Protein AF-S9V888-F1 (afdb_monomer)

Structure (mmCIF, N/CA/C/O backbone):
data_AF-S9V888-F1
#
_entry.id   AF-S9V888-F1
#
loop_
_atom_site.group_PDB
_atom_site.id
_atom_site.type_symbol
_atom_site.label_atom_id
_atom_site.label_alt_id
_atom_site.label_comp_id
_atom_site.label_asym_id
_atom_site.label_entity_id
_atom_site.label_seq_id
_atom_site.pdbx_PDB_ins_code
_atom_site.Cartn_x
_atom_site.Cartn_y
_atom_site.Cartn_z
_atom_site.occupancy
_atom_site.B_iso_or_equiv
_atom_site.auth_seq_id
_atom_site.auth_comp_id
_atom_site.auth_asym_id
_atom_site.auth_atom_id
_atom_site.pdbx_PDB_model_num
ATOM 1 N N . MET A 1 1 ? 18.834 1.952 9.957 1.00 86.00 1 MET A N 1
ATOM 2 C CA . MET A 1 1 ? 18.864 0.763 10.847 1.00 86.00 1 MET A CA 1
ATOM 3 C C . MET A 1 1 ? 17.482 0.175 11.076 1.00 86.00 1 MET A C 1
ATOM 5 O O . MET A 1 1 ? 17.312 -1.009 10.819 1.00 86.00 1 MET A O 1
ATOM 9 N N . GLU A 1 2 ? 16.507 0.963 11.542 1.00 88.94 2 GLU A N 1
ATOM 10 C CA . GLU A 1 2 ? 15.148 0.468 11.829 1.00 88.94 2 GLU A CA 1
ATOM 11 C C . GLU A 1 2 ? 14.500 -0.224 10.627 1.00 88.94 2 GLU A C 1
ATOM 13 O O . GLU A 1 2 ? 14.046 -1.354 10.762 1.00 88.94 2 GLU A O 1
ATOM 18 N N . GLU A 1 3 ? 14.578 0.382 9.441 1.00 88.44 3 GLU A N 1
ATOM 19 C CA . GLU A 1 3 ? 14.084 -0.213 8.191 1.00 88.44 3 GLU A CA 1
ATOM 20 C C . GLU A 1 3 ? 14.729 -1.576 7.874 1.00 88.44 3 GLU A C 1
ATOM 22 O O . GLU A 1 3 ? 14.043 -2.536 7.525 1.00 88.44 3 GLU A O 1
ATOM 27 N N . LEU A 1 4 ? 16.045 -1.719 8.085 1.00 88.31 4 LEU A N 1
ATOM 28 C CA . LEU A 1 4 ? 16.745 -2.995 7.881 1.00 88.31 4 LEU A CA 1
ATOM 29 C C . LEU A 1 4 ? 16.261 -4.070 8.864 1.00 88.31 4 LEU A C 1
ATOM 31 O O . LEU A 1 4 ? 16.044 -5.214 8.461 1.00 88.31 4 LEU A O 1
ATOM 35 N N . ARG A 1 5 ? 16.057 -3.706 10.138 1.00 91.75 5 ARG A N 1
ATOM 36 C CA . ARG A 1 5 ? 15.504 -4.617 11.155 1.00 91.75 5 ARG A CA 1
ATOM 37 C C . ARG A 1 5 ? 14.071 -5.007 10.820 1.00 91.75 5 ARG A C 1
ATOM 39 O O . ARG A 1 5 ? 13.734 -6.186 10.889 1.00 91.75 5 ARG A O 1
ATOM 46 N N . ALA A 1 6 ? 13.248 -4.041 10.426 1.00 91.81 6 ALA A N 1
ATOM 47 C CA . ALA A 1 6 ? 11.858 -4.264 10.060 1.00 91.81 6 ALA A CA 1
ATOM 48 C C . ALA A 1 6 ? 11.741 -5.209 8.855 1.00 91.81 6 ALA A C 1
ATOM 50 O O . ALA A 1 6 ? 10.982 -6.175 8.903 1.00 91.81 6 ALA A O 1
ATOM 51 N N . ALA A 1 7 ? 12.567 -5.011 7.825 1.00 89.94 7 ALA A N 1
ATOM 52 C CA . ALA A 1 7 ? 12.654 -5.916 6.683 1.00 89.94 7 ALA A CA 1
ATOM 53 C C . ALA A 1 7 ? 13.061 -7.345 7.091 1.00 89.94 7 ALA A C 1
ATOM 55 O O . ALA A 1 7 ? 12.475 -8.317 6.615 1.00 89.94 7 ALA A O 1
ATOM 56 N N . THR A 1 8 ? 14.030 -7.493 8.001 1.00 90.81 8 THR A N 1
ATOM 57 C CA . THR A 1 8 ? 14.415 -8.807 8.548 1.00 90.81 8 THR A CA 1
ATOM 58 C C . THR A 1 8 ? 13.258 -9.467 9.301 1.00 90.81 8 THR A C 1
ATOM 60 O O . THR A 1 8 ? 13.007 -10.657 9.117 1.00 90.81 8 THR A O 1
ATOM 63 N N . VAL A 1 9 ? 12.520 -8.707 10.115 1.00 93.56 9 VAL A N 1
ATOM 64 C CA . VAL A 1 9 ? 11.335 -9.212 10.823 1.00 93.56 9 VAL A CA 1
ATOM 65 C C . VAL A 1 9 ? 10.294 -9.716 9.829 1.00 93.56 9 VAL A C 1
ATOM 67 O O . VAL A 1 9 ? 9.856 -10.855 9.964 1.00 93.56 9 VAL A O 1
ATOM 70 N N . TRP A 1 10 ? 9.943 -8.922 8.812 1.00 93.56 10 TRP A N 1
ATOM 71 C CA . TRP A 1 10 ? 8.977 -9.312 7.779 1.00 93.56 10 TRP A CA 1
ATOM 72 C C . TRP A 1 10 ? 9.353 -10.620 7.088 1.00 93.56 10 TRP A C 1
ATOM 74 O O . TRP A 1 10 ? 8.530 -11.533 7.032 1.00 93.56 10 TRP A O 1
ATOM 84 N N . ARG A 1 11 ? 10.614 -10.752 6.667 1.00 91.19 11 ARG A N 1
ATOM 85 C CA . ARG A 1 11 ? 11.134 -11.981 6.055 1.00 91.19 11 ARG A CA 1
ATOM 86 C C . ARG A 1 11 ? 10.981 -13.204 6.967 1.00 91.19 11 ARG A C 1
ATOM 88 O O . ARG A 1 11 ? 10.693 -14.295 6.486 1.00 91.19 11 ARG A O 1
ATOM 95 N N . ASN A 1 12 ? 11.165 -13.034 8.275 1.00 91.75 12 ASN A N 1
ATOM 96 C CA . ASN A 1 12 ? 11.086 -14.136 9.235 1.00 91.75 12 ASN A CA 1
ATOM 97 C C . ASN A 1 12 ? 9.640 -14.540 9.554 1.00 91.75 12 ASN A C 1
ATOM 99 O O . ASN A 1 12 ? 9.343 -15.731 9.681 1.00 91.75 12 ASN A O 1
ATOM 103 N N . VAL A 1 13 ? 8.740 -13.564 9.716 1.00 94.19 13 VAL A N 1
ATOM 104 C CA . VAL A 1 13 ? 7.372 -13.822 10.194 1.00 94.19 13 VAL A CA 1
ATOM 105 C C . VAL A 1 13 ? 6.357 -14.039 9.076 1.00 94.19 13 VAL A C 1
ATOM 107 O O . VAL A 1 13 ? 5.345 -14.695 9.314 1.00 94.19 13 VAL A O 1
ATOM 110 N N . ALA A 1 14 ? 6.608 -13.507 7.880 1.00 94.31 14 ALA A N 1
ATOM 111 C CA . ALA A 1 14 ? 5.701 -13.570 6.737 1.00 94.31 14 ALA A CA 1
ATOM 112 C C . ALA A 1 14 ? 6.477 -13.631 5.406 1.00 94.31 14 ALA A C 1
ATOM 114 O O . ALA A 1 14 ? 6.357 -12.721 4.583 1.00 94.31 14 ALA A O 1
ATOM 115 N N . PRO A 1 15 ? 7.272 -14.693 5.175 1.00 91.50 15 PRO A N 1
ATOM 116 C CA . PRO A 1 15 ? 8.081 -14.818 3.962 1.00 91.50 15 PRO A CA 1
ATOM 117 C C . PRO A 1 15 ? 7.247 -14.783 2.672 1.00 91.50 15 PRO A C 1
ATOM 119 O O . PRO A 1 15 ? 7.735 -14.310 1.658 1.00 91.50 15 PRO A O 1
ATOM 122 N N . HIS A 1 16 ? 5.977 -15.206 2.710 1.00 91.12 16 HIS A N 1
ATOM 123 C CA . HIS A 1 16 ? 5.045 -15.168 1.569 1.00 91.12 16 HIS A CA 1
ATOM 124 C C . HIS A 1 16 ? 4.600 -13.752 1.155 1.00 91.12 16 HIS A C 1
ATOM 126 O O . HIS A 1 16 ? 3.976 -13.581 0.103 1.00 91.12 16 HIS A O 1
ATOM 132 N N . CYS A 1 17 ? 4.878 -12.748 1.991 1.00 92.00 17 CYS A N 1
ATOM 133 C CA . CYS A 1 17 ? 4.642 -11.335 1.697 1.00 92.00 17 CYS A CA 1
ATOM 134 C C . CYS A 1 17 ? 5.888 -10.632 1.139 1.00 92.00 17 CYS A C 1
ATOM 136 O O . CYS A 1 17 ? 5.791 -9.480 0.732 1.00 92.00 17 CYS A O 1
ATOM 138 N N . THR A 1 18 ? 7.051 -11.276 1.159 1.00 88.75 18 THR A N 1
ATOM 139 C CA . THR A 1 18 ? 8.314 -10.741 0.628 1.00 88.75 18 THR A CA 1
ATOM 140 C C . THR A 1 18 ? 8.708 -11.519 -0.627 1.00 88.75 18 THR A C 1
ATOM 142 O O . THR A 1 18 ? 8.189 -12.614 -0.830 1.00 88.75 18 THR A O 1
ATOM 145 N N . ASP A 1 19 ? 9.624 -11.000 -1.450 1.00 72.62 19 ASP A N 1
ATOM 146 C CA . ASP A 1 19 ? 10.175 -11.776 -2.577 1.00 72.62 19 ASP A CA 1
ATOM 147 C C . ASP A 1 19 ? 10.746 -13.133 -2.123 1.00 72.62 19 ASP A C 1
ATOM 149 O O . ASP A 1 19 ? 11.119 -13.289 -0.954 1.00 72.62 19 ASP A O 1
ATOM 153 N N . ASP A 1 20 ? 10.856 -14.077 -3.070 1.00 59.41 20 ASP A N 1
ATOM 154 C CA . ASP A 1 20 ? 11.223 -15.505 -2.942 1.00 59.41 20 ASP A CA 1
ATOM 155 C C . ASP A 1 20 ? 12.639 -15.784 -2.375 1.00 59.41 20 ASP A C 1
ATOM 157 O O . ASP A 1 20 ? 13.440 -16.557 -2.902 1.00 59.41 20 ASP A O 1
ATOM 161 N N . GLY A 1 21 ? 13.005 -15.141 -1.269 1.00 55.25 21 GLY A N 1
ATOM 162 C CA . GLY A 1 21 ? 14.225 -15.385 -0.508 1.00 55.25 21 GLY A CA 1
ATOM 163 C C . GLY A 1 21 ? 15.483 -14.678 -1.020 1.00 55.25 21 GLY A C 1
ATOM 164 O O . GLY A 1 21 ? 16.503 -14.729 -0.322 1.00 55.25 21 GLY A O 1
ATOM 165 N N . ARG A 1 22 ? 15.438 -13.981 -2.166 1.00 62.09 22 ARG A N 1
ATOM 166 C CA . ARG A 1 22 ? 16.551 -13.156 -2.674 1.00 62.09 22 ARG A CA 1
ATOM 167 C C . ARG A 1 22 ? 16.266 -11.667 -2.446 1.00 62.09 22 ARG A C 1
ATOM 169 O O . ARG A 1 22 ? 15.187 -11.212 -2.806 1.00 62.09 22 ARG A O 1
ATOM 176 N N . PRO A 1 23 ? 17.202 -10.901 -1.855 1.00 68.75 23 PRO A N 1
ATOM 177 C CA . PRO A 1 23 ? 17.029 -9.460 -1.731 1.00 68.75 23 PRO A CA 1
ATOM 178 C C . PRO A 1 23 ? 16.951 -8.839 -3.126 1.00 68.75 23 PRO A C 1
ATOM 180 O O . PRO A 1 23 ? 17.766 -9.169 -3.995 1.00 68.75 23 PRO A O 1
ATOM 183 N N . ALA A 1 24 ? 15.985 -7.943 -3.324 1.00 80.88 24 ALA A N 1
ATOM 184 C CA . ALA A 1 24 ? 15.936 -7.114 -4.515 1.00 80.88 24 ALA A CA 1
ATOM 185 C C . ALA A 1 24 ? 17.247 -6.326 -4.622 1.00 80.88 24 ALA A C 1
ATOM 187 O O . ALA A 1 24 ? 17.859 -5.961 -3.618 1.00 80.88 24 ALA A O 1
ATOM 188 N N . ARG A 1 25 ? 17.728 -6.112 -5.843 1.00 90.00 25 ARG A N 1
ATOM 189 C CA . ARG A 1 25 ? 18.981 -5.394 -6.080 1.00 90.00 25 ARG A CA 1
ATOM 190 C C . ARG A 1 25 ? 18.717 -4.236 -7.020 1.00 90.00 25 ARG A C 1
ATOM 192 O O . ARG A 1 25 ? 18.231 -4.464 -8.131 1.00 90.00 25 ARG A O 1
ATOM 199 N N . THR A 1 26 ? 19.069 -3.037 -6.580 1.00 93.12 26 THR A N 1
ATOM 200 C CA . THR A 1 26 ? 18.817 -1.795 -7.314 1.00 93.12 26 THR A CA 1
ATOM 201 C C . THR A 1 26 ? 20.130 -1.171 -7.742 1.00 93.12 26 THR A C 1
ATOM 203 O O . THR A 1 26 ? 21.025 -0.967 -6.921 1.00 93.12 26 THR A O 1
ATOM 206 N N . LEU A 1 27 ? 20.263 -0.882 -9.034 1.00 94.25 27 LEU A N 1
ATOM 207 C CA . LEU A 1 27 ? 21.371 -0.101 -9.565 1.00 94.25 27 LEU A CA 1
ATOM 208 C C . LEU A 1 27 ? 21.091 1.392 -9.367 1.00 94.25 27 LEU A C 1
ATOM 210 O O . LEU A 1 27 ? 20.065 1.898 -9.816 1.00 94.25 27 LEU A O 1
ATOM 214 N N . LEU A 1 28 ? 22.048 2.071 -8.743 1.00 94.62 28 LEU A N 1
ATOM 215 C CA . LEU A 1 28 ? 22.105 3.511 -8.527 1.00 94.62 28 LEU A CA 1
ATOM 216 C C . LEU A 1 28 ? 23.304 4.054 -9.333 1.00 94.62 28 LEU A C 1
ATOM 218 O O . LEU A 1 28 ? 24.440 3.984 -8.851 1.00 94.62 28 LEU A O 1
ATOM 222 N N . PRO A 1 29 ? 23.115 4.488 -10.590 1.00 92.69 29 PRO A N 1
ATOM 223 C CA . PRO A 1 29 ? 24.152 5.140 -11.373 1.00 92.69 29 PRO A CA 1
ATOM 224 C C . PRO A 1 29 ? 24.436 6.536 -10.804 1.00 92.69 29 PRO A C 1
ATOM 226 O O . PRO A 1 29 ? 23.517 7.236 -10.398 1.00 92.69 29 PRO A O 1
ATOM 229 N N . ALA A 1 30 ? 25.705 6.938 -10.807 1.00 91.88 30 ALA A N 1
ATOM 230 C CA . ALA A 1 30 ? 26.125 8.290 -10.451 1.00 91.88 30 ALA A CA 1
ATOM 231 C C . ALA A 1 30 ? 26.486 9.070 -11.716 1.00 91.88 30 ALA A C 1
ATOM 233 O O . ALA A 1 30 ? 27.296 8.593 -12.517 1.00 91.88 30 ALA A O 1
ATOM 234 N N . LEU A 1 31 ? 25.933 10.267 -11.878 1.00 87.69 31 LEU A N 1
ATOM 235 C CA . LEU A 1 31 ? 26.210 11.179 -12.987 1.00 87.69 31 LEU A CA 1
ATOM 236 C C . LEU A 1 31 ? 27.475 12.011 -12.743 1.00 87.69 31 LEU A C 1
ATOM 238 O O . LEU A 1 31 ? 28.174 12.361 -13.689 1.00 87.69 31 LEU A O 1
ATOM 242 N N . HIS A 1 32 ? 27.826 12.290 -11.484 1.00 88.31 32 HIS A N 1
ATOM 243 C CA . HIS A 1 32 ? 29.039 13.038 -11.138 1.00 88.31 32 HIS A CA 1
ATOM 244 C C . HIS A 1 32 ? 29.811 12.428 -9.964 1.00 88.31 32 HIS A C 1
ATOM 246 O O . HIS A 1 32 ? 29.328 11.570 -9.230 1.00 88.31 32 HIS A O 1
ATOM 252 N N . THR A 1 33 ? 31.071 12.835 -9.806 1.00 90.88 33 THR A N 1
ATOM 253 C CA . THR A 1 33 ? 32.009 12.238 -8.838 1.00 90.88 33 THR A CA 1
ATOM 254 C C . THR A 1 33 ? 31.577 12.423 -7.386 1.00 90.88 33 THR A C 1
ATOM 256 O O . THR A 1 33 ? 31.752 11.503 -6.592 1.00 90.88 33 THR A O 1
ATOM 259 N N . THR A 1 34 ? 30.987 13.571 -7.039 1.00 91.75 34 THR A N 1
ATOM 260 C CA . THR A 1 34 ? 30.444 13.814 -5.690 1.00 91.75 34 THR A CA 1
ATOM 261 C C . THR A 1 34 ? 29.282 12.874 -5.367 1.00 91.75 34 THR A C 1
ATOM 263 O O . THR A 1 34 ? 29.307 12.235 -4.323 1.00 91.75 34 THR A O 1
ATOM 266 N N . GLU A 1 35 ? 28.326 12.700 -6.288 1.00 91.00 35 GLU A N 1
ATOM 267 C CA . GLU A 1 35 ? 27.217 11.749 -6.132 1.00 91.00 35 GLU A CA 1
ATOM 268 C C . GLU A 1 35 ? 27.748 10.319 -6.006 1.00 91.00 35 GLU A C 1
ATOM 270 O O . GLU A 1 35 ? 27.312 9.565 -5.141 1.00 91.00 35 GLU A O 1
ATOM 275 N N . LEU A 1 36 ? 28.761 9.948 -6.797 1.00 94.12 36 LEU A N 1
ATOM 276 C CA . LEU A 1 36 ? 29.407 8.645 -6.655 1.00 94.12 36 LEU A CA 1
ATOM 277 C C . LEU A 1 36 ? 30.029 8.470 -5.265 1.00 94.12 36 LEU A C 1
ATOM 279 O O . LEU A 1 36 ? 29.870 7.411 -4.664 1.00 94.12 36 LEU A O 1
ATOM 283 N N . ALA A 1 37 ? 30.722 9.482 -4.741 1.00 95.31 37 ALA A N 1
ATOM 284 C CA . ALA A 1 37 ? 31.307 9.427 -3.403 1.00 95.31 37 ALA A CA 1
ATOM 285 C C . ALA A 1 37 ? 30.230 9.275 -2.314 1.00 95.31 37 ALA A C 1
ATOM 287 O O . ALA A 1 37 ? 30.388 8.446 -1.417 1.00 95.31 37 ALA A O 1
ATOM 288 N N . GLU A 1 38 ? 29.118 10.005 -2.426 1.00 94.81 38 GLU A N 1
ATOM 289 C CA . GLU A 1 38 ? 27.968 9.899 -1.521 1.00 94.81 38 GLU A CA 1
ATOM 290 C C . GLU A 1 38 ? 27.325 8.509 -1.575 1.00 94.81 38 GLU A C 1
ATOM 292 O O . GLU A 1 38 ? 27.131 7.876 -0.534 1.00 94.81 38 GLU A O 1
ATOM 297 N N . LEU A 1 39 ? 27.068 7.983 -2.777 1.00 94.56 39 LEU A N 1
ATOM 298 C CA . LEU A 1 39 ? 26.516 6.641 -2.961 1.00 94.56 39 LEU A CA 1
ATOM 299 C C . LEU A 1 39 ? 27.453 5.564 -2.410 1.00 94.56 39 LEU A C 1
ATOM 301 O O . LEU A 1 39 ? 26.989 4.622 -1.768 1.00 94.56 39 LEU A O 1
ATOM 305 N N . LEU A 1 40 ? 28.766 5.686 -2.618 1.00 96.25 40 LEU A N 1
ATOM 306 C CA . LEU A 1 40 ? 29.751 4.744 -2.079 1.00 96.25 40 LEU A CA 1
ATOM 307 C C . LEU A 1 40 ? 29.816 4.795 -0.552 1.00 96.25 40 LEU A C 1
ATOM 309 O O . LEU A 1 40 ? 29.864 3.741 0.085 1.00 96.25 40 LEU A O 1
ATOM 313 N N . ALA A 1 41 ? 29.774 5.989 0.041 1.00 96.38 41 ALA A N 1
ATOM 314 C CA . ALA A 1 41 ? 29.714 6.152 1.489 1.00 96.38 41 ALA A CA 1
ATOM 315 C C . ALA A 1 41 ? 28.429 5.531 2.059 1.00 96.38 41 ALA A C 1
ATOM 317 O O . ALA A 1 41 ? 28.491 4.737 3.001 1.00 96.38 41 ALA A O 1
ATOM 318 N N . ALA A 1 42 ? 27.276 5.804 1.443 1.00 93.88 42 ALA A N 1
ATOM 319 C CA . ALA A 1 42 ? 25.999 5.206 1.820 1.00 93.88 42 ALA A CA 1
ATOM 320 C C . ALA A 1 42 ? 26.016 3.672 1.680 1.00 93.88 42 ALA A C 1
ATOM 322 O O . ALA A 1 42 ? 25.540 2.964 2.570 1.00 93.88 42 ALA A O 1
ATOM 323 N N . ALA A 1 43 ? 26.615 3.139 0.612 1.00 94.56 43 ALA A N 1
ATOM 324 C CA . ALA A 1 43 ? 26.765 1.702 0.385 1.00 94.56 43 ALA A CA 1
ATOM 325 C C . ALA A 1 43 ? 27.655 1.035 1.439 1.00 94.56 43 ALA A C 1
ATOM 327 O O . ALA A 1 43 ? 27.305 -0.028 1.959 1.00 94.56 43 ALA A O 1
ATOM 328 N N . ALA A 1 44 ? 28.783 1.665 1.779 1.00 95.19 44 ALA A N 1
ATOM 329 C CA . ALA A 1 44 ? 29.703 1.184 2.801 1.00 95.19 44 ALA A CA 1
ATOM 330 C C . ALA A 1 44 ? 29.033 1.168 4.180 1.00 95.19 44 ALA A C 1
ATOM 332 O O . ALA A 1 44 ? 29.062 0.142 4.860 1.00 95.19 44 ALA A O 1
ATOM 333 N N . LEU A 1 45 ? 28.356 2.259 4.556 1.00 93.94 45 LEU A N 1
ATOM 334 C CA . LEU A 1 45 ? 27.607 2.353 5.811 1.00 93.94 45 LEU A CA 1
ATOM 335 C C . LEU A 1 45 ? 26.478 1.320 5.872 1.00 93.94 45 LEU A C 1
ATOM 337 O O . LEU A 1 45 ? 26.354 0.603 6.863 1.00 93.94 45 LEU A O 1
ATOM 341 N N . SER A 1 46 ? 25.684 1.196 4.807 1.00 91.94 46 SER A N 1
ATOM 342 C CA . SER A 1 46 ? 24.593 0.219 4.729 1.00 91.94 46 SER A CA 1
ATOM 343 C C . SER A 1 46 ? 25.114 -1.215 4.864 1.00 91.94 46 SER A C 1
ATOM 345 O O . SER A 1 46 ? 24.594 -1.989 5.671 1.00 91.94 46 SER A O 1
ATOM 347 N N . THR A 1 47 ? 26.208 -1.544 4.169 1.00 93.50 47 THR A N 1
ATOM 348 C CA . THR A 1 47 ? 26.861 -2.858 4.259 1.00 93.50 47 THR A CA 1
ATOM 349 C C . THR A 1 47 ? 27.383 -3.133 5.663 1.00 93.50 47 THR A C 1
ATOM 351 O O . THR A 1 47 ? 27.088 -4.192 6.211 1.00 93.50 47 THR A O 1
ATOM 354 N N . ALA A 1 48 ? 28.098 -2.183 6.273 1.00 93.94 48 ALA A N 1
ATOM 355 C CA . ALA A 1 48 ? 28.684 -2.332 7.605 1.00 93.94 48 ALA A CA 1
ATOM 356 C C . ALA A 1 48 ? 27.625 -2.484 8.707 1.00 93.94 48 ALA A C 1
ATOM 358 O O . ALA A 1 48 ? 27.812 -3.240 9.657 1.00 93.94 48 ALA A O 1
ATOM 359 N N . VAL A 1 49 ? 26.493 -1.790 8.572 1.00 93.06 49 VAL A N 1
ATOM 360 C CA . VAL A 1 49 ? 25.406 -1.797 9.560 1.00 93.06 49 VAL A CA 1
ATOM 361 C C . VAL A 1 49 ? 24.454 -2.983 9.375 1.00 93.06 49 VAL A C 1
ATOM 363 O O . VAL A 1 49 ? 23.805 -3.411 10.334 1.00 93.06 49 VAL A O 1
ATOM 366 N N . SER A 1 50 ? 24.364 -3.545 8.167 1.00 91.75 50 SER A N 1
ATOM 367 C CA . SER A 1 50 ? 23.438 -4.639 7.852 1.00 91.75 50 SER A CA 1
ATOM 368 C C . SER A 1 50 ? 23.516 -5.863 8.785 1.00 91.75 50 SER A C 1
ATOM 370 O O . SER A 1 50 ? 22.443 -6.318 9.194 1.00 91.75 50 SER A O 1
ATOM 372 N N . PRO A 1 51 ? 24.696 -6.356 9.233 1.00 92.75 51 PRO A N 1
ATOM 373 C CA . PRO A 1 51 ? 24.783 -7.533 10.103 1.00 92.75 51 PRO A CA 1
ATOM 374 C C . PRO A 1 51 ? 24.212 -7.279 11.506 1.00 92.75 51 PRO A C 1
ATOM 376 O O . PRO A 1 51 ? 23.759 -8.201 12.174 1.00 92.75 51 PRO A O 1
ATOM 379 N N . LEU A 1 52 ? 24.168 -6.014 11.945 1.00 92.62 52 LEU A N 1
ATOM 380 C CA . LEU A 1 52 ? 23.559 -5.608 13.220 1.00 92.62 52 LEU A CA 1
ATOM 381 C C . LEU A 1 52 ? 22.023 -5.586 13.161 1.00 92.62 52 LEU A C 1
ATOM 383 O O . LEU A 1 52 ? 21.350 -5.363 14.172 1.00 92.62 52 LEU A O 1
ATOM 387 N N . CYS A 1 53 ? 21.458 -5.743 11.964 1.00 89.69 53 CYS A N 1
ATOM 388 C CA . CYS A 1 53 ? 20.029 -5.632 11.694 1.00 89.69 53 CYS A CA 1
ATOM 389 C C . CYS A 1 53 ? 19.430 -6.910 11.081 1.00 89.69 53 CYS A C 1
ATOM 391 O O . CYS A 1 53 ? 18.243 -6.923 10.748 1.00 89.69 53 CYS A O 1
ATOM 393 N N . GLY A 1 54 ? 20.224 -7.974 10.921 1.00 87.19 54 GLY A N 1
ATOM 394 C CA . GLY A 1 54 ? 19.812 -9.232 10.303 1.00 87.19 54 GLY A CA 1
ATOM 395 C C . GLY A 1 54 ? 20.909 -9.840 9.425 1.00 87.19 54 GLY A C 1
ATOM 396 O O . GLY A 1 54 ? 22.090 -9.648 9.705 1.00 87.19 54 GLY A O 1
ATOM 397 N N . PRO A 1 55 ? 20.543 -10.582 8.362 1.00 85.88 55 PRO A N 1
ATOM 398 C CA . PRO A 1 55 ? 21.512 -11.120 7.412 1.00 85.88 55 PRO A CA 1
ATOM 399 C C . PRO A 1 55 ? 22.353 -10.009 6.779 1.00 85.88 55 PRO A C 1
ATOM 401 O O . PRO A 1 55 ? 21.810 -8.967 6.404 1.00 85.88 55 PRO A O 1
ATOM 404 N N . ALA A 1 56 ? 23.655 -10.257 6.617 1.00 87.88 56 ALA A N 1
ATOM 405 C CA . ALA A 1 56 ? 24.555 -9.328 5.945 1.00 87.88 56 ALA A CA 1
ATOM 406 C C . ALA A 1 56 ? 24.062 -9.040 4.517 1.00 87.88 56 ALA A C 1
ATOM 408 O O . ALA A 1 56 ? 23.773 -9.956 3.742 1.00 87.88 56 ALA A O 1
ATOM 409 N N . ARG A 1 57 ? 23.957 -7.755 4.180 1.00 88.12 57 ARG A N 1
ATOM 410 C CA . ARG A 1 57 ? 23.532 -7.260 2.870 1.00 88.12 57 ARG A CA 1
ATOM 411 C C . ARG A 1 57 ? 24.690 -6.506 2.252 1.00 88.12 57 ARG A C 1
ATOM 413 O O . ARG A 1 57 ? 25.163 -5.524 2.813 1.00 88.12 57 ARG A O 1
ATOM 420 N N . TRP A 1 58 ? 25.147 -6.980 1.102 1.00 88.88 58 TRP A N 1
ATOM 421 C CA . TRP A 1 58 ? 26.234 -6.328 0.393 1.00 88.88 58 TRP A CA 1
ATOM 422 C C . TRP A 1 58 ? 25.684 -5.269 -0.558 1.00 88.88 58 TRP A C 1
ATOM 424 O O . TRP A 1 58 ? 24.982 -5.595 -1.518 1.00 88.88 58 TRP A O 1
ATOM 434 N N . CYS A 1 59 ? 26.045 -4.019 -0.295 1.00 91.75 59 CYS A N 1
ATOM 435 C CA . CYS A 1 59 ? 25.886 -2.900 -1.209 1.00 91.75 59 CYS A CA 1
ATOM 436 C C . CYS A 1 59 ? 27.279 -2.509 -1.700 1.00 91.75 59 CYS A C 1
ATOM 438 O O . CYS A 1 59 ? 28.184 -2.311 -0.888 1.00 91.75 59 CYS A O 1
ATOM 440 N N . GLY A 1 60 ? 27.483 -2.397 -3.009 1.00 92.12 60 GLY A N 1
ATOM 441 C CA . GLY A 1 60 ? 28.845 -2.238 -3.505 1.00 92.12 60 GLY A CA 1
ATOM 442 C C . GLY A 1 60 ? 28.990 -1.546 -4.847 1.00 92.12 60 GLY A C 1
ATOM 443 O O . GLY A 1 60 ? 28.014 -1.388 -5.584 1.00 92.12 60 GLY A O 1
ATOM 444 N N . PRO A 1 61 ? 30.225 -1.118 -5.156 1.00 95.38 61 PRO A N 1
ATOM 445 C CA . PRO A 1 61 ? 30.525 -0.310 -6.323 1.00 95.38 61 PRO A CA 1
ATOM 446 C C . PRO A 1 61 ? 30.300 -1.072 -7.627 1.00 95.38 61 PRO A C 1
ATOM 448 O O . PRO A 1 61 ? 30.596 -2.264 -7.751 1.00 95.38 61 PRO A O 1
ATOM 451 N N . VAL A 1 62 ? 29.894 -0.329 -8.649 1.00 94.19 62 VAL A N 1
ATOM 452 C CA . VAL A 1 62 ? 29.886 -0.746 -10.047 1.00 94.19 62 VAL A CA 1
ATOM 453 C C . VAL A 1 62 ? 30.762 0.209 -10.848 1.00 94.19 62 VAL A C 1
ATOM 455 O O . VAL A 1 62 ? 30.636 1.429 -10.770 1.00 94.19 62 VAL A O 1
ATOM 458 N N . ARG A 1 63 ? 31.674 -0.361 -11.640 1.00 93.31 63 ARG A N 1
ATOM 459 C CA . ARG A 1 63 ? 32.590 0.410 -12.489 1.00 93.31 63 ARG A CA 1
ATOM 460 C C . ARG A 1 63 ? 31.828 1.168 -13.575 1.00 93.31 63 ARG A C 1
ATOM 462 O O . ARG A 1 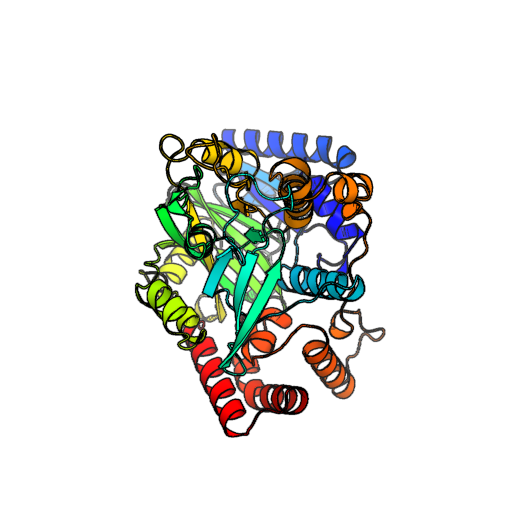63 ? 30.915 0.608 -14.178 1.00 93.31 63 ARG A O 1
ATOM 469 N N . ALA A 1 64 ? 32.301 2.368 -13.914 1.00 91.75 64 ALA A N 1
ATOM 470 C CA . ALA A 1 64 ? 31.749 3.194 -14.991 1.00 91.75 64 ALA A CA 1
ATOM 471 C C . ALA A 1 64 ? 31.578 2.427 -16.311 1.00 91.75 64 ALA A C 1
ATOM 473 O O . ALA A 1 64 ? 30.549 2.548 -16.960 1.00 91.75 64 ALA A O 1
ATOM 474 N N . SER A 1 65 ? 32.531 1.562 -16.677 1.00 89.56 65 SER A N 1
ATOM 475 C CA . SER A 1 65 ? 32.459 0.757 -17.908 1.00 89.56 65 SER A CA 1
ATOM 476 C C . SER A 1 65 ? 31.263 -0.198 -17.974 1.00 89.56 65 SER A C 1
ATOM 478 O O . SER A 1 65 ? 30.882 -0.614 -19.063 1.00 89.56 65 SER A O 1
ATOM 480 N N . ARG A 1 66 ? 30.668 -0.550 -16.828 1.00 88.12 66 ARG A N 1
ATOM 481 C CA . ARG A 1 66 ? 29.452 -1.369 -16.747 1.00 88.12 66 ARG A CA 1
ATOM 482 C C . ARG A 1 66 ? 28.174 -0.533 -16.679 1.00 88.12 66 ARG A C 1
ATOM 484 O O . ARG A 1 66 ? 27.117 -1.054 -17.001 1.00 88.12 66 ARG A O 1
ATOM 491 N N . VAL A 1 67 ? 28.267 0.728 -16.256 1.00 87.69 67 VAL A N 1
ATOM 492 C CA . VAL A 1 67 ? 27.112 1.628 -16.099 1.00 87.69 67 VAL A CA 1
ATOM 493 C C . VAL A 1 67 ? 26.895 2.493 -17.339 1.00 87.69 67 VAL A C 1
ATOM 495 O O . VAL A 1 67 ? 25.758 2.680 -17.742 1.00 87.69 67 VAL A O 1
ATOM 498 N N . ARG A 1 68 ? 27.960 2.964 -17.998 1.00 87.19 68 ARG A N 1
ATOM 499 C CA . ARG A 1 68 ? 27.887 3.822 -19.194 1.00 87.19 68 ARG A CA 1
ATOM 500 C C . ARG A 1 68 ? 27.084 3.258 -20.370 1.00 87.19 68 ARG A C 1
ATOM 502 O O . ARG A 1 68 ? 26.454 4.054 -21.050 1.00 87.19 68 ARG A O 1
ATOM 509 N N . PRO A 1 69 ? 27.048 1.936 -20.624 1.00 82.19 69 PRO A N 1
ATOM 510 C CA . PRO A 1 69 ? 26.131 1.397 -21.628 1.00 82.19 69 PRO A CA 1
ATOM 511 C C . PRO A 1 69 ? 24.657 1.704 -21.316 1.00 82.19 69 PRO A C 1
ATOM 513 O O . PRO A 1 69 ? 23.874 1.920 -22.225 1.00 82.19 69 PRO A O 1
ATOM 516 N N . ILE A 1 70 ? 24.302 1.782 -20.030 1.00 80.81 70 ILE A N 1
ATOM 517 C CA . ILE A 1 70 ? 22.945 2.038 -19.530 1.00 80.81 70 ILE A CA 1
ATOM 518 C C . ILE A 1 70 ? 22.672 3.541 -19.476 1.00 80.81 70 ILE A C 1
ATOM 520 O O . ILE A 1 70 ? 21.693 4.022 -20.033 1.00 80.81 70 ILE A O 1
ATOM 524 N N . VAL A 1 71 ? 23.554 4.265 -18.786 1.00 83.69 71 VAL A N 1
ATOM 525 C CA . VAL A 1 71 ? 23.476 5.709 -18.561 1.00 83.69 71 VAL A CA 1
ATOM 526 C C . VAL A 1 71 ? 24.781 6.318 -19.078 1.00 83.69 71 VAL A C 1
ATOM 528 O O . VAL A 1 71 ? 25.773 6.305 -18.345 1.00 83.69 71 VAL A O 1
ATOM 531 N N . PRO A 1 72 ? 24.823 6.822 -20.327 1.00 82.12 72 PRO A N 1
ATOM 532 C CA . PRO A 1 72 ? 26.062 7.250 -20.989 1.00 82.12 72 PRO A CA 1
ATOM 533 C C . PRO A 1 72 ? 26.911 8.244 -20.194 1.00 82.12 72 PRO A C 1
ATOM 535 O O . PRO A 1 72 ? 28.139 8.149 -20.192 1.00 82.12 72 PRO A O 1
ATOM 538 N N . GLU A 1 73 ? 26.259 9.154 -19.473 1.00 84.00 73 GLU A N 1
ATOM 539 C CA . GLU A 1 73 ? 26.911 10.207 -18.690 1.00 84.00 73 GLU A CA 1
ATOM 540 C C . GLU A 1 73 ? 27.443 9.724 -17.330 1.00 84.00 73 GLU A C 1
ATOM 542 O O . GLU A 1 73 ? 28.139 10.464 -16.639 1.00 84.00 73 GLU A O 1
ATOM 547 N N . ALA A 1 74 ? 27.175 8.476 -16.934 1.00 88.56 74 ALA A N 1
ATOM 548 C CA . ALA A 1 74 ? 27.538 7.998 -15.609 1.00 88.56 74 ALA A CA 1
ATOM 549 C C . ALA A 1 74 ? 29.061 7.866 -15.403 1.00 88.56 74 ALA A C 1
ATOM 551 O O . ALA A 1 74 ? 29.813 7.315 -16.223 1.00 88.56 74 ALA A O 1
ATOM 552 N N . CYS A 1 75 ? 29.527 8.304 -14.234 1.00 92.88 75 CYS A N 1
ATOM 553 C CA . CYS A 1 75 ? 30.908 8.153 -13.774 1.00 92.88 75 CYS A CA 1
ATOM 554 C C . CYS A 1 75 ? 31.132 6.863 -12.962 1.00 92.88 75 CYS A C 1
ATOM 556 O O . CYS A 1 75 ? 32.268 6.524 -12.632 1.00 92.88 75 CYS A O 1
ATOM 558 N N . GLY A 1 76 ? 30.068 6.115 -12.669 1.00 93.94 76 GLY A N 1
ATOM 559 C CA . GLY A 1 76 ? 30.084 4.901 -11.859 1.00 93.94 76 GLY A CA 1
ATOM 560 C C . GLY A 1 76 ? 28.692 4.594 -11.320 1.00 93.94 76 GLY A C 1
ATOM 561 O O . GLY A 1 76 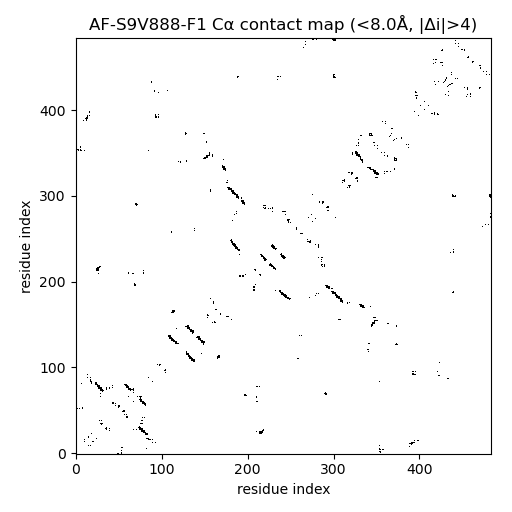? 27.695 5.104 -11.827 1.00 93.94 76 GLY A O 1
ATOM 562 N N . GLY A 1 77 ? 28.617 3.758 -10.293 1.00 94.94 77 GLY A N 1
ATOM 563 C CA . GLY A 1 77 ? 27.377 3.540 -9.560 1.00 94.94 77 GLY A CA 1
ATOM 564 C C . GLY A 1 77 ? 27.545 2.575 -8.398 1.00 94.94 77 GLY A C 1
ATOM 565 O O . GLY A 1 77 ? 28.645 2.091 -8.120 1.00 94.94 77 GLY A O 1
ATOM 566 N N . VAL A 1 78 ? 26.434 2.267 -7.745 1.00 96.19 78 VAL A N 1
ATOM 567 C CA . VAL A 1 78 ? 26.327 1.303 -6.650 1.00 96.19 78 VAL A CA 1
ATOM 568 C C . VAL A 1 78 ? 25.185 0.342 -6.943 1.00 96.19 78 VAL A C 1
ATOM 570 O O . VAL A 1 78 ? 24.151 0.744 -7.464 1.00 96.19 78 VAL A O 1
ATOM 573 N N . VAL A 1 79 ? 25.346 -0.928 -6.581 1.00 95.00 79 VAL A N 1
ATOM 574 C CA . VAL A 1 79 ? 24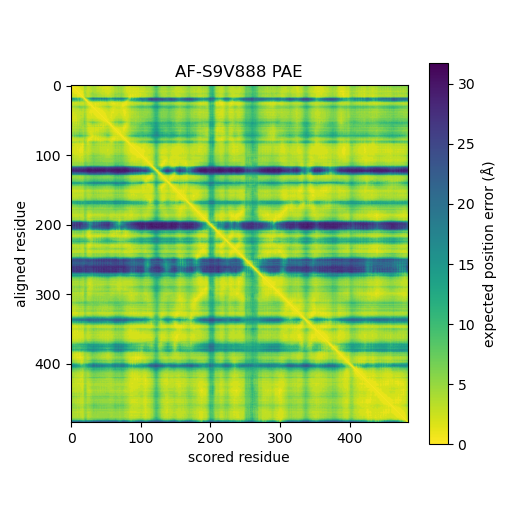.210 -1.847 -6.450 1.00 95.00 79 VAL A CA 1
ATOM 575 C C . VAL A 1 79 ? 23.850 -1.946 -4.980 1.00 95.00 79 VAL A C 1
ATOM 577 O O . VAL A 1 79 ? 24.646 -2.456 -4.188 1.00 95.00 79 VAL A O 1
ATOM 580 N N . ALA A 1 80 ? 22.666 -1.455 -4.635 1.00 92.56 80 ALA A N 1
ATOM 581 C CA . ALA A 1 80 ? 22.086 -1.550 -3.306 1.00 92.56 80 ALA A CA 1
ATOM 582 C C . ALA A 1 80 ? 21.292 -2.854 -3.157 1.00 92.56 80 ALA A C 1
ATOM 584 O O . ALA A 1 80 ? 20.704 -3.355 -4.119 1.00 92.56 80 ALA A O 1
ATOM 585 N N . ALA A 1 81 ? 21.313 -3.422 -1.953 1.00 88.25 81 ALA A N 1
ATOM 586 C CA . ALA A 1 81 ? 20.515 -4.581 -1.581 1.00 88.25 81 ALA A CA 1
ATOM 587 C C . ALA A 1 81 ? 19.264 -4.127 -0.819 1.00 88.25 81 ALA A C 1
ATOM 589 O O . ALA A 1 81 ? 19.337 -3.718 0.343 1.00 88.25 81 ALA A O 1
ATOM 590 N N . ASP A 1 82 ? 18.121 -4.273 -1.471 1.00 83.19 82 ASP A N 1
ATOM 591 C CA . ASP A 1 82 ? 16.813 -3.840 -1.010 1.00 83.19 82 ASP A CA 1
ATOM 592 C C . ASP A 1 82 ? 15.933 -5.025 -0.601 1.00 83.19 82 ASP A C 1
ATOM 594 O O . ASP A 1 82 ? 16.294 -6.204 -0.685 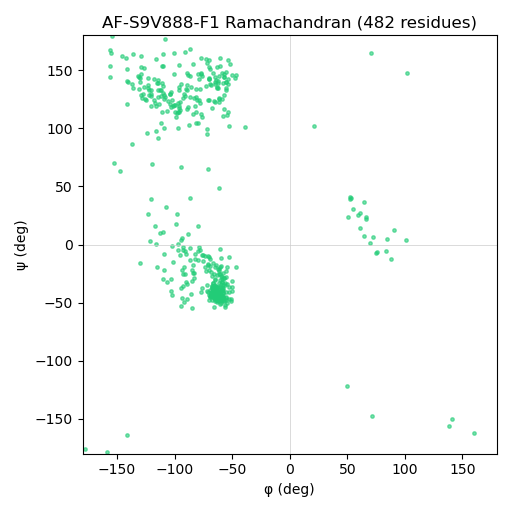1.00 83.19 82 ASP A O 1
ATOM 598 N N . SER A 1 83 ? 14.748 -4.694 -0.107 1.00 81.75 83 SER A N 1
ATOM 599 C CA . SER A 1 83 ? 13.700 -5.651 0.220 1.00 81.75 83 SER A CA 1
ATOM 600 C C . SER A 1 83 ? 12.374 -5.126 -0.286 1.00 81.75 83 SER A C 1
ATOM 602 O O . SER A 1 83 ? 12.041 -3.966 -0.050 1.00 81.75 83 SER A O 1
ATOM 604 N N . THR A 1 84 ? 11.605 -5.993 -0.919 1.00 85.81 84 THR A N 1
ATOM 605 C CA . THR A 1 84 ? 10.228 -5.717 -1.305 1.00 85.81 84 THR A CA 1
ATOM 606 C C . THR A 1 84 ? 9.278 -6.265 -0.247 1.00 85.81 84 THR A C 1
ATOM 608 O O . THR A 1 84 ? 9.592 -7.193 0.508 1.00 85.81 84 THR A O 1
ATOM 611 N N . LEU A 1 85 ? 8.100 -5.660 -0.182 1.00 90.19 85 LEU A N 1
ATOM 612 C CA . LEU A 1 85 ? 7.005 -6.121 0.649 1.00 90.19 85 LEU A CA 1
ATOM 613 C C . LEU A 1 85 ? 5.713 -5.932 -0.134 1.00 90.19 85 LEU A C 1
ATOM 615 O O . LEU A 1 85 ? 5.358 -4.820 -0.524 1.00 90.19 85 LEU A O 1
ATOM 619 N N . ASP A 1 86 ? 5.000 -7.026 -0.344 1.00 91.56 86 ASP A N 1
ATOM 620 C CA . ASP A 1 86 ? 3.673 -7.020 -0.923 1.00 91.56 86 ASP A CA 1
ATOM 621 C C . ASP A 1 86 ? 2.680 -6.449 0.094 1.00 91.56 86 ASP A C 1
ATOM 623 O O . ASP A 1 86 ? 2.227 -7.145 1.005 1.00 91.56 86 ASP A O 1
ATOM 627 N N . GLY A 1 87 ? 2.336 -5.169 -0.061 1.00 91.19 87 GLY A N 1
ATOM 628 C CA . GLY A 1 87 ? 1.426 -4.481 0.853 1.00 91.19 87 GLY A CA 1
ATOM 629 C C . GLY A 1 87 ? 0.046 -5.138 0.956 1.00 91.19 87 GLY A C 1
ATOM 630 O O . GLY A 1 87 ? -0.488 -5.254 2.056 1.00 91.19 87 GLY A O 1
ATOM 631 N N . ALA A 1 88 ? -0.516 -5.634 -0.151 1.00 90.69 88 ALA A N 1
ATOM 632 C CA . ALA A 1 88 ? -1.840 -6.258 -0.145 1.00 90.69 88 ALA A CA 1
ATOM 633 C C . ALA A 1 88 ? -1.825 -7.606 0.591 1.00 90.69 88 ALA A C 1
ATOM 635 O O . ALA A 1 88 ? -2.704 -7.878 1.420 1.00 90.69 88 ALA A O 1
ATOM 636 N N . ARG A 1 89 ? -0.794 -8.427 0.349 1.00 93.38 89 ARG A N 1
ATOM 637 C CA . ARG A 1 89 ? -0.602 -9.689 1.076 1.00 93.38 89 ARG A CA 1
ATOM 638 C C . ARG A 1 89 ? -0.296 -9.457 2.546 1.00 93.38 89 ARG A C 1
ATOM 640 O O . ARG A 1 89 ? -0.862 -10.147 3.397 1.00 93.38 89 ARG A O 1
ATOM 647 N N . ALA A 1 90 ? 0.545 -8.471 2.854 1.00 94.75 90 ALA A N 1
ATOM 648 C CA . ALA A 1 90 ? 0.872 -8.087 4.219 1.00 94.75 90 ALA A CA 1
ATOM 649 C C . ALA A 1 90 ? -0.387 -7.674 4.992 1.00 94.75 90 ALA A C 1
ATOM 651 O O . ALA A 1 90 ? -0.628 -8.213 6.071 1.00 94.75 90 ALA A O 1
ATOM 652 N N . SER A 1 91 ? -1.230 -6.804 4.425 1.00 94.50 91 SER A N 1
ATOM 653 C CA . SER A 1 91 ? -2.484 -6.367 5.052 1.00 94.50 91 SER A CA 1
ATOM 654 C C . SER A 1 91 ? -3.442 -7.525 5.335 1.00 94.50 91 SER A C 1
ATOM 656 O O . SER A 1 91 ? -3.915 -7.646 6.463 1.00 94.50 91 SER A O 1
ATOM 658 N N . CYS A 1 92 ? -3.693 -8.418 4.369 1.00 95.44 92 CYS A N 1
ATOM 659 C CA . CYS A 1 92 ? -4.592 -9.554 4.610 1.00 95.44 92 CYS A CA 1
ATOM 660 C C . CYS A 1 92 ? -4.002 -10.543 5.619 1.00 95.44 92 CYS A C 1
ATOM 662 O O . CYS A 1 92 ? -4.717 -11.034 6.484 1.00 95.44 92 CYS A O 1
ATOM 664 N N . SER A 1 93 ? -2.695 -10.817 5.546 1.00 96.06 93 SER A N 1
ATOM 665 C CA . SER A 1 93 ? -2.030 -11.725 6.488 1.00 96.06 93 SER A CA 1
ATOM 666 C C . SER A 1 93 ? -2.089 -11.178 7.914 1.00 96.06 93 SER A C 1
ATOM 668 O O . SER A 1 93 ? -2.346 -11.929 8.853 1.00 96.06 93 SER A O 1
ATOM 670 N N . LEU A 1 94 ? -1.904 -9.865 8.093 1.00 96.12 94 LEU A N 1
ATOM 671 C CA . LEU A 1 94 ? -2.080 -9.193 9.382 1.00 96.12 94 LEU A CA 1
ATOM 672 C C . LEU A 1 94 ? -3.522 -9.311 9.887 1.00 96.12 94 LEU A C 1
ATOM 674 O O . LEU A 1 94 ? -3.713 -9.698 11.036 1.00 96.12 94 LEU A O 1
ATOM 678 N N . ALA A 1 95 ? -4.514 -9.029 9.038 1.00 96.12 95 ALA A N 1
ATOM 679 C CA . ALA A 1 95 ? -5.930 -9.121 9.390 1.00 96.12 95 ALA A CA 1
ATOM 680 C C . ALA A 1 95 ? -6.338 -10.548 9.796 1.00 96.12 95 ALA A C 1
ATOM 682 O O . ALA A 1 95 ? -6.881 -10.740 10.880 1.00 96.12 95 ALA A O 1
ATOM 683 N N . ARG A 1 96 ? -5.959 -11.565 9.010 1.00 96.38 96 ARG A N 1
ATOM 684 C CA . ARG A 1 96 ? -6.227 -12.980 9.329 1.00 96.38 96 ARG A CA 1
ATOM 685 C C . ARG A 1 96 ? -5.540 -13.421 10.614 1.00 96.38 96 ARG A C 1
ATOM 687 O O . ARG A 1 96 ? -6.098 -14.194 11.386 1.00 96.38 96 ARG A O 1
ATOM 694 N N . THR A 1 97 ? -4.332 -12.917 10.866 1.00 97.00 97 THR A N 1
ATOM 695 C CA . THR A 1 97 ? -3.632 -13.178 12.132 1.00 97.00 97 THR A CA 1
ATOM 696 C C . THR A 1 97 ? -4.359 -12.529 13.306 1.00 97.00 97 THR A C 1
ATOM 698 O O . THR A 1 97 ? -4.462 -13.143 14.360 1.00 97.00 97 THR A O 1
ATOM 701 N N . ALA A 1 98 ? -4.881 -11.313 13.138 1.00 96.38 98 ALA A N 1
ATOM 702 C CA . ALA A 1 98 ? -5.663 -10.642 14.169 1.00 96.38 98 ALA A CA 1
ATOM 703 C C . ALA A 1 98 ? -6.965 -11.406 14.470 1.00 96.38 98 ALA A C 1
ATOM 705 O O . ALA A 1 98 ? -7.250 -11.658 15.639 1.00 96.38 98 ALA A O 1
ATOM 706 N N . GLU A 1 99 ? -7.697 -11.858 13.447 1.00 96.75 99 GLU A N 1
ATOM 707 C CA . GLU A 1 99 ? -8.883 -12.712 13.622 1.00 96.75 99 GLU A CA 1
ATOM 708 C C . GLU A 1 99 ? -8.564 -14.014 14.355 1.00 96.75 99 GLU A C 1
ATOM 710 O O . GLU A 1 99 ? -9.266 -14.381 15.295 1.00 96.75 99 GLU A O 1
ATOM 715 N N . ALA A 1 100 ? -7.468 -14.685 13.990 1.00 96.12 100 ALA A N 1
ATOM 716 C CA . ALA A 1 100 ? -7.021 -15.899 14.673 1.00 96.12 100 ALA A CA 1
ATOM 717 C C . ALA A 1 100 ? -6.667 -15.663 16.155 1.00 96.12 100 ALA A C 1
ATOM 719 O O . ALA A 1 100 ? -6.676 -16.602 16.948 1.00 96.12 100 ALA A O 1
ATOM 720 N N . LEU A 1 101 ? -6.373 -14.416 16.536 1.00 95.75 101 LEU A N 1
ATOM 721 C CA . LEU A 1 101 ? -6.137 -13.984 17.916 1.00 95.75 101 LEU A CA 1
ATOM 722 C C . LEU A 1 101 ? -7.402 -13.437 18.606 1.00 95.75 101 LEU A C 1
ATOM 724 O O . LEU A 1 101 ? -7.311 -12.944 19.729 1.00 95.75 101 LEU A O 1
ATOM 728 N N . GLY A 1 102 ? -8.570 -13.520 17.961 1.00 96.81 102 GLY A N 1
ATOM 729 C CA . GLY A 1 102 ? -9.860 -13.101 18.515 1.00 96.81 102 GLY A CA 1
ATOM 730 C C . GLY A 1 102 ? -10.247 -11.645 18.240 1.00 96.81 102 GLY A C 1
ATOM 731 O O . GLY A 1 102 ? -11.180 -11.141 18.860 1.00 96.81 102 GLY A O 1
ATOM 732 N N . VAL A 1 103 ? -9.552 -10.947 17.336 1.00 96.19 103 VAL A N 1
ATOM 733 C CA . VAL A 1 103 ? -9.920 -9.583 16.921 1.00 96.19 103 VAL A CA 1
ATOM 734 C C . VAL A 1 103 ? -11.022 -9.635 15.867 1.00 96.19 103 VAL A C 1
ATOM 736 O O . VAL A 1 103 ? -10.913 -10.358 14.884 1.00 96.19 103 VAL A O 1
ATOM 739 N N . THR A 1 104 ? -12.060 -8.817 16.023 1.00 95.56 104 THR A N 1
ATOM 740 C CA . THR A 1 104 ? -13.061 -8.614 14.969 1.00 95.56 104 THR A CA 1
ATOM 741 C C . THR A 1 104 ? -12.522 -7.652 13.916 1.00 95.56 104 THR A C 1
ATOM 743 O O . THR A 1 104 ? -12.134 -6.527 14.239 1.00 95.56 104 THR A O 1
ATOM 746 N N . VAL A 1 105 ? -12.510 -8.084 12.657 1.00 95.00 105 VAL A N 1
ATOM 747 C CA . VAL A 1 105 ? -12.073 -7.278 11.513 1.00 95.00 105 VAL A CA 1
ATOM 748 C C . VAL A 1 105 ? -13.264 -7.031 10.597 1.00 95.00 105 VAL A C 1
ATOM 750 O O . VAL A 1 105 ? -13.993 -7.958 10.266 1.00 95.00 105 VAL A O 1
ATOM 753 N N . LEU A 1 106 ? -13.446 -5.779 10.180 1.00 92.38 106 LEU A N 1
ATOM 754 C CA . LEU A 1 106 ? -14.474 -5.373 9.225 1.00 92.38 106 LEU A CA 1
ATOM 755 C C . LEU A 1 106 ? -13.811 -4.564 8.105 1.00 92.38 106 LEU A C 1
ATOM 757 O O . LEU A 1 106 ? -13.109 -3.587 8.376 1.00 92.38 106 LEU A O 1
ATOM 761 N N . ASN A 1 107 ? -14.018 -4.966 6.852 1.00 92.44 107 ASN A N 1
ATOM 762 C CA . ASN A 1 107 ? -13.776 -4.132 5.675 1.00 92.44 107 ASN A CA 1
ATOM 763 C C . ASN A 1 107 ? -15.106 -3.562 5.163 1.00 92.44 107 ASN A C 1
ATOM 765 O O . ASN A 1 107 ? -16.169 -3.990 5.595 1.00 92.44 107 ASN A O 1
ATOM 769 N N . TYR A 1 108 ? -15.042 -2.548 4.293 1.00 89.88 108 TYR A N 1
ATOM 770 C CA . TYR A 1 108 ? -16.234 -1.840 3.793 1.00 89.88 108 TYR A CA 1
ATOM 771 C C . TYR A 1 108 ? -17.136 -1.266 4.904 1.00 89.88 108 TYR A C 1
ATOM 773 O O . TYR A 1 108 ? -18.339 -1.111 4.724 1.00 89.88 108 TYR A O 1
ATOM 781 N N . ALA A 1 109 ? -16.527 -0.899 6.038 1.00 90.25 109 ALA A N 1
ATOM 782 C CA . ALA A 1 109 ? -17.201 -0.341 7.206 1.00 90.25 109 ALA A CA 1
ATOM 783 C C . ALA A 1 109 ? -16.684 1.077 7.542 1.00 90.25 109 ALA A C 1
ATOM 785 O O . ALA A 1 109 ? -15.934 1.236 8.513 1.00 90.25 109 ALA A O 1
ATOM 786 N N . PRO A 1 110 ? -16.963 2.111 6.719 1.00 88.12 110 PRO A N 1
ATOM 787 C CA . PRO A 1 110 ? -16.530 3.477 7.004 1.00 88.12 110 PRO A CA 1
ATOM 788 C C . PRO A 1 110 ? -17.001 3.973 8.380 1.00 88.12 110 PRO A C 1
ATOM 790 O O . PRO A 1 110 ? -18.131 3.737 8.808 1.00 88.12 110 PRO A O 1
ATOM 793 N N . LEU A 1 111 ? -16.105 4.688 9.064 1.00 88.12 111 LEU A N 1
ATOM 794 C CA . LEU A 1 111 ? -16.387 5.357 10.330 1.00 88.12 111 LEU A CA 1
ATOM 795 C C . LEU A 1 111 ? -17.073 6.697 10.056 1.00 88.12 111 LEU A C 1
ATOM 797 O O . LEU A 1 111 ? -16.473 7.580 9.446 1.00 88.12 111 LEU A O 1
ATOM 801 N N . GLU A 1 112 ? -18.295 6.864 10.548 1.00 85.06 112 GLU A N 1
ATOM 802 C CA . GLU A 1 112 ? -19.059 8.101 10.371 1.00 85.06 112 GLU A CA 1
ATOM 803 C C . GLU A 1 112 ? -18.786 9.100 11.494 1.00 85.06 112 GLU A C 1
ATOM 805 O O . GLU A 1 112 ? -18.586 10.293 11.259 1.00 85.06 112 GLU A O 1
ATOM 810 N N . ARG A 1 113 ? -18.812 8.620 12.743 1.00 89.12 113 ARG A N 1
ATOM 811 C CA . ARG A 1 113 ? -18.762 9.490 13.920 1.00 89.12 113 ARG A CA 1
ATOM 812 C C . ARG A 1 113 ? -18.225 8.768 15.141 1.00 89.12 113 ARG A C 1
ATOM 814 O O . ARG A 1 113 ? -18.577 7.617 15.383 1.00 89.12 113 ARG A O 1
ATOM 821 N N . VAL A 1 114 ? -17.470 9.480 15.971 1.00 91.44 114 VAL A N 1
ATOM 822 C CA . VAL A 1 114 ? -17.097 9.041 17.321 1.00 91.44 114 VAL A CA 1
ATOM 823 C C . VAL A 1 114 ? -17.553 10.085 18.332 1.00 91.44 114 VAL A C 1
ATOM 825 O O . VAL A 1 114 ? -17.351 11.281 18.132 1.00 91.44 114 VAL A O 1
ATOM 828 N N . ALA A 1 115 ? -18.167 9.640 19.421 1.00 90.50 115 ALA A N 1
ATOM 829 C CA . ALA A 1 115 ? -18.567 10.495 20.533 1.00 90.50 115 ALA A CA 1
ATOM 830 C C . ALA A 1 115 ? -18.448 9.737 21.858 1.00 90.50 115 ALA A C 1
ATOM 832 O O . ALA A 1 115 ? -18.412 8.504 21.865 1.00 90.50 115 ALA A O 1
ATOM 833 N N . TYR A 1 116 ? -18.418 10.459 22.975 1.00 87.56 116 TYR A N 1
ATOM 834 C CA . TYR A 1 116 ? -18.609 9.842 24.284 1.00 87.56 116 TYR A CA 1
ATOM 835 C C . TYR A 1 116 ? -20.013 9.232 24.377 1.00 87.56 116 TYR A C 1
ATOM 837 O O . TYR A 1 116 ? -20.986 9.838 23.928 1.00 87.56 116 TYR A O 1
ATOM 845 N N . LEU A 1 117 ? -20.103 8.011 24.908 1.00 83.94 117 LEU A N 1
ATOM 846 C CA . LEU A 1 117 ? -21.383 7.347 25.160 1.00 83.94 117 LEU A CA 1
ATOM 847 C C . LEU A 1 117 ? -22.109 8.037 26.319 1.00 83.94 117 LEU A C 1
ATOM 849 O O . LEU A 1 117 ? -23.265 8.412 26.173 1.00 83.94 117 LEU A O 1
ATOM 853 N N . ASP A 1 118 ? -21.371 8.267 27.403 1.00 73.50 118 ASP A N 1
ATOM 854 C CA . ASP A 1 118 ? -21.764 9.111 28.521 1.00 73.50 118 ASP A CA 1
ATOM 855 C C . ASP A 1 118 ? -20.710 10.221 28.624 1.00 73.50 118 ASP A C 1
ATOM 857 O O . ASP A 1 118 ? -19.522 9.904 28.782 1.00 73.50 118 ASP A O 1
ATOM 861 N N . PRO A 1 119 ? -21.084 11.507 28.488 1.00 63.75 119 PRO A N 1
ATOM 862 C CA . PRO A 1 119 ? -20.146 12.586 28.720 1.00 63.75 119 PRO A CA 1
ATOM 863 C C . PRO A 1 119 ? -19.653 12.454 30.164 1.00 63.75 119 PRO A C 1
ATOM 865 O O . PRO A 1 119 ? -20.478 12.379 31.077 1.00 63.75 119 PRO A O 1
ATOM 868 N N . PRO A 1 120 ? -18.337 12.379 30.395 1.00 59.41 120 PRO A N 1
ATOM 869 C CA . PRO A 1 120 ? -17.799 12.221 31.737 1.00 59.41 120 PRO A CA 1
ATOM 870 C C . PRO A 1 120 ? -18.276 13.386 32.605 1.00 59.41 120 PRO A C 1
ATOM 872 O O . PRO A 1 120 ? -17.878 14.533 32.400 1.00 59.41 120 PRO A O 1
ATOM 875 N N . ALA A 1 121 ? -19.163 13.095 33.560 1.00 55.16 121 ALA A N 1
ATOM 876 C CA . ALA A 1 121 ? -19.547 14.061 34.571 1.00 55.16 121 ALA A CA 1
ATOM 877 C C . ALA A 1 121 ? -18.287 14.410 35.364 1.00 55.16 121 ALA A C 1
ATOM 879 O O . ALA A 1 121 ? -17.599 13.513 35.862 1.00 55.16 121 ALA A O 1
ATOM 880 N N . ALA A 1 122 ? -17.971 15.702 35.448 1.00 45.69 122 ALA A N 1
ATOM 881 C CA . ALA A 1 122 ? -16.858 16.200 36.240 1.00 45.69 122 ALA A CA 1
ATOM 882 C C . ALA A 1 122 ? -16.987 15.668 37.681 1.00 45.69 122 ALA A C 1
ATOM 884 O O . ALA A 1 122 ? -17.819 16.137 38.452 1.00 45.69 122 ALA A O 1
ATOM 8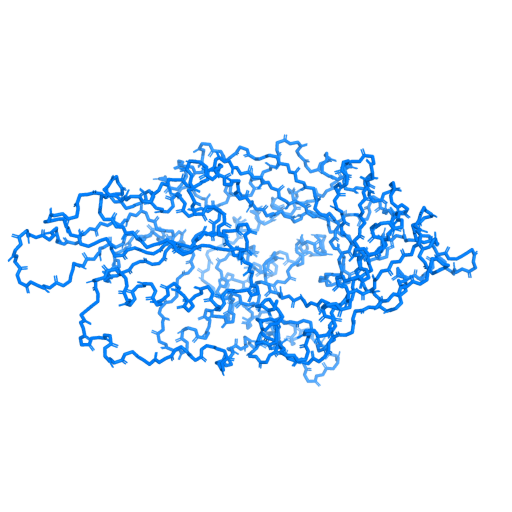85 N N . GLY A 1 123 ? -16.203 14.640 38.021 1.00 47.75 123 GLY A N 1
ATOM 886 C CA . GLY A 1 123 ? -16.108 14.092 39.375 1.00 47.75 123 GLY A CA 1
ATOM 887 C C . GLY A 1 123 ? -16.882 12.806 39.700 1.00 47.75 123 GLY A C 1
ATOM 888 O O . GLY A 1 123 ? -16.800 12.381 40.849 1.00 47.75 123 GLY A O 1
ATOM 889 N N . ALA A 1 124 ? -17.576 12.143 38.766 1.00 48.53 124 ALA A N 1
ATOM 890 C CA . ALA A 1 124 ? -18.294 10.900 39.090 1.00 48.53 124 ALA A CA 1
ATOM 891 C C . ALA A 1 124 ? -17.486 9.625 38.744 1.00 48.53 124 ALA A C 1
ATOM 893 O O . ALA A 1 124 ? -17.160 9.342 37.593 1.00 48.53 124 ALA A O 1
ATOM 894 N N . ASP A 1 125 ? -17.183 8.846 39.784 1.00 52.41 125 ASP A N 1
ATOM 895 C CA . ASP A 1 125 ? -16.871 7.405 39.800 1.00 52.41 125 ASP A CA 1
ATOM 896 C C . ASP A 1 125 ? -15.497 6.922 39.306 1.00 52.41 125 ASP A C 1
ATOM 898 O O . ASP A 1 125 ? -15.187 5.736 39.452 1.00 52.41 125 ASP A O 1
ATOM 902 N N . GLY A 1 126 ? -14.652 7.782 38.729 1.00 57.12 126 GLY A N 1
ATOM 903 C CA . GLY A 1 126 ? -13.304 7.391 38.278 1.00 57.12 126 GLY A CA 1
ATOM 904 C C . GLY A 1 126 ? -13.291 6.292 37.202 1.00 57.12 126 GLY A C 1
ATOM 905 O O . GLY A 1 126 ? -12.252 5.677 36.945 1.00 57.12 126 GLY A O 1
ATOM 906 N N . ARG A 1 127 ? -14.442 6.016 36.572 1.00 62.25 127 ARG A N 1
ATOM 907 C CA . ARG A 1 127 ? -14.560 5.058 35.470 1.00 62.25 127 ARG A CA 1
ATOM 908 C C . ARG A 1 127 ? -14.035 5.709 34.187 1.00 62.25 127 ARG A C 1
ATOM 910 O O . ARG A 1 127 ? -14.384 6.853 33.905 1.00 62.25 127 ARG A O 1
ATOM 917 N N . PRO A 1 128 ? -13.202 5.009 33.398 1.00 64.94 128 PRO A N 1
ATOM 918 C CA . PRO A 1 128 ? -12.710 5.555 32.141 1.00 64.94 128 PRO A CA 1
ATOM 919 C C . PRO A 1 128 ? -13.880 5.809 31.179 1.00 64.94 128 PRO A C 1
ATOM 921 O O . PRO A 1 128 ? -14.789 4.973 31.112 1.00 64.94 128 PRO A O 1
ATOM 924 N N . PRO A 1 129 ? -13.862 6.919 30.421 1.00 74.06 129 PRO A N 1
ATOM 925 C CA . PRO A 1 129 ? -14.947 7.245 29.509 1.00 74.06 129 PRO A CA 1
ATOM 926 C C . PRO A 1 129 ? -15.082 6.174 28.420 1.00 74.06 129 PRO A C 1
ATOM 928 O O . PRO A 1 129 ? -14.089 5.682 27.877 1.00 74.06 129 PRO A O 1
ATOM 931 N N . LEU A 1 130 ? -16.325 5.814 28.095 1.00 86.75 130 LEU A N 1
ATOM 932 C CA . LEU A 1 130 ? -16.643 4.950 26.962 1.00 86.75 130 LEU A CA 1
ATOM 933 C C . LEU A 1 130 ? -16.973 5.801 25.741 1.00 86.75 130 LEU A C 1
ATOM 935 O O . LEU A 1 130 ? -17.694 6.794 25.824 1.00 86.75 130 LEU A O 1
ATOM 939 N N . LEU A 1 131 ? -16.462 5.378 24.594 1.00 89.56 131 LEU A N 1
ATOM 940 C CA . LEU A 1 131 ? -16.771 5.942 23.295 1.00 89.56 131 LEU A CA 1
ATOM 941 C C . LEU A 1 131 ? -17.782 5.070 22.567 1.00 89.56 131 LEU A C 1
ATOM 943 O O . LEU A 1 131 ? -17.722 3.841 22.634 1.00 89.56 131 LEU A O 1
ATOM 947 N N . ARG A 1 132 ? -18.631 5.717 21.777 1.00 93.12 132 ARG A N 1
ATOM 948 C CA . ARG A 1 132 ? -19.443 5.093 20.741 1.00 93.12 132 ARG A CA 1
ATOM 949 C C . ARG A 1 132 ? -18.930 5.534 19.375 1.00 93.12 132 ARG A C 1
ATOM 951 O O . ARG A 1 132 ? -19.039 6.705 19.014 1.00 93.12 132 ARG A O 1
ATOM 958 N N . ALA A 1 133 ? -18.393 4.585 18.621 1.00 93.12 133 ALA A N 1
ATOM 959 C CA . ALA A 1 133 ? -18.077 4.740 17.210 1.00 93.12 133 ALA A CA 1
ATOM 960 C C . ALA A 1 133 ? -19.272 4.266 16.373 1.00 93.12 133 ALA A C 1
ATOM 962 O O . ALA A 1 133 ? -19.759 3.153 16.560 1.00 93.12 133 ALA A O 1
ATOM 963 N N . VAL A 1 134 ? -19.766 5.110 15.476 1.00 92.19 134 VAL A N 1
ATOM 964 C CA . VAL A 1 134 ? -20.807 4.763 14.507 1.00 92.19 134 VAL A CA 1
ATOM 965 C C . VAL A 1 134 ? -20.122 4.382 13.208 1.00 92.19 134 VAL A C 1
ATOM 967 O O . VAL A 1 134 ? -19.398 5.193 12.628 1.00 92.19 134 VAL A O 1
ATOM 970 N N . VAL A 1 135 ? -20.336 3.143 12.784 1.00 91.12 135 VAL A N 1
ATOM 971 C CA . VAL A 1 135 ? -19.821 2.602 11.529 1.00 91.12 135 VAL A CA 1
ATOM 972 C C . VAL A 1 135 ? -20.985 2.287 10.602 1.00 91.12 135 VAL A C 1
ATOM 974 O O . VAL A 1 135 ? -22.031 1.806 11.049 1.00 91.12 135 VAL A O 1
ATOM 977 N N . HIS A 1 136 ? -20.804 2.558 9.318 1.00 86.75 136 HIS A N 1
ATOM 978 C CA . HIS A 1 136 ? -21.769 2.223 8.282 1.00 86.75 136 HIS A CA 1
ATOM 979 C C . HIS A 1 136 ? -21.290 1.002 7.513 1.00 86.75 136 HIS A C 1
ATOM 981 O O . HIS A 1 136 ? -20.140 0.960 7.102 1.00 86.75 136 HIS A O 1
ATOM 987 N N . ASP A 1 137 ? -22.155 0.016 7.324 1.00 86.88 137 ASP A N 1
ATOM 988 C CA . ASP A 1 137 ? -21.923 -1.106 6.425 1.00 86.88 137 ASP A CA 1
ATOM 989 C C . ASP A 1 137 ? -22.211 -0.652 4.991 1.00 86.88 137 ASP A C 1
ATOM 991 O O . ASP A 1 137 ? -23.370 -0.513 4.597 1.00 86.88 137 ASP A O 1
ATOM 995 N N . ALA A 1 138 ? -21.155 -0.429 4.208 1.00 81.50 138 ALA A N 1
ATOM 996 C CA . ALA A 1 138 ? -21.275 0.018 2.823 1.00 81.50 138 ALA A CA 1
ATOM 997 C C . ALA A 1 138 ? -21.809 -1.074 1.874 1.00 81.50 138 ALA A C 1
ATOM 999 O O . ALA A 1 138 ? -22.120 -0.781 0.722 1.00 81.50 138 ALA A O 1
ATOM 1000 N N . VAL A 1 139 ? -21.917 -2.323 2.336 1.00 82.25 139 VAL A N 1
ATOM 1001 C CA . VAL A 1 139 ? -22.379 -3.472 1.548 1.00 82.25 139 VAL A CA 1
ATOM 1002 C C . VAL A 1 139 ? -23.875 -3.691 1.750 1.00 82.25 139 VAL A C 1
ATOM 1004 O O . VAL A 1 139 ? -24.631 -3.780 0.782 1.00 82.25 139 VAL A O 1
ATOM 1007 N N . GLY A 1 140 ? -24.302 -3.796 3.010 1.00 77.12 140 GLY A N 1
ATOM 1008 C CA . GLY A 1 140 ? -25.691 -4.033 3.409 1.00 77.12 140 GLY A CA 1
ATOM 1009 C C . GLY A 1 140 ? -26.497 -2.763 3.686 1.00 77.12 140 GLY A C 1
ATOM 1010 O O . GLY A 1 140 ? -27.696 -2.857 3.944 1.00 77.12 140 GLY A O 1
ATOM 1011 N N . ALA A 1 141 ? -25.861 -1.587 3.632 1.00 76.88 141 ALA A N 1
ATOM 1012 C CA . ALA A 1 141 ? -26.438 -0.277 3.945 1.00 76.88 141 ALA A CA 1
ATOM 1013 C C . ALA A 1 141 ? -26.978 -0.141 5.387 1.00 76.88 141 ALA A C 1
ATOM 1015 O O . ALA A 1 141 ? -27.856 0.682 5.658 1.00 76.88 141 ALA A O 1
ATOM 1016 N N . ALA A 1 142 ? -26.451 -0.923 6.333 1.00 84.94 142 ALA A N 1
ATOM 1017 C CA . ALA A 1 142 ? -26.806 -0.849 7.751 1.00 84.94 142 ALA A CA 1
ATOM 1018 C C . ALA A 1 142 ? -25.883 0.111 8.524 1.00 84.94 142 ALA A C 1
ATOM 1020 O O . ALA A 1 142 ? -24.819 0.499 8.050 1.00 84.94 142 ALA A O 1
ATOM 1021 N N . THR A 1 143 ? -26.260 0.504 9.742 1.00 87.62 143 THR A N 1
ATOM 1022 C CA . THR A 1 143 ? -25.356 1.211 10.666 1.00 87.62 143 THR A CA 1
ATOM 1023 C C . THR A 1 143 ? -25.239 0.444 11.974 1.00 87.62 143 THR A C 1
ATOM 1025 O O . THR A 1 143 ? -26.205 -0.152 12.453 1.00 87.62 143 THR A O 1
ATOM 1028 N N . ALA A 1 144 ? -24.045 0.449 12.561 1.00 90.25 144 ALA A N 1
ATOM 1029 C CA . ALA A 1 144 ? -23.759 -0.215 13.823 1.00 90.25 144 ALA A CA 1
ATOM 1030 C C . ALA A 1 144 ? -23.014 0.723 14.780 1.00 90.25 144 ALA A C 1
ATOM 1032 O O . ALA A 1 144 ? -22.206 1.560 14.378 1.00 90.25 144 ALA A O 1
ATOM 1033 N N . GLY A 1 145 ? -23.304 0.584 16.075 1.00 92.25 145 GLY A N 1
ATOM 1034 C CA . GLY A 1 145 ? -22.580 1.271 17.140 1.00 92.25 145 GLY A CA 1
ATOM 1035 C C . GLY A 1 145 ? -21.567 0.333 17.784 1.00 92.25 145 GLY A C 1
ATOM 1036 O O . GLY A 1 145 ? -21.955 -0.686 18.347 1.00 92.25 145 GLY A O 1
ATOM 1037 N N . VAL A 1 146 ? -20.289 0.695 17.742 1.00 93.44 146 VAL A N 1
ATOM 1038 C CA . VAL A 1 146 ? -19.200 -0.014 18.417 1.00 93.44 146 VAL A CA 1
ATOM 1039 C C . VAL A 1 146 ? -18.811 0.763 19.668 1.00 93.44 146 VAL A C 1
ATOM 1041 O O . VAL A 1 146 ? -18.380 1.914 19.588 1.00 93.44 146 VAL A O 1
ATOM 1044 N N . CYS A 1 147 ? -18.957 0.134 20.832 1.00 93.19 147 CYS A N 1
ATOM 1045 C CA . CYS A 1 147 ? -18.505 0.708 22.094 1.00 93.19 147 CYS A CA 1
ATOM 1046 C C . CYS A 1 147 ? -17.031 0.361 22.328 1.00 93.19 147 CYS A C 1
ATOM 1048 O O . CYS A 1 147 ? -16.649 -0.808 22.285 1.00 93.19 147 CYS A O 1
ATOM 1050 N N . THR A 1 148 ? -16.195 1.363 22.591 1.00 90.81 148 THR A N 1
ATOM 1051 C CA . THR A 1 148 ? -14.755 1.182 22.825 1.00 90.81 148 THR A CA 1
ATOM 1052 C C . THR A 1 148 ? -14.242 2.122 23.912 1.00 90.81 148 THR A C 1
ATOM 1054 O O . THR A 1 148 ? -14.865 3.131 24.221 1.00 90.81 148 THR A O 1
ATOM 1057 N N . ARG A 1 149 ? -13.088 1.802 24.504 1.00 88.56 149 ARG A N 1
ATOM 1058 C CA . ARG A 1 149 ? -12.383 2.679 25.459 1.00 88.56 149 ARG A CA 1
ATOM 1059 C C . ARG A 1 149 ? -11.363 3.595 24.789 1.00 88.56 149 ARG A C 1
ATOM 1061 O O . ARG A 1 149 ? -10.928 4.565 25.393 1.00 88.56 149 ARG A O 1
ATOM 1068 N N . SER A 1 150 ? -10.933 3.255 23.578 1.00 90.44 150 SER A N 1
ATOM 1069 C CA . SER A 1 150 ? -9.865 3.960 22.870 1.00 90.44 150 SER A CA 1
ATOM 1070 C C . SER A 1 150 ? -9.964 3.775 21.369 1.00 90.44 150 SER A C 1
ATOM 1072 O O . SER A 1 150 ? -10.445 2.741 20.897 1.00 90.44 150 SER A O 1
ATOM 1074 N N . VAL A 1 151 ? -9.441 4.745 20.626 1.00 93.19 151 VAL A N 1
ATOM 1075 C CA . VAL A 1 151 ? -9.388 4.725 19.164 1.00 93.19 151 VAL A CA 1
ATOM 1076 C C . VAL A 1 151 ? -7.965 5.028 18.705 1.00 93.19 151 VAL A C 1
ATOM 1078 O O . VAL A 1 151 ? -7.364 6.021 19.107 1.00 93.19 151 VAL A O 1
ATOM 1081 N N . ILE A 1 152 ? -7.432 4.174 17.832 1.00 96.19 152 ILE A N 1
ATOM 1082 C CA . ILE A 1 152 ? -6.187 4.439 17.109 1.00 96.19 152 ILE A CA 1
ATOM 1083 C C . ILE A 1 152 ? -6.562 4.760 15.663 1.00 96.19 152 ILE A C 1
ATOM 1085 O O . ILE A 1 152 ? -7.089 3.915 14.942 1.00 96.19 152 ILE A O 1
ATOM 1089 N N . ASN A 1 153 ? -6.297 5.989 15.239 1.00 95.94 153 ASN A N 1
ATOM 1090 C CA . ASN A 1 153 ? -6.503 6.450 13.878 1.00 95.94 153 ASN A CA 1
ATOM 1091 C C . ASN A 1 153 ? -5.257 6.143 13.030 1.00 95.94 153 ASN A C 1
ATOM 1093 O O . ASN A 1 153 ? -4.252 6.853 13.095 1.00 95.94 153 ASN A O 1
ATOM 1097 N N . CYS A 1 154 ? -5.363 5.089 12.218 1.00 95.88 154 CYS A N 1
ATOM 1098 C CA . CYS A 1 154 ? -4.355 4.648 11.247 1.00 95.88 154 CYS A CA 1
ATOM 1099 C C . CYS A 1 154 ? -4.776 4.939 9.795 1.00 95.88 154 CYS A C 1
ATOM 1101 O O . CYS A 1 154 ? -4.460 4.169 8.889 1.00 95.88 154 CYS A O 1
ATOM 1103 N N . ALA A 1 155 ? -5.518 6.022 9.551 1.00 93.00 155 ALA A N 1
ATOM 1104 C CA . ALA A 1 155 ? -6.125 6.295 8.247 1.00 93.00 155 ALA A CA 1
ATOM 1105 C C . ALA A 1 155 ? -5.164 6.897 7.201 1.00 93.00 155 ALA A C 1
ATOM 1107 O O . ALA A 1 155 ? -5.623 7.447 6.205 1.00 93.00 155 ALA A O 1
ATOM 1108 N N . GLY A 1 156 ? -3.842 6.826 7.401 1.00 92.38 156 GLY A N 1
ATOM 1109 C CA . GLY A 1 156 ? -2.835 7.271 6.428 1.00 92.38 156 GLY A CA 1
ATOM 1110 C C . GLY A 1 156 ? -3.094 8.686 5.897 1.00 92.38 156 GLY A C 1
ATOM 1111 O O . GLY A 1 156 ? -3.217 9.638 6.667 1.00 92.38 156 GLY A O 1
ATOM 1112 N N . SER A 1 157 ? -3.240 8.820 4.576 1.00 89.50 157 SER A N 1
ATOM 1113 C CA . SER A 1 157 ? -3.522 10.088 3.881 1.00 89.50 157 SER A CA 1
ATOM 1114 C C . SER A 1 157 ? -4.835 10.766 4.304 1.00 89.50 157 SER A C 1
ATOM 1116 O O . SER A 1 157 ? -5.055 11.931 3.972 1.00 89.50 157 SER A O 1
ATOM 1118 N N . TRP A 1 158 ? -5.691 10.066 5.051 1.00 89.62 158 TRP A N 1
ATOM 1119 C CA . TRP A 1 158 ? -6.982 10.533 5.560 1.00 89.62 158 TRP A CA 1
ATOM 1120 C C . TRP A 1 158 ? -6.998 10.738 7.084 1.00 89.62 158 TRP A C 1
ATOM 1122 O O . TRP A 1 158 ? -8.069 10.954 7.647 1.00 89.62 158 TRP A O 1
ATOM 1132 N N . ALA A 1 159 ? -5.844 10.697 7.765 1.00 91.88 159 ALA A N 1
ATOM 1133 C CA . ALA A 1 159 ? -5.753 10.845 9.223 1.00 91.88 159 ALA A CA 1
ATOM 1134 C C . ALA A 1 159 ? -6.490 12.091 9.755 1.00 91.88 159 ALA A C 1
ATOM 1136 O O . ALA A 1 159 ? -7.316 11.961 10.659 1.00 91.88 159 ALA A O 1
ATOM 1137 N N . ASP A 1 160 ? -6.277 13.267 9.153 1.00 90.69 160 ASP A N 1
ATOM 1138 C CA . ASP A 1 160 ? -6.976 14.502 9.547 1.00 90.69 160 ASP A CA 1
ATOM 1139 C C . ASP A 1 160 ? -8.488 14.452 9.305 1.00 90.69 160 ASP A C 1
ATOM 1141 O O . ASP A 1 160 ? -9.254 15.014 10.085 1.00 90.69 160 ASP A O 1
ATOM 1145 N N . LEU A 1 161 ? -8.930 13.781 8.236 1.00 85.88 161 LEU A N 1
ATOM 1146 C CA . LEU A 1 161 ? -10.353 13.647 7.923 1.00 85.88 161 LEU A CA 1
ATOM 1147 C C . LEU A 1 161 ? -11.046 12.741 8.945 1.00 85.88 161 LEU A C 1
ATOM 1149 O O . LEU A 1 161 ? -12.093 13.097 9.474 1.00 85.88 161 LEU A O 1
ATOM 1153 N N . VAL A 1 162 ? -10.427 11.608 9.288 1.00 87.75 162 VAL A N 1
ATOM 1154 C CA . VAL A 1 162 ? -10.931 10.717 10.342 1.00 87.75 162 VAL A CA 1
ATOM 1155 C C . VAL A 1 162 ? -10.917 11.412 11.697 1.00 87.75 162 VAL A C 1
ATOM 1157 O O . VAL A 1 162 ? -11.854 11.252 12.473 1.00 87.75 162 VAL A O 1
ATOM 1160 N N . ARG A 1 163 ? -9.911 12.244 11.983 1.00 89.19 163 ARG A N 1
ATOM 1161 C CA . ARG A 1 163 ? -9.867 13.031 13.221 1.00 89.19 163 ARG A CA 1
ATOM 1162 C C . ARG A 1 163 ? -11.089 13.953 13.363 1.00 89.19 163 ARG A C 1
ATOM 1164 O O . ARG A 1 163 ? -11.627 14.081 14.456 1.00 89.19 163 ARG A O 1
ATOM 1171 N N . GLN A 1 164 ? -11.587 14.517 12.263 1.00 87.31 164 GLN A N 1
ATOM 1172 C CA . GLN A 1 164 ? -12.790 15.363 12.257 1.00 87.31 164 GLN A CA 1
ATOM 1173 C C . GLN A 1 164 ? -14.101 14.601 12.527 1.00 87.31 164 GLN A C 1
ATOM 1175 O O . GLN A 1 164 ? -15.124 15.242 12.746 1.00 87.31 164 GLN A O 1
ATOM 1180 N N . THR A 1 165 ? -14.097 13.262 12.534 1.00 86.75 165 THR A N 1
ATOM 1181 C CA . THR A 1 165 ? -15.289 12.461 12.887 1.00 86.75 165 THR A CA 1
ATOM 1182 C C . THR A 1 165 ? -15.574 12.451 14.390 1.00 86.75 165 THR A C 1
ATOM 1184 O O . THR A 1 165 ? -16.666 12.057 14.811 1.00 86.75 165 THR A O 1
ATOM 1187 N N . PHE A 1 166 ? -14.611 12.877 15.212 1.00 88.06 166 PHE A N 1
ATOM 1188 C CA . PHE A 1 166 ? -14.805 13.019 16.646 1.00 88.06 166 PHE A CA 1
ATOM 1189 C C . PHE A 1 166 ? -15.526 14.336 16.961 1.00 88.06 166 PHE A C 1
ATOM 1191 O O . PHE A 1 166 ? -15.070 15.409 16.567 1.00 88.06 166 PHE A O 1
ATOM 1198 N N . VAL A 1 167 ? -16.658 14.253 17.668 1.00 81.56 167 VAL A N 1
ATOM 1199 C CA . VAL A 1 167 ? -17.542 15.409 17.921 1.00 81.56 167 VAL A CA 1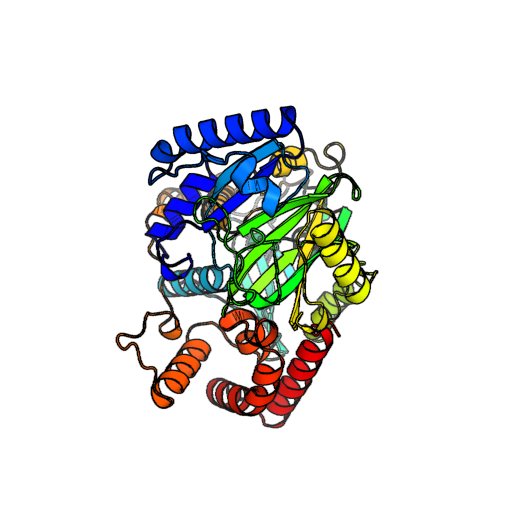
ATOM 1200 C C . VAL A 1 167 ? -16.824 16.531 18.679 1.00 81.56 167 VAL A C 1
ATOM 1202 O O . VAL A 1 167 ? -16.960 17.694 18.307 1.00 81.56 167 VAL A O 1
ATOM 1205 N N . ASP A 1 168 ? -15.980 16.190 19.654 1.00 75.19 168 ASP A N 1
ATOM 1206 C CA . ASP A 1 168 ? -15.268 17.165 20.493 1.00 75.19 168 ASP A CA 1
ATOM 1207 C C . ASP A 1 168 ? -13.828 17.417 20.019 1.00 75.19 168 ASP A C 1
ATOM 1209 O O . ASP A 1 168 ? -12.951 17.798 20.792 1.00 75.19 168 ASP A O 1
ATOM 1213 N N . ASN A 1 169 ? -13.550 17.212 18.729 1.00 78.88 169 ASN A N 1
ATOM 1214 C CA . ASN A 1 169 ? -12.202 17.339 18.173 1.00 78.88 169 ASN A CA 1
ATOM 1215 C C . ASN A 1 169 ? -11.593 18.749 18.308 1.00 78.88 169 ASN A C 1
ATOM 1217 O O . ASN A 1 169 ? -10.373 18.899 18.298 1.00 78.88 169 ASN A O 1
ATOM 1221 N N . ALA A 1 170 ? -12.420 19.788 18.451 1.00 76.12 170 ALA A N 1
ATOM 1222 C CA . ALA A 1 170 ? -11.945 21.150 18.705 1.00 76.12 170 ALA A CA 1
ATOM 1223 C C . ALA A 1 170 ? -11.244 21.299 20.070 1.00 76.12 170 ALA A C 1
ATOM 1225 O O . ALA A 1 170 ? -10.494 22.252 20.262 1.00 76.12 170 ALA A O 1
ATOM 1226 N N . ALA A 1 171 ? -11.472 20.367 21.001 1.00 76.44 171 ALA A N 1
ATOM 1227 C CA . ALA A 1 171 ? -10.821 20.351 2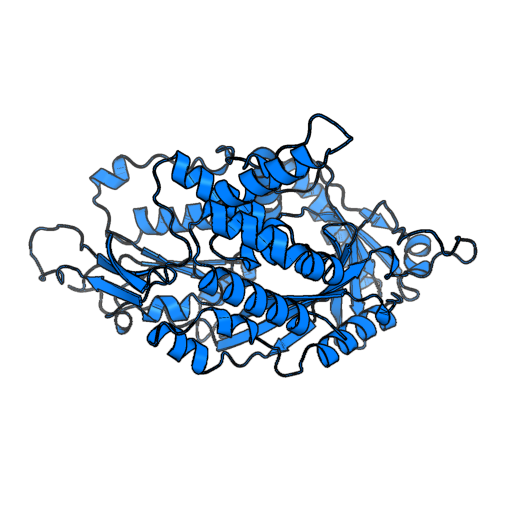2.305 1.00 76.44 171 ALA A CA 1
ATOM 1228 C C . ALA A 1 171 ? -9.414 19.728 22.276 1.00 76.44 171 ALA A C 1
ATOM 1230 O O . ALA A 1 171 ? -8.722 19.792 23.288 1.00 76.44 171 ALA A O 1
ATOM 1231 N N . ASP A 1 172 ? -8.986 19.120 21.165 1.00 85.88 172 ASP A N 1
ATOM 1232 C CA . ASP A 1 172 ? -7.666 18.493 21.036 1.00 85.88 172 ASP A CA 1
ATOM 1233 C C . ASP A 1 172 ? -6.591 19.514 20.627 1.00 85.88 172 ASP A C 1
ATOM 1235 O O . ASP A 1 172 ? -6.785 20.307 19.704 1.00 85.88 172 ASP A O 1
ATOM 1239 N N . VAL A 1 173 ? -5.426 19.459 21.274 1.00 89.25 173 VAL A N 1
ATOM 1240 C CA . VAL A 1 173 ? -4.258 20.296 20.940 1.00 89.25 173 VAL A CA 1
ATOM 1241 C C . VAL A 1 173 ? -3.585 19.902 19.628 1.00 89.25 173 VAL A C 1
ATOM 1243 O O . VAL A 1 173 ? -2.796 20.679 19.089 1.00 89.25 173 VAL A O 1
ATOM 1246 N N . ILE A 1 174 ? -3.849 18.698 19.109 1.00 89.94 174 ILE A N 1
ATOM 1247 C CA . ILE A 1 174 ? -3.217 18.224 17.875 1.00 89.94 174 ILE A CA 1
ATOM 1248 C C . ILE A 1 174 ? -3.718 19.061 16.681 1.00 89.94 174 ILE A C 1
ATOM 1250 O O . ILE A 1 174 ? -4.906 19.011 16.333 1.00 89.94 174 ILE A O 1
ATOM 1254 N N . PRO A 1 175 ? -2.831 19.801 15.986 1.00 90.62 175 PRO A N 1
ATOM 1255 C CA . PRO A 1 175 ? -3.223 20.579 14.818 1.00 90.62 175 PRO A CA 1
ATOM 1256 C C . PRO A 1 175 ? -3.531 19.666 13.625 1.00 90.62 175 PRO A C 1
ATOM 1258 O O . PRO A 1 175 ? -3.017 18.554 13.517 1.00 90.62 175 PRO A O 1
ATOM 1261 N N . ALA A 1 176 ? -4.346 20.154 12.684 1.00 91.12 176 ALA A N 1
ATOM 1262 C CA . ALA A 1 176 ? -4.500 19.491 11.388 1.00 91.12 176 ALA A CA 1
ATOM 1263 C C . ALA A 1 176 ? -3.177 19.559 10.613 1.00 91.12 176 ALA A C 1
ATOM 1265 O O . ALA A 1 176 ? -2.659 20.659 10.384 1.00 91.12 176 ALA A O 1
ATOM 1266 N N . ALA A 1 177 ? -2.659 18.402 10.216 1.00 92.88 177 ALA A N 1
ATOM 1267 C CA . ALA A 1 177 ? -1.306 18.231 9.709 1.00 92.88 177 ALA A CA 1
ATOM 1268 C C . ALA A 1 177 ? -1.167 18.398 8.196 1.00 92.88 177 ALA A C 1
ATOM 1270 O O . ALA A 1 177 ? -0.126 18.840 7.717 1.00 92.88 177 ALA A O 1
ATOM 1271 N N . PHE A 1 178 ? -2.191 18.030 7.436 1.00 92.38 178 PHE A N 1
ATOM 1272 C CA . PHE A 1 178 ? -2.155 17.982 5.983 1.00 92.38 178 PHE A CA 1
ATOM 1273 C C . PHE A 1 178 ? -2.573 19.325 5.380 1.00 92.38 178 PHE A C 1
ATOM 1275 O O . PHE A 1 178 ? -3.570 19.934 5.771 1.00 92.38 178 PHE A O 1
ATOM 1282 N N . GLU A 1 179 ? -1.784 19.797 4.420 1.00 90.25 179 GLU A N 1
ATOM 1283 C CA . GLU A 1 179 ? -2.031 21.021 3.656 1.00 90.25 179 GLU A CA 1
ATOM 1284 C C . GLU A 1 179 ? -2.787 20.719 2.356 1.00 90.25 179 GLU A C 1
ATOM 1286 O O . GLU A 1 179 ? -3.755 21.394 2.013 1.00 90.25 179 GLU A O 1
ATOM 1291 N N . ARG A 1 180 ? -2.343 19.686 1.634 1.00 87.56 180 ARG A N 1
ATOM 1292 C CA . ARG A 1 180 ? -2.880 19.252 0.336 1.00 87.56 180 ARG A CA 1
ATOM 1293 C C . ARG A 1 180 ? -2.506 17.794 0.065 1.00 87.56 180 ARG A C 1
ATOM 1295 O O . ARG A 1 180 ? -1.821 17.173 0.875 1.00 87.56 180 ARG A O 1
ATOM 1302 N N . HIS A 1 181 ? -2.904 17.259 -1.088 1.00 88.06 181 HIS A N 1
ATOM 1303 C CA . HIS A 1 181 ? -2.594 15.887 -1.497 1.00 88.06 181 HIS A CA 1
ATOM 1304 C C . HIS A 1 181 ? -2.005 15.845 -2.908 1.00 88.06 181 HIS A C 1
ATOM 1306 O O . HIS A 1 181 ? -2.368 16.634 -3.783 1.00 88.06 181 HIS A O 1
ATOM 1312 N N . TYR A 1 182 ? -1.108 14.890 -3.124 1.00 87.69 182 TYR A N 1
ATOM 1313 C CA . TYR A 1 182 ? -0.569 14.513 -4.426 1.00 87.69 182 TYR A CA 1
ATOM 1314 C C . TYR A 1 182 ? -0.972 13.081 -4.764 1.00 87.69 182 TYR A C 1
ATOM 1316 O O . TYR A 1 182 ? -1.297 12.280 -3.887 1.00 87.69 182 TYR A O 1
ATOM 1324 N N . VAL A 1 183 ? -0.914 12.757 -6.049 1.00 86.56 183 VAL A N 1
ATOM 1325 C CA . VAL A 1 183 ? -0.917 11.383 -6.536 1.00 86.56 183 VAL A CA 1
ATOM 1326 C C . VAL A 1 183 ? 0.470 11.048 -7.062 1.00 86.56 183 VAL A C 1
ATOM 1328 O O . VAL A 1 183 ? 0.994 11.746 -7.931 1.00 86.56 183 VAL A O 1
ATOM 1331 N N . ASN A 1 184 ? 1.022 9.952 -6.551 1.00 88.62 184 ASN A N 1
ATOM 1332 C CA . ASN A 1 184 ? 2.217 9.311 -7.074 1.00 88.62 184 ASN A CA 1
ATOM 1333 C C . ASN A 1 184 ? 1.783 8.179 -8.002 1.00 88.62 184 ASN A C 1
ATOM 1335 O O . ASN A 1 184 ? 1.186 7.203 -7.546 1.00 88.62 184 ASN A O 1
ATOM 1339 N N . SER A 1 185 ? 2.081 8.322 -9.288 1.00 88.94 185 SER A N 1
ATOM 1340 C CA . SER A 1 185 ? 1.684 7.383 -10.335 1.00 88.94 185 SER A CA 1
ATOM 1341 C C . SER A 1 185 ? 2.876 6.623 -10.892 1.00 88.94 185 SER A C 1
ATOM 1343 O O . SER A 1 185 ? 3.902 7.227 -11.204 1.00 88.94 185 SER A O 1
ATOM 1345 N N . TYR A 1 186 ? 2.704 5.322 -11.086 1.00 93.56 186 TYR A N 1
ATOM 1346 C CA . TYR A 1 186 ? 3.644 4.444 -11.766 1.00 93.56 186 TYR A CA 1
ATOM 1347 C C . TYR A 1 186 ? 2.963 3.813 -12.975 1.00 93.56 186 TYR A C 1
ATOM 1349 O O . TYR A 1 186 ? 1.853 3.293 -12.868 1.00 93.56 186 TYR A O 1
ATOM 1357 N N . LEU A 1 187 ? 3.634 3.821 -14.121 1.00 94.94 187 LEU A N 1
ATOM 1358 C CA . LEU A 1 187 ? 3.185 3.048 -15.273 1.00 94.94 187 LEU A CA 1
ATOM 1359 C C . LEU A 1 187 ? 3.541 1.581 -15.063 1.00 94.94 187 LEU A C 1
ATOM 1361 O O . LEU A 1 187 ? 4.580 1.267 -14.487 1.00 94.94 187 LEU A O 1
ATOM 1365 N N . VAL A 1 188 ? 2.703 0.700 -15.585 1.00 95.25 188 VAL A N 1
ATOM 1366 C CA . VAL A 1 188 ? 2.922 -0.743 -15.598 1.00 95.25 188 VAL A CA 1
ATOM 1367 C C . VAL A 1 188 ? 3.205 -1.149 -17.034 1.00 95.25 188 VAL A C 1
ATOM 1369 O O . VAL A 1 188 ? 2.424 -0.837 -17.936 1.00 95.25 188 VAL A O 1
ATOM 1372 N N . ALA A 1 189 ? 4.326 -1.822 -17.257 1.00 95.00 189 ALA A N 1
ATOM 1373 C CA . ALA A 1 189 ? 4.705 -2.345 -18.565 1.00 95.00 189 ALA A CA 1
ATOM 1374 C C . ALA A 1 189 ? 5.359 -3.726 -18.411 1.00 95.00 189 ALA A C 1
ATOM 1376 O O . ALA A 1 189 ? 5.996 -3.964 -17.379 1.00 95.00 189 ALA A O 1
ATOM 1377 N N . PRO A 1 190 ? 5.258 -4.622 -19.410 1.00 93.88 190 PRO A N 1
ATOM 1378 C CA . PRO A 1 190 ? 6.041 -5.849 -19.442 1.00 93.88 190 PRO A CA 1
ATOM 1379 C C . PRO A 1 190 ? 7.529 -5.514 -19.376 1.00 93.88 190 PRO A C 1
ATOM 1381 O O . PRO A 1 190 ? 7.967 -4.513 -19.954 1.00 93.88 190 PRO A O 1
ATOM 1384 N N . ARG A 1 191 ? 8.331 -6.335 -18.699 1.00 89.31 191 ARG A N 1
ATOM 1385 C CA . ARG A 1 191 ? 9.767 -6.063 -18.543 1.00 89.31 191 ARG A CA 1
ATOM 1386 C C . ARG A 1 191 ? 10.481 -5.927 -19.888 1.00 89.31 191 ARG A C 1
ATOM 1388 O O . ARG A 1 191 ? 11.388 -5.113 -20.025 1.00 89.31 191 ARG A O 1
ATOM 1395 N N . GLU A 1 192 ? 10.059 -6.680 -20.892 1.00 88.00 192 GLU A N 1
ATOM 1396 C CA . GLU A 1 192 ? 10.605 -6.644 -22.247 1.00 88.00 192 GLU A CA 1
ATOM 1397 C C . GLU A 1 192 ? 10.200 -5.393 -23.057 1.00 88.00 192 GLU A C 1
ATOM 1399 O O . GLU A 1 192 ? 10.729 -5.161 -24.145 1.00 88.00 192 GLU A O 1
ATOM 1404 N N . ALA A 1 193 ? 9.264 -4.579 -22.553 1.00 88.94 193 ALA A N 1
ATOM 1405 C CA . ALA A 1 193 ? 8.951 -3.266 -23.116 1.00 88.94 193 ALA A CA 1
ATOM 1406 C C . ALA A 1 193 ? 9.966 -2.193 -22.687 1.00 88.94 193 ALA A C 1
ATOM 1408 O O . ALA A 1 193 ? 9.996 -1.109 -23.272 1.00 88.94 193 ALA A O 1
ATOM 1409 N N . VAL A 1 194 ? 10.801 -2.480 -21.684 1.00 88.25 194 VAL A N 1
ATOM 1410 C CA . VAL A 1 194 ? 11.852 -1.578 -21.212 1.00 88.25 194 VAL A CA 1
ATOM 1411 C C . VAL A 1 194 ? 13.190 -2.038 -21.763 1.00 88.25 194 VAL A C 1
ATOM 1413 O O . VAL A 1 194 ? 13.665 -3.138 -21.480 1.00 88.25 194 VAL A O 1
ATOM 1416 N N . ARG A 1 195 ? 13.820 -1.166 -22.544 1.00 84.69 195 ARG A N 1
ATOM 1417 C CA . ARG A 1 195 ? 15.135 -1.395 -23.126 1.00 84.69 195 ARG A CA 1
ATOM 1418 C C . ARG A 1 195 ? 16.118 -0.416 -22.530 1.00 84.69 195 ARG A C 1
ATOM 1420 O O . ARG A 1 195 ? 15.991 0.797 -22.655 1.00 84.69 195 ARG A O 1
ATOM 1427 N N . VAL A 1 196 ? 17.134 -0.976 -21.914 1.00 75.88 196 VAL A N 1
ATOM 1428 C CA . VAL A 1 196 ? 18.349 -0.254 -21.586 1.00 75.88 196 VAL A CA 1
ATOM 1429 C C . VAL A 1 196 ? 19.332 -0.556 -22.715 1.00 75.88 196 VAL A C 1
ATOM 1431 O O . VAL A 1 196 ? 19.383 -1.719 -23.121 1.00 75.88 196 VAL A O 1
ATOM 1434 N N . PRO A 1 197 ? 20.067 0.430 -23.259 1.00 64.56 197 PRO A N 1
ATOM 1435 C CA . PRO A 1 197 ? 21.027 0.176 -24.313 1.00 64.56 197 PRO A CA 1
ATOM 1436 C C . PRO A 1 197 ? 21.997 -0.901 -23.833 1.00 64.56 197 PRO A C 1
ATOM 1438 O O . PRO A 1 197 ? 22.755 -0.734 -22.875 1.00 64.56 197 PRO A O 1
ATOM 1441 N N . ALA A 1 198 ? 21.896 -2.066 -24.460 1.00 53.22 198 ALA A N 1
ATOM 1442 C CA . ALA A 1 198 ? 22.860 -3.114 -24.263 1.00 53.22 198 ALA A CA 1
ATOM 1443 C C . ALA A 1 198 ? 24.114 -2.762 -25.070 1.00 53.22 198 ALA A C 1
ATOM 1445 O O . ALA A 1 198 ? 24.102 -1.931 -25.982 1.00 53.22 198 ALA A O 1
ATOM 1446 N N . ARG A 1 199 ? 25.224 -3.393 -24.698 1.00 50.81 199 ARG A N 1
ATOM 1447 C CA . ARG A 1 199 ? 26.471 -3.377 -25.468 1.00 50.81 199 ARG A CA 1
ATOM 1448 C C . ARG A 1 199 ? 26.149 -3.653 -26.950 1.00 50.81 199 ARG A C 1
ATOM 1450 O O . ARG A 1 199 ? 25.250 -4.442 -27.212 1.00 50.81 199 ARG A O 1
ATOM 1457 N N . ALA A 1 200 ? 26.885 -3.047 -27.885 1.00 42.97 200 ALA A N 1
ATOM 1458 C CA . ALA A 1 200 ? 26.629 -3.121 -29.335 1.00 42.97 200 ALA A CA 1
ATOM 1459 C C . ALA A 1 200 ? 26.497 -4.548 -29.931 1.00 42.97 200 ALA A C 1
ATOM 1461 O O . ALA A 1 200 ? 26.045 -4.677 -31.063 1.00 42.97 200 ALA A O 1
ATOM 1462 N N . ASP A 1 201 ? 26.832 -5.590 -29.159 1.00 45.19 201 ASP A N 1
ATOM 1463 C CA . ASP A 1 201 ? 26.831 -7.001 -29.558 1.00 45.19 201 ASP A CA 1
ATOM 1464 C C . ASP A 1 201 ? 25.760 -7.863 -28.849 1.00 45.19 201 ASP A C 1
ATOM 1466 O O . ASP A 1 201 ? 25.831 -9.088 -28.907 1.00 45.19 201 ASP A O 1
ATOM 1470 N N . ALA A 1 202 ? 24.810 -7.274 -28.112 1.00 46.97 202 ALA A N 1
ATOM 1471 C CA . ALA A 1 202 ? 23.767 -8.038 -27.419 1.00 46.97 202 ALA A CA 1
ATOM 1472 C C . ALA A 1 202 ? 22.511 -8.194 -28.289 1.00 46.97 202 ALA A C 1
ATOM 1474 O O . ALA A 1 202 ? 21.974 -7.207 -28.798 1.00 46.97 202 ALA A O 1
ATOM 1475 N N . ASP A 1 203 ? 22.024 -9.428 -28.424 1.00 43.47 203 ASP A N 1
ATOM 1476 C CA . ASP A 1 203 ? 20.789 -9.728 -29.141 1.00 43.47 203 ASP A CA 1
ATOM 1477 C C . ASP A 1 203 ? 19.611 -8.923 -28.572 1.00 43.47 203 ASP A C 1
ATOM 1479 O O . ASP A 1 203 ? 19.376 -8.878 -27.363 1.00 43.47 203 ASP A O 1
ATOM 1483 N N . ALA A 1 204 ? 18.799 -8.338 -29.459 1.00 45.47 204 ALA A N 1
ATOM 1484 C CA . ALA A 1 204 ? 17.607 -7.550 -29.113 1.00 45.47 204 ALA A CA 1
ATOM 1485 C C . ALA A 1 204 ? 16.525 -8.334 -28.330 1.00 45.47 204 ALA A C 1
ATOM 1487 O O . ALA A 1 204 ? 15.503 -7.763 -27.945 1.00 45.47 204 ALA A O 1
ATOM 1488 N N . SER A 1 205 ? 16.745 -9.635 -28.118 1.00 44.72 205 SER A N 1
ATOM 1489 C CA . SER A 1 205 ? 15.909 -10.565 -27.361 1.00 44.72 205 SER A CA 1
ATOM 1490 C C . SER A 1 205 ? 16.209 -10.586 -25.855 1.00 44.72 205 SER A C 1
ATOM 1492 O O . SER A 1 205 ? 15.427 -11.172 -25.103 1.00 44.72 205 SER A O 1
ATOM 1494 N N . GLU A 1 206 ? 17.318 -10.011 -25.383 1.00 48.62 206 GLU A N 1
ATOM 1495 C CA . GLU A 1 206 ? 17.688 -10.106 -23.968 1.00 48.62 206 GLU A CA 1
ATOM 1496 C C . GLU A 1 206 ? 17.056 -8.977 -23.137 1.00 48.62 206 GLU A C 1
ATOM 1498 O O . GLU A 1 206 ? 17.303 -7.789 -23.344 1.00 48.62 206 GLU A O 1
ATOM 1503 N N . ALA A 1 207 ? 16.215 -9.363 -22.171 1.00 53.75 207 ALA A N 1
ATOM 1504 C CA . ALA A 1 207 ? 15.627 -8.468 -21.175 1.00 53.75 207 ALA A CA 1
ATOM 1505 C C . ALA A 1 207 ? 16.701 -7.628 -20.459 1.00 53.75 207 ALA A C 1
ATOM 1507 O O . ALA A 1 207 ? 17.839 -8.063 -20.328 1.00 53.75 207 ALA A O 1
ATOM 1508 N N . MET A 1 208 ? 16.324 -6.459 -19.922 1.00 62.94 208 MET A N 1
ATOM 1509 C CA . MET A 1 208 ? 17.188 -5.561 -19.137 1.00 62.94 208 MET A CA 1
ATOM 1510 C C . MET A 1 208 ? 18.144 -6.320 -18.187 1.00 62.94 208 MET A C 1
ATOM 1512 O O . MET A 1 208 ? 17.738 -6.770 -17.106 1.00 62.94 208 MET A O 1
ATOM 1516 N N . GLN A 1 209 ? 19.410 -6.450 -18.604 1.00 70.25 209 GLN A N 1
ATOM 1517 C CA . GLN A 1 209 ? 20.509 -7.026 -17.827 1.00 70.25 209 GLN A CA 1
ATOM 1518 C C . GLN A 1 209 ? 21.295 -5.897 -17.165 1.00 70.25 209 GLN A C 1
ATOM 1520 O O . GLN A 1 209 ? 22.129 -5.241 -17.790 1.00 70.25 209 GLN A O 1
ATOM 1525 N N . LEU A 1 210 ? 21.038 -5.656 -15.880 1.00 83.31 210 LEU A N 1
ATOM 1526 C CA . LEU A 1 210 ? 21.799 -4.664 -15.132 1.00 83.31 210 LEU A CA 1
ATOM 1527 C C . LEU A 1 210 ? 23.054 -5.282 -14.486 1.00 83.31 210 LEU A C 1
ATOM 1529 O O . LEU A 1 210 ? 23.042 -6.434 -14.033 1.00 83.31 210 LEU A O 1
ATOM 1533 N N . PRO A 1 211 ? 24.138 -4.499 -14.354 1.00 83.50 211 PRO A N 1
ATOM 1534 C CA . PRO A 1 211 ? 25.328 -4.872 -13.613 1.00 83.50 211 PRO A CA 1
ATOM 1535 C C . PRO A 1 211 ? 25.038 -5.383 -12.206 1.00 83.50 211 PRO A C 1
ATOM 1537 O O . PRO A 1 211 ? 24.149 -4.906 -11.504 1.00 83.50 211 PRO A O 1
ATOM 1540 N N . GLY A 1 212 ? 25.862 -6.335 -11.768 1.00 79.56 212 GLY A N 1
ATOM 1541 C CA . GLY A 1 212 ? 25.812 -6.833 -10.397 1.00 79.56 212 GLY A CA 1
ATOM 1542 C C . GLY A 1 212 ? 24.523 -7.583 -10.069 1.00 79.56 212 GLY A C 1
ATOM 1543 O O . GLY A 1 212 ? 24.186 -7.670 -8.897 1.00 79.56 212 GLY A O 1
ATOM 1544 N N . GLY A 1 213 ? 23.803 -8.113 -11.063 1.00 83.25 213 GLY A N 1
ATOM 1545 C CA . GLY A 1 213 ? 22.551 -8.840 -10.837 1.00 83.25 213 GLY A CA 1
ATOM 1546 C C . GLY A 1 213 ? 21.431 -7.950 -10.300 1.00 83.25 213 GLY A C 1
ATOM 1547 O O . GLY A 1 213 ? 20.541 -8.451 -9.615 1.00 83.25 213 GLY A O 1
ATOM 1548 N N . ALA A 1 214 ? 21.503 -6.639 -10.553 1.00 87.69 214 ALA A N 1
ATOM 1549 C CA . ALA A 1 214 ? 20.405 -5.739 -10.259 1.00 87.69 214 ALA A CA 1
ATOM 1550 C C . ALA A 1 214 ? 19.193 -6.085 -11.135 1.00 87.69 214 ALA A C 1
ATOM 1552 O O . ALA A 1 214 ? 19.316 -6.425 -12.311 1.00 87.69 214 ALA A O 1
ATOM 1553 N N . ALA A 1 215 ? 18.015 -6.024 -10.532 1.00 87.06 215 ALA A N 1
ATOM 1554 C CA . ALA A 1 215 ? 16.745 -6.192 -11.224 1.00 87.06 215 ALA A CA 1
ATOM 1555 C C . ALA A 1 215 ? 15.990 -4.859 -11.313 1.00 87.06 215 ALA A C 1
ATOM 1557 O O . ALA A 1 215 ? 15.174 -4.688 -12.212 1.00 87.06 215 ALA A O 1
ATOM 1558 N N . ALA A 1 216 ? 16.310 -3.912 -10.427 1.00 91.56 216 ALA A N 1
ATOM 1559 C CA . ALA A 1 216 ? 15.767 -2.565 -10.406 1.00 91.56 216 ALA A CA 1
ATOM 1560 C C . ALA A 1 216 ? 16.821 -1.519 -10.789 1.00 91.56 216 ALA A C 1
ATOM 1562 O O . ALA A 1 216 ? 18.021 -1.712 -10.576 1.00 91.56 216 ALA A O 1
ATOM 1563 N N . LEU A 1 217 ? 16.363 -0.391 -11.319 1.00 92.56 217 LEU A N 1
ATOM 1564 C CA . LEU A 1 217 ? 17.177 0.768 -11.674 1.00 92.56 217 LEU A CA 1
ATOM 1565 C C . LEU A 1 217 ? 16.527 2.023 -11.098 1.00 92.56 217 LEU A C 1
ATOM 1567 O O . LEU A 1 217 ? 15.327 2.215 -11.267 1.00 92.56 217 LEU A O 1
ATOM 1571 N N . GLN A 1 218 ? 17.317 2.889 -10.474 1.00 93.62 218 GLN A N 1
ATOM 1572 C CA . GLN A 1 218 ? 16.900 4.234 -10.094 1.00 93.62 218 GLN A CA 1
ATOM 1573 C C . GLN A 1 218 ? 17.768 5.238 -10.832 1.00 93.62 218 GLN A C 1
ATOM 1575 O O . GLN A 1 218 ? 18.984 5.180 -10.729 1.00 93.62 218 GLN A O 1
ATOM 1580 N N . VAL A 1 219 ? 17.157 6.155 -11.567 1.00 89.50 219 VAL A N 1
ATOM 1581 C CA . VAL A 1 219 ? 17.842 7.211 -12.316 1.00 89.50 219 VAL A CA 1
ATOM 1582 C C . VAL A 1 219 ? 17.276 8.567 -11.937 1.00 89.50 219 VAL A C 1
ATOM 1584 O O . VAL A 1 219 ? 16.106 8.681 -11.580 1.00 89.50 219 VAL A O 1
ATOM 1587 N N . CYS A 1 220 ? 18.099 9.602 -12.040 1.00 85.44 220 CYS A N 1
ATOM 1588 C CA . CYS A 1 220 ? 17.691 10.983 -11.820 1.00 85.44 220 CYS A CA 1
ATOM 1589 C C . CYS A 1 220 ? 17.999 11.784 -13.081 1.00 85.44 220 CYS A C 1
ATOM 1591 O O . CYS A 1 220 ? 19.101 11.687 -13.619 1.00 85.44 220 CYS A O 1
ATOM 1593 N N . SER A 1 221 ? 17.047 12.589 -13.551 1.00 80.25 221 SER A N 1
ATOM 1594 C CA . SER A 1 221 ? 17.288 13.469 -14.698 1.00 80.25 221 SER A CA 1
ATOM 1595 C C . SER A 1 221 ? 17.641 14.878 -14.234 1.00 80.25 221 SER A C 1
ATOM 1597 O O . SER A 1 221 ? 16.831 15.553 -13.593 1.00 80.25 221 SER A O 1
ATOM 1599 N N . THR A 1 222 ? 18.813 15.369 -14.636 1.00 78.25 222 THR A N 1
ATOM 1600 C CA . THR A 1 222 ? 19.239 16.767 -14.430 1.00 78.25 222 THR A CA 1
ATOM 1601 C C . THR A 1 222 ? 18.281 17.755 -15.100 1.00 78.25 222 THR A C 1
ATOM 1603 O O . THR A 1 222 ? 17.974 18.799 -14.531 1.00 78.25 222 THR A O 1
ATOM 1606 N N . LEU A 1 223 ? 17.705 17.379 -16.250 1.00 79.19 223 LEU A N 1
ATOM 1607 C CA . LEU A 1 223 ? 16.700 18.171 -16.974 1.00 79.19 223 LEU A CA 1
ATOM 1608 C C . LEU A 1 223 ? 15.363 18.318 -16.227 1.00 79.19 223 LEU A C 1
ATOM 1610 O O . LEU A 1 223 ? 14.571 19.191 -16.563 1.00 79.19 223 LEU A O 1
ATOM 1614 N N . TYR A 1 224 ? 15.116 17.486 -15.211 1.00 79.94 224 TYR A N 1
ATOM 1615 C CA . TYR A 1 224 ? 13.887 17.491 -14.412 1.00 79.94 224 TYR A CA 1
ATOM 1616 C C . TYR A 1 224 ? 14.193 17.744 -12.933 1.00 79.94 224 TYR A C 1
ATOM 1618 O O . TYR A 1 224 ? 13.606 17.111 -12.057 1.00 79.94 224 TYR A O 1
ATOM 1626 N N . SER A 1 225 ? 15.141 18.643 -12.646 1.00 80.12 225 SER A N 1
ATOM 1627 C CA . SER A 1 225 ? 15.511 19.044 -11.279 1.00 80.12 225 SER A CA 1
ATOM 1628 C C . SER A 1 225 ? 15.842 17.854 -10.371 1.00 80.12 225 SER A C 1
ATOM 1630 O O . SER A 1 225 ? 15.432 17.821 -9.214 1.00 80.12 225 SER A O 1
ATOM 1632 N N . PHE A 1 226 ? 16.558 16.862 -10.910 1.00 78.12 226 PHE A N 1
ATOM 1633 C CA . PHE A 1 226 ? 16.918 15.624 -10.210 1.00 78.12 226 PHE A CA 1
ATOM 1634 C C . PHE A 1 226 ? 15.713 14.783 -9.765 1.00 78.12 226 PHE A C 1
ATOM 1636 O O . PHE A 1 226 ? 15.810 14.006 -8.818 1.00 78.12 226 PHE A O 1
ATOM 1643 N N . SER A 1 227 ? 14.580 14.896 -10.468 1.00 81.44 227 SER A N 1
ATOM 1644 C CA . SER A 1 227 ? 13.442 14.000 -10.262 1.00 81.44 227 SER A CA 1
ATOM 1645 C C . SER A 1 227 ? 13.890 12.555 -10.461 1.00 81.44 227 SER A C 1
ATOM 1647 O O . SER A 1 227 ? 14.315 12.172 -11.556 1.00 81.44 227 SER A O 1
ATOM 1649 N N . ALA A 1 228 ? 13.798 11.769 -9.390 1.00 85.62 228 ALA A N 1
ATOM 1650 C CA . ALA A 1 228 ? 14.099 10.350 -9.421 1.00 85.62 228 ALA A CA 1
ATOM 1651 C C . ALA A 1 228 ? 12.985 9.591 -10.151 1.00 85.62 228 ALA A C 1
ATOM 1653 O O . ALA A 1 228 ? 11.796 9.820 -9.930 1.00 85.62 228 ALA A O 1
ATOM 1654 N N . SER A 1 229 ? 13.375 8.662 -11.012 1.00 91.25 229 SER A N 1
ATOM 1655 C CA . SER A 1 229 ? 12.502 7.675 -11.632 1.00 91.25 229 SER A CA 1
ATOM 1656 C C . SER A 1 229 ? 13.110 6.291 -11.487 1.00 91.25 229 SER A C 1
ATOM 1658 O O . SER A 1 229 ? 14.322 6.097 -11.520 1.00 91.25 229 SER A O 1
ATOM 1660 N N . LEU A 1 230 ? 12.234 5.324 -11.296 1.00 93.12 230 LEU A N 1
ATOM 1661 C CA . LEU A 1 230 ? 12.533 3.948 -10.976 1.00 93.12 230 LEU A CA 1
ATOM 1662 C C . LEU A 1 230 ? 12.003 3.061 -12.095 1.00 93.12 230 LEU A C 1
ATOM 1664 O O . LEU A 1 230 ? 10.916 3.294 -12.625 1.00 93.12 230 LEU A O 1
ATOM 1668 N N . VAL A 1 231 ? 12.765 2.019 -12.399 1.00 93.81 231 VAL A N 1
ATOM 1669 C CA . VAL A 1 231 ? 12.307 0.822 -13.096 1.00 93.81 231 VAL A CA 1
ATOM 1670 C C . VAL A 1 231 ? 12.378 -0.303 -12.075 1.00 93.81 231 VAL A C 1
ATOM 1672 O O . VAL A 1 231 ? 13.471 -0.756 -11.730 1.00 93.81 231 VAL A O 1
ATOM 1675 N N . LEU A 1 232 ? 11.230 -0.716 -11.542 1.00 92.12 232 LEU A N 1
ATOM 1676 C CA . LEU A 1 232 ? 11.147 -1.714 -10.473 1.00 92.12 232 LEU A CA 1
ATOM 1677 C C . LEU A 1 232 ? 10.511 -3.000 -10.999 1.00 92.12 232 LEU A C 1
ATOM 1679 O O . LEU A 1 232 ? 9.408 -2.922 -11.539 1.00 92.12 232 LEU A O 1
ATOM 1683 N N . PRO A 1 233 ? 11.127 -4.179 -10.812 1.00 89.88 233 PRO A N 1
ATOM 1684 C CA . PRO A 1 233 ? 10.443 -5.448 -11.008 1.00 89.88 233 PRO A CA 1
ATOM 1685 C C . PRO A 1 233 ? 9.157 -5.494 -10.195 1.00 89.88 233 PRO A C 1
ATOM 1687 O O . PRO A 1 233 ? 9.119 -5.066 -9.039 1.00 89.88 233 PRO A O 1
ATOM 1690 N N . TRP A 1 234 ? 8.108 -6.018 -10.810 1.00 90.44 234 TRP A N 1
ATOM 1691 C CA . TRP A 1 234 ? 6.806 -6.145 -10.186 1.00 90.44 234 TRP A CA 1
ATOM 1692 C C . TRP A 1 234 ? 6.137 -7.463 -10.586 1.00 90.44 234 TRP A C 1
ATOM 1694 O O . TRP A 1 234 ? 6.805 -8.401 -11.021 1.00 90.44 234 TRP A O 1
ATOM 1704 N N . ALA A 1 235 ? 4.829 -7.567 -10.358 1.00 88.06 235 ALA A N 1
ATOM 1705 C CA . ALA A 1 235 ? 4.071 -8.795 -10.567 1.00 88.06 235 ALA A CA 1
ATOM 1706 C C . ALA A 1 235 ? 4.053 -9.248 -12.038 1.00 88.06 235 ALA A C 1
ATOM 1708 O O . ALA A 1 235 ? 4.144 -8.426 -12.947 1.00 88.06 235 ALA A O 1
ATOM 1709 N N . ASP A 1 236 ? 3.908 -10.559 -12.247 1.00 88.25 236 ASP A N 1
ATOM 1710 C CA . ASP A 1 236 ? 3.612 -11.196 -13.540 1.00 88.25 236 ASP A CA 1
ATOM 1711 C C . ASP A 1 236 ? 4.561 -10.798 -14.684 1.00 88.25 236 ASP A C 1
ATOM 1713 O O . ASP A 1 236 ? 4.146 -10.556 -15.813 1.00 88.25 236 ASP A O 1
ATOM 1717 N N . GLY A 1 237 ? 5.858 -10.669 -14.384 1.00 88.38 237 GLY A N 1
ATOM 1718 C CA . GLY A 1 237 ? 6.867 -10.285 -15.379 1.00 88.38 237 GLY A CA 1
ATOM 1719 C C . GLY A 1 237 ? 6.808 -8.813 -15.809 1.00 88.38 237 GLY A C 1
ATOM 1720 O O . GLY A 1 237 ? 7.557 -8.405 -16.696 1.00 88.38 237 GLY A O 1
ATOM 1721 N N . CYS A 1 238 ? 5.967 -7.998 -15.172 1.00 93.31 238 CYS A N 1
ATOM 1722 C CA . CYS A 1 238 ? 5.902 -6.561 -15.397 1.00 93.31 238 CYS A CA 1
ATOM 1723 C C . CYS A 1 238 ? 6.910 -5.793 -14.531 1.00 93.31 238 CYS A C 1
ATOM 1725 O O . CYS A 1 238 ? 7.501 -6.304 -13.577 1.00 93.31 238 CYS A O 1
ATOM 1727 N N . CYS A 1 239 ? 7.075 -4.516 -14.853 1.00 93.50 239 CYS A N 1
ATOM 1728 C CA . CYS A 1 239 ? 7.795 -3.540 -14.053 1.00 93.50 239 CYS A CA 1
ATOM 1729 C C . CYS A 1 239 ? 6.964 -2.269 -13.834 1.00 93.50 239 CYS A C 1
ATOM 1731 O O . CYS A 1 239 ? 6.130 -1.907 -14.668 1.00 93.50 239 CYS A O 1
ATOM 1733 N N . LEU A 1 240 ? 7.230 -1.587 -12.720 1.00 94.69 240 LEU A N 1
ATOM 1734 C CA . LEU A 1 240 ? 6.737 -0.244 -12.431 1.00 94.69 240 LEU A CA 1
ATOM 1735 C C . LEU A 1 240 ? 7.731 0.800 -12.940 1.00 94.69 240 LEU A C 1
ATOM 1737 O O . LEU A 1 240 ? 8.927 0.695 -12.665 1.00 94.69 240 LEU A O 1
ATOM 1741 N N . LEU A 1 241 ? 7.220 1.820 -13.630 1.00 95.19 241 LEU A N 1
ATOM 1742 C CA . LEU A 1 241 ? 7.980 2.953 -14.159 1.00 95.19 241 LEU A CA 1
ATOM 1743 C C . LEU A 1 241 ? 7.502 4.247 -13.499 1.00 95.19 241 LEU A C 1
ATOM 1745 O O . LEU A 1 241 ? 6.326 4.586 -13.615 1.00 95.19 241 LEU A O 1
ATOM 1749 N N . GLY A 1 242 ? 8.386 4.988 -12.834 1.00 93.69 242 GLY A N 1
ATOM 1750 C CA . GLY A 1 242 ? 8.047 6.265 -12.187 1.00 93.69 242 GLY A CA 1
ATOM 1751 C C . GLY A 1 242 ? 8.691 6.427 -10.803 1.00 93.69 242 GLY A C 1
ATOM 1752 O O . GLY A 1 242 ? 9.694 5.778 -10.542 1.00 93.69 242 GLY A O 1
ATOM 1753 N N . PRO A 1 243 ? 8.154 7.250 -9.890 1.00 91.94 243 PRO A N 1
ATOM 1754 C CA . PRO A 1 243 ? 6.839 7.872 -9.963 1.00 91.94 243 PRO A CA 1
ATOM 1755 C C . PRO A 1 243 ? 6.815 9.164 -10.787 1.00 91.94 243 PRO A C 1
ATOM 1757 O O . PRO A 1 243 ? 7.795 9.898 -10.860 1.00 91.94 243 PRO A O 1
ATOM 1760 N N . SER A 1 244 ? 5.640 9.502 -11.314 1.00 88.56 244 SER A N 1
ATOM 1761 C CA . SER A 1 244 ? 5.258 10.895 -11.562 1.00 88.56 244 SER A CA 1
ATOM 1762 C C . SER A 1 244 ? 4.423 11.401 -10.395 1.00 88.56 244 SER A C 1
ATOM 1764 O O . SER A 1 244 ? 3.472 10.737 -9.985 1.00 88.56 244 SER A O 1
ATOM 1766 N N . ILE A 1 245 ? 4.746 12.595 -9.905 1.00 87.62 245 ILE A N 1
ATOM 1767 C CA . ILE A 1 245 ? 4.009 13.271 -8.836 1.00 87.62 245 ILE A CA 1
ATOM 1768 C C . ILE A 1 245 ? 3.140 14.352 -9.473 1.00 87.62 245 ILE A C 1
ATOM 1770 O O . ILE A 1 245 ? 3.650 15.215 -10.188 1.00 87.62 245 ILE A O 1
ATOM 1774 N N . SER A 1 246 ? 1.835 14.313 -9.219 1.00 85.69 246 SER A N 1
ATOM 1775 C CA . SER A 1 246 ? 0.891 15.300 -9.752 1.00 85.69 246 SER A CA 1
ATOM 1776 C C . SER A 1 246 ? -0.103 15.735 -8.678 1.00 85.69 246 SER A C 1
ATOM 1778 O O . SER A 1 246 ? -0.552 14.892 -7.894 1.00 85.69 246 SER A O 1
ATOM 1780 N N . PRO A 1 247 ? -0.440 17.036 -8.580 1.00 83.44 247 PRO A N 1
ATOM 1781 C CA . PRO A 1 247 ? -1.401 17.505 -7.592 1.00 83.44 247 PRO A CA 1
ATOM 1782 C C . PRO A 1 247 ? -2.755 16.855 -7.842 1.00 83.44 247 PRO A C 1
ATOM 1784 O O . PRO A 1 247 ? -3.164 16.634 -8.988 1.00 83.44 247 PRO A O 1
ATOM 1787 N N . ILE A 1 248 ? -3.460 16.575 -6.753 1.00 79.00 248 ILE A N 1
ATOM 1788 C CA . ILE A 1 248 ? -4.853 16.174 -6.810 1.00 79.00 248 ILE A CA 1
ATOM 1789 C C . ILE A 1 248 ? -5.675 17.155 -5.991 1.00 79.00 248 ILE A C 1
ATOM 1791 O O . ILE A 1 248 ? -5.379 17.444 -4.833 1.00 79.00 248 ILE A O 1
ATOM 1795 N N . ALA A 1 249 ? -6.732 17.681 -6.602 1.00 67.69 249 ALA A N 1
ATOM 1796 C CA . ALA A 1 249 ? -7.790 18.270 -5.807 1.00 67.69 249 ALA A CA 1
ATOM 1797 C C . ALA A 1 249 ? -8.572 17.093 -5.237 1.00 67.69 249 ALA A C 1
ATOM 1799 O O . ALA A 1 249 ? -9.237 16.396 -6.001 1.00 67.69 249 ALA A O 1
ATOM 1800 N N . LEU A 1 250 ? -8.482 16.847 -3.926 1.00 65.06 250 LEU A N 1
ATOM 1801 C CA . LEU A 1 250 ? -9.468 15.989 -3.275 1.00 65.06 250 LEU A CA 1
ATOM 1802 C C . LEU A 1 250 ? -10.837 16.584 -3.622 1.00 65.06 250 LEU A C 1
ATOM 1804 O O . LEU A 1 250 ? -11.092 17.732 -3.234 1.00 65.06 250 LEU A O 1
ATOM 1808 N N . PRO A 1 251 ? -11.690 15.887 -4.392 1.00 53.62 251 PRO A N 1
ATOM 1809 C CA . PRO A 1 251 ? -12.963 16.458 -4.788 1.00 53.62 251 PRO A CA 1
ATOM 1810 C C . PRO A 1 251 ? -13.712 16.915 -3.532 1.00 53.62 251 PRO A C 1
ATOM 1812 O O . PRO A 1 251 ? -13.684 16.216 -2.516 1.00 53.62 251 PRO A O 1
ATOM 1815 N N . ALA A 1 252 ? -14.430 18.042 -3.579 1.00 47.41 252 ALA A N 1
ATOM 1816 C CA . ALA A 1 252 ? -15.421 18.359 -2.540 1.00 47.41 252 ALA A CA 1
ATOM 1817 C C . ALA A 1 252 ? -16.362 17.154 -2.304 1.00 47.41 252 ALA A C 1
ATOM 1819 O O . ALA A 1 252 ? -16.705 16.836 -1.171 1.00 47.41 252 ALA A O 1
ATOM 1820 N N . VAL A 1 253 ? -16.598 16.382 -3.373 1.00 41.34 253 VAL A N 1
ATOM 1821 C CA . VAL A 1 253 ? -17.282 15.086 -3.397 1.00 41.34 253 VAL A CA 1
ATOM 1822 C C . VAL A 1 253 ? -16.672 14.036 -2.466 1.00 41.34 253 VAL A C 1
ATOM 1824 O O . VAL A 1 253 ? -17.427 13.215 -2.003 1.00 41.34 253 VAL A O 1
ATOM 1827 N N . MET A 1 254 ? -15.380 14.017 -2.119 1.00 49.09 254 MET A N 1
ATOM 1828 C CA . MET A 1 254 ? -14.868 13.062 -1.115 1.00 49.09 254 MET A CA 1
ATOM 1829 C C . MET A 1 254 ? -15.242 13.474 0.317 1.00 49.09 254 MET A C 1
ATOM 1831 O O . MET A 1 254 ? -15.595 12.616 1.122 1.00 49.09 254 MET A O 1
ATOM 1835 N N . ARG A 1 255 ? -15.235 14.784 0.617 1.00 50.22 255 ARG A N 1
ATOM 1836 C CA . ARG A 1 255 ? -15.765 15.327 1.884 1.00 50.22 255 ARG A CA 1
ATOM 1837 C C . ARG A 1 255 ? -17.280 15.141 1.996 1.00 50.22 255 ARG A C 1
ATOM 1839 O O . ARG A 1 255 ? -17.771 14.932 3.100 1.00 50.22 255 ARG A O 1
ATOM 1846 N N . ASP A 1 256 ? -17.997 15.195 0.873 1.00 46.12 256 ASP A N 1
ATOM 1847 C CA . ASP A 1 256 ? -19.453 15.035 0.823 1.00 46.12 256 ASP A CA 1
ATOM 1848 C C . ASP A 1 256 ? -19.909 13.575 0.660 1.00 46.12 256 ASP A C 1
ATOM 1850 O O . ASP A 1 256 ? -20.925 13.207 1.232 1.00 46.12 256 ASP A O 1
ATOM 1854 N N . ALA A 1 257 ? -19.179 12.718 -0.057 1.00 48.91 257 ALA A N 1
ATOM 1855 C CA . ALA A 1 257 ? -19.497 11.295 -0.244 1.00 48.91 257 ALA A CA 1
ATOM 1856 C C . ALA A 1 257 ? -19.265 10.499 1.041 1.00 48.91 257 ALA A C 1
ATOM 1858 O O . ALA A 1 257 ? -20.073 9.638 1.362 1.00 48.91 257 ALA A O 1
ATOM 1859 N N . TRP A 1 258 ? -18.247 10.860 1.836 1.00 49.50 258 TRP A N 1
ATOM 1860 C CA . TRP A 1 258 ? -18.114 10.360 3.211 1.00 49.50 258 TRP A CA 1
ATOM 1861 C C . TRP A 1 258 ? -19.291 10.760 4.111 1.00 49.50 258 TRP A C 1
ATOM 1863 O O . TRP A 1 258 ? -19.560 10.071 5.084 1.00 49.50 258 TRP A O 1
ATOM 1873 N N . LYS A 1 259 ? -19.994 11.859 3.805 1.00 46.56 259 LYS A N 1
ATOM 1874 C CA . LYS A 1 259 ? -21.195 12.290 4.542 1.00 46.56 259 LYS A CA 1
ATOM 1875 C C . LYS A 1 259 ? -22.498 11.728 3.972 1.00 46.56 259 LYS A C 1
ATOM 1877 O O . LYS A 1 259 ? -23.490 11.681 4.688 1.00 46.56 259 LYS A O 1
ATOM 1882 N N . LYS A 1 260 ? -22.524 11.388 2.682 1.00 43.41 260 LYS A N 1
ATOM 1883 C CA . LYS A 1 260 ? -23.728 10.968 1.949 1.00 43.41 260 LYS A CA 1
ATOM 1884 C C . LYS A 1 260 ? -23.817 9.457 1.731 1.00 43.41 260 LYS A C 1
ATOM 1886 O O . LYS A 1 260 ? -24.803 9.025 1.151 1.00 43.41 260 LYS A O 1
ATOM 1891 N N . ASN A 1 261 ? -22.825 8.679 2.178 1.00 50.19 261 ASN A N 1
ATOM 1892 C CA . ASN A 1 261 ? -22.730 7.226 1.963 1.00 50.19 261 ASN A CA 1
ATOM 1893 C C . ASN A 1 261 ? -22.916 6.809 0.488 1.00 50.19 261 ASN A C 1
ATOM 1895 O O . ASN A 1 261 ? -23.265 5.671 0.186 1.00 50.19 261 ASN A O 1
ATOM 1899 N N . ASP A 1 262 ? -22.655 7.737 -0.439 1.00 41.50 262 ASP A N 1
ATOM 1900 C CA . ASP A 1 262 ? -22.754 7.509 -1.875 1.00 41.50 262 ASP A CA 1
ATOM 1901 C C . ASP A 1 262 ? -21.480 6.809 -2.352 1.00 41.50 262 ASP A C 1
ATOM 1903 O O . ASP A 1 262 ? -20.389 7.379 -2.303 1.00 41.50 262 ASP A O 1
ATOM 1907 N N . ASP A 1 263 ? -21.671 5.572 -2.803 1.00 45.91 263 ASP A N 1
ATOM 1908 C CA . ASP A 1 263 ? -20.792 4.706 -3.588 1.00 45.91 263 ASP A CA 1
ATOM 1909 C C . ASP A 1 263 ? -19.286 5.056 -3.535 1.00 45.91 263 ASP A C 1
ATOM 1911 O O . ASP A 1 263 ? -18.779 5.937 -4.247 1.00 45.91 263 ASP A O 1
ATOM 1915 N N . TYR A 1 264 ? -18.537 4.282 -2.735 1.00 41.84 264 TYR A N 1
ATOM 1916 C CA . TYR A 1 264 ? -17.061 4.254 -2.670 1.00 41.84 264 TYR A CA 1
ATOM 1917 C C . TYR A 1 264 ? -16.405 4.194 -4.070 1.00 41.84 264 TYR A C 1
ATOM 1919 O O . TYR A 1 264 ? -15.262 4.605 -4.273 1.00 41.84 264 TYR A O 1
ATOM 1927 N N . MET A 1 265 ? -17.175 3.782 -5.074 1.00 40.84 265 MET A N 1
ATOM 1928 C CA . MET A 1 265 ? -16.863 3.784 -6.495 1.00 40.84 265 MET A CA 1
ATOM 1929 C C . MET A 1 265 ? -16.437 5.125 -7.108 1.00 40.84 265 MET A C 1
ATOM 1931 O O . MET A 1 265 ? -15.769 5.118 -8.142 1.00 40.84 265 MET A O 1
ATOM 1935 N N . ARG A 1 266 ? -16.714 6.284 -6.495 1.00 46.66 266 ARG A N 1
ATOM 1936 C CA . ARG A 1 266 ? -16.190 7.575 -7.001 1.00 46.66 266 ARG A CA 1
ATOM 1937 C C . ARG A 1 266 ? -14.701 7.805 -6.717 1.00 46.66 266 ARG A C 1
ATOM 1939 O O . ARG A 1 266 ? -14.113 8.722 -7.288 1.00 46.66 266 ARG A O 1
ATOM 1946 N N . VAL A 1 267 ? -14.061 6.961 -5.904 1.00 47.28 267 VAL A N 1
ATOM 1947 C CA . VAL A 1 267 ? -12.604 6.989 -5.660 1.00 47.28 267 VAL A CA 1
ATOM 1948 C C . VAL A 1 267 ? -11.805 6.541 -6.899 1.00 47.28 267 VAL A C 1
ATOM 1950 O O . VAL A 1 267 ? -10.652 6.938 -7.058 1.00 47.28 267 VAL A O 1
ATOM 1953 N N . ALA A 1 268 ? -12.453 5.847 -7.844 1.00 41.47 268 ALA A N 1
ATOM 1954 C CA . ALA A 1 268 ? -11.953 5.587 -9.199 1.00 41.47 268 ALA A CA 1
ATOM 1955 C C . ALA A 1 268 ? -11.582 6.864 -9.981 1.00 41.47 268 ALA A C 1
ATOM 1957 O O . ALA A 1 268 ? -10.775 6.826 -10.906 1.00 41.47 268 ALA A O 1
ATOM 1958 N N . ALA A 1 269 ? -12.153 8.010 -9.597 1.00 45.84 269 ALA A N 1
ATOM 1959 C CA . ALA A 1 269 ? -11.934 9.299 -10.241 1.00 45.84 269 ALA A CA 1
ATOM 1960 C C . ALA A 1 269 ? -10.901 10.179 -9.518 1.00 45.84 269 ALA A C 1
ATOM 1962 O O . ALA A 1 269 ? -10.855 11.384 -9.775 1.00 45.84 269 ALA A O 1
ATOM 1963 N N . LEU A 1 270 ? -10.054 9.618 -8.641 1.00 56.72 270 LEU A N 1
ATOM 1964 C CA . LEU A 1 270 ? -8.858 10.313 -8.152 1.00 56.72 270 LEU A CA 1
ATOM 1965 C C . LEU A 1 270 ? -7.817 10.412 -9.278 1.00 56.72 270 LEU A C 1
ATOM 1967 O O . LEU A 1 270 ? -6.744 9.815 -9.238 1.00 56.72 270 LEU A O 1
ATOM 1971 N N . ARG A 1 271 ? -8.171 11.157 -10.322 1.00 61.81 271 ARG A N 1
ATOM 1972 C CA . ARG A 1 271 ? -7.293 11.469 -11.436 1.00 61.81 271 ARG A CA 1
ATOM 1973 C C . ARG A 1 271 ? -6.355 12.575 -10.996 1.00 61.81 271 ARG A C 1
ATOM 1975 O O . ARG A 1 271 ? -6.747 13.505 -10.284 1.00 61.81 271 ARG A O 1
ATOM 1982 N N . SER A 1 272 ? -5.112 12.482 -11.440 1.00 67.25 272 SER A N 1
ATOM 1983 C CA . SER A 1 272 ? -4.242 13.640 -11.379 1.00 67.25 272 SER A CA 1
ATOM 1984 C C . SER A 1 272 ? -4.858 14.787 -12.180 1.00 67.25 272 SER A C 1
ATOM 1986 O O . SER A 1 272 ? -5.541 14.556 -13.181 1.00 67.25 272 SER A O 1
ATOM 1988 N N . GLN A 1 273 ? -4.626 16.029 -11.754 1.00 70.00 273 GLN A N 1
ATOM 1989 C CA . GLN A 1 273 ? -5.151 17.194 -12.477 1.00 70.00 273 GLN A CA 1
ATOM 1990 C C . GLN A 1 273 ? -4.650 17.270 -13.930 1.00 70.00 273 GLN A C 1
ATOM 1992 O O . GLN A 1 273 ? -5.338 17.808 -14.789 1.00 70.00 273 GLN A O 1
ATOM 1997 N N . ASP A 1 274 ? -3.470 16.713 -14.207 1.00 73.06 274 ASP A N 1
ATOM 1998 C CA . ASP A 1 274 ? -2.832 16.670 -15.525 1.00 73.06 274 ASP A CA 1
ATOM 1999 C C . ASP A 1 274 ? -3.192 15.420 -16.359 1.00 73.06 274 ASP A C 1
ATOM 2001 O O . ASP A 1 274 ? -2.873 15.361 -17.546 1.00 73.06 274 ASP A O 1
ATOM 2005 N N . GLY A 1 275 ? -3.888 14.438 -15.772 1.00 77.19 275 GLY A N 1
ATOM 2006 C CA . GLY A 1 275 ? -4.300 13.192 -16.422 1.00 77.19 275 GLY A CA 1
ATOM 2007 C C . GLY A 1 275 ? -3.162 12.203 -16.725 1.00 77.19 275 GLY A C 1
ATOM 2008 O O . GLY A 1 275 ? -1.974 12.534 -16.730 1.00 77.19 275 GLY A O 1
ATOM 2009 N N . PHE A 1 276 ? -3.526 10.951 -17.028 1.00 79.25 276 PHE A N 1
ATOM 2010 C CA . PHE A 1 276 ? -2.551 9.874 -17.255 1.00 79.25 276 PHE A CA 1
ATOM 2011 C C . PHE A 1 276 ? -1.668 10.083 -18.487 1.00 79.25 276 PHE A C 1
ATOM 2013 O O . PHE A 1 276 ? -0.515 9.661 -18.475 1.00 79.25 276 PHE A O 1
ATOM 2020 N N . ALA A 1 277 ? -2.151 10.769 -19.527 1.00 82.69 277 ALA A N 1
ATOM 2021 C CA . ALA A 1 277 ? -1.349 11.054 -20.717 1.00 82.69 277 ALA A CA 1
ATOM 2022 C C . ALA A 1 277 ? -0.136 11.946 -20.393 1.00 82.69 277 ALA A C 1
ATOM 2024 O O . ALA A 1 277 ? 0.979 11.665 -20.839 1.00 82.69 277 ALA A O 1
ATOM 2025 N N . ALA A 1 278 ? -0.324 12.977 -19.561 1.00 84.25 278 ALA A N 1
ATOM 2026 C CA . ALA A 1 278 ? 0.765 13.844 -19.120 1.00 84.25 278 ALA A CA 1
ATOM 2027 C C . ALA A 1 278 ? 1.748 13.095 -18.211 1.00 84.25 278 ALA A C 1
ATOM 2029 O O . ALA A 1 278 ? 2.962 13.226 -18.369 1.00 84.25 278 ALA A O 1
ATOM 2030 N N . GLN A 1 279 ? 1.234 12.258 -17.304 1.00 85.56 279 GLN A N 1
ATOM 2031 C CA . GLN A 1 279 ? 2.066 11.407 -16.451 1.00 85.56 279 GLN A CA 1
ATOM 2032 C C . GLN A 1 279 ? 2.890 10.409 -17.276 1.00 85.56 279 GLN A C 1
ATOM 2034 O O . GLN A 1 279 ? 4.094 10.282 -17.055 1.00 85.56 279 GLN A O 1
ATOM 2039 N N . LYS A 1 280 ? 2.273 9.766 -18.279 1.00 89.50 280 LYS A N 1
ATOM 2040 C CA . LYS A 1 280 ? 2.934 8.864 -19.236 1.00 89.50 280 LYS A CA 1
ATOM 2041 C C . LYS A 1 280 ? 4.075 9.575 -19.951 1.00 89.50 280 LYS A C 1
ATOM 2043 O O . LYS A 1 280 ? 5.198 9.078 -19.956 1.00 89.50 280 LYS A O 1
ATOM 2048 N N . ALA A 1 281 ? 3.794 10.746 -20.523 1.00 89.25 281 ALA A N 1
ATOM 2049 C CA . ALA A 1 281 ? 4.785 11.540 -21.236 1.00 89.25 281 ALA A CA 1
ATOM 2050 C C . ALA A 1 281 ? 5.962 11.921 -20.329 1.00 89.25 281 ALA A C 1
ATOM 2052 O O . ALA A 1 281 ? 7.108 11.721 -20.720 1.00 89.25 281 ALA A O 1
ATOM 2053 N N . ARG A 1 282 ? 5.690 12.391 -19.104 1.00 89.75 282 ARG A N 1
ATOM 2054 C CA . ARG A 1 282 ? 6.717 12.799 -18.135 1.00 89.75 282 ARG A CA 1
ATOM 2055 C C . ARG A 1 282 ? 7.619 11.638 -17.715 1.00 89.75 282 ARG A C 1
ATOM 2057 O O . ARG A 1 282 ? 8.834 11.777 -17.776 1.00 89.75 282 ARG A O 1
ATOM 2064 N N . ILE A 1 283 ? 7.041 10.500 -17.322 1.00 91.81 283 ILE A N 1
ATOM 2065 C CA . ILE A 1 283 ? 7.807 9.320 -16.879 1.00 91.81 283 ILE A CA 1
ATOM 2066 C C . ILE A 1 283 ? 8.684 8.802 -18.015 1.00 91.81 283 ILE A C 1
ATOM 2068 O O . ILE A 1 283 ? 9.877 8.584 -17.823 1.00 91.81 283 ILE A O 1
ATOM 2072 N N . VAL A 1 284 ? 8.107 8.632 -19.208 1.00 92.31 284 VAL A N 1
ATOM 2073 C CA . VAL A 1 284 ? 8.859 8.132 -20.364 1.00 92.31 284 VAL A CA 1
ATOM 2074 C C . VAL A 1 284 ? 9.960 9.107 -20.764 1.00 92.31 284 VAL A C 1
ATOM 2076 O O . VAL A 1 284 ? 11.045 8.668 -21.128 1.00 92.31 284 VAL A O 1
ATOM 2079 N N . GLU A 1 285 ? 9.711 10.412 -20.686 1.00 91.19 285 GLU A N 1
ATOM 2080 C CA . GLU A 1 285 ? 10.716 11.409 -21.027 1.00 91.19 285 GLU A CA 1
ATOM 2081 C C . GLU A 1 285 ? 11.868 11.435 -20.017 1.00 91.19 285 GLU A C 1
ATOM 2083 O O . GLU A 1 285 ? 13.014 11.391 -20.446 1.00 91.19 285 GLU A O 1
ATOM 2088 N N . ILE A 1 286 ? 11.597 11.398 -18.705 1.00 90.00 286 ILE A N 1
ATOM 2089 C CA . ILE A 1 286 ? 12.646 11.285 -17.670 1.00 90.00 286 ILE A CA 1
ATOM 2090 C C . ILE A 1 286 ? 13.492 10.024 -17.887 1.00 90.00 286 ILE A C 1
ATOM 2092 O O . ILE A 1 286 ? 14.717 10.078 -17.849 1.00 90.00 286 ILE A O 1
ATOM 2096 N N . LEU A 1 287 ? 12.855 8.879 -18.141 1.00 90.50 287 LEU A N 1
ATOM 2097 C CA . LEU A 1 287 ? 13.579 7.637 -18.412 1.00 90.50 287 LEU A CA 1
ATOM 2098 C C . LEU A 1 287 ? 14.442 7.757 -19.675 1.00 90.50 287 LEU A C 1
ATOM 2100 O O . LEU A 1 287 ? 15.614 7.376 -19.654 1.00 90.50 287 LEU A O 1
ATOM 2104 N N . ARG A 1 288 ? 13.904 8.361 -20.742 1.00 89.38 288 ARG A N 1
ATOM 2105 C CA . ARG A 1 288 ? 14.612 8.579 -22.008 1.00 89.38 288 ARG A CA 1
ATOM 2106 C C . ARG A 1 288 ? 15.843 9.466 -21.833 1.00 89.38 288 ARG A C 1
ATOM 2108 O O . ARG A 1 288 ? 16.883 9.148 -22.407 1.00 89.38 288 ARG A O 1
ATOM 2115 N N . THR A 1 289 ? 15.755 10.557 -21.065 1.00 86.19 289 THR A N 1
ATOM 2116 C CA . THR A 1 289 ? 16.912 11.438 -20.811 1.00 86.19 289 THR A CA 1
ATOM 2117 C C . THR A 1 289 ? 18.005 10.733 -20.011 1.00 86.19 289 THR A C 1
ATOM 2119 O O . THR A 1 289 ? 19.178 11.051 -20.172 1.00 86.19 289 THR A O 1
ATOM 2122 N N . CYS A 1 290 ? 17.645 9.717 -19.228 1.00 82.88 290 CYS A N 1
ATOM 2123 C CA . CYS A 1 290 ? 18.580 8.852 -18.515 1.00 82.88 290 CYS A CA 1
ATOM 2124 C C . CYS A 1 290 ? 19.051 7.631 -19.330 1.00 82.88 290 CYS A C 1
ATOM 2126 O O . CYS A 1 290 ? 19.693 6.746 -18.770 1.00 82.88 290 CYS A O 1
ATOM 2128 N N . GLY A 1 291 ? 18.743 7.557 -20.630 1.00 81.50 291 GLY A N 1
ATOM 2129 C CA . GLY A 1 291 ? 19.165 6.462 -21.508 1.00 81.50 291 GLY A CA 1
ATOM 2130 C C . GLY A 1 291 ? 18.268 5.223 -21.473 1.00 81.50 291 GLY A C 1
ATOM 2131 O O . GLY A 1 291 ? 18.578 4.243 -22.134 1.00 81.50 291 GLY A O 1
ATOM 2132 N N . VAL A 1 292 ? 17.140 5.241 -20.760 1.00 87.25 292 VAL A N 1
ATOM 2133 C CA . VAL A 1 292 ? 16.194 4.118 -20.689 1.00 87.25 292 VAL A CA 1
ATOM 2134 C C . VAL A 1 292 ? 15.080 4.311 -21.719 1.00 87.25 292 VAL A C 1
ATOM 2136 O O . VAL A 1 292 ? 14.279 5.240 -21.632 1.00 87.25 292 VAL A O 1
ATOM 2139 N N . ALA A 1 293 ? 14.998 3.414 -22.699 1.00 89.06 293 ALA A N 1
ATOM 2140 C CA . ALA A 1 293 ? 13.939 3.410 -23.699 1.00 89.06 293 ALA A CA 1
ATOM 2141 C C . ALA A 1 293 ? 12.739 2.577 -23.228 1.00 89.06 293 ALA A C 1
ATOM 2143 O O . ALA A 1 293 ? 12.890 1.477 -22.699 1.00 89.06 293 ALA A O 1
ATOM 2144 N N . VAL A 1 294 ? 11.530 3.089 -23.459 1.00 91.31 294 VAL A N 1
ATOM 2145 C CA . VAL A 1 294 ? 10.271 2.403 -23.136 1.00 91.31 294 VAL A CA 1
ATOM 2146 C C . VAL A 1 294 ? 9.414 2.332 -24.392 1.00 91.31 294 VAL A C 1
ATOM 2148 O O . VAL A 1 294 ? 9.126 3.360 -25.011 1.00 91.31 294 VAL A O 1
ATOM 2151 N N . ASP A 1 295 ? 8.991 1.126 -24.755 1.00 91.56 295 ASP A N 1
ATOM 2152 C CA . ASP A 1 295 ? 8.073 0.882 -25.863 1.00 91.56 295 ASP A CA 1
ATOM 2153 C C . ASP A 1 295 ? 6.657 1.351 -25.485 1.00 91.56 295 ASP A C 1
ATOM 2155 O O . ASP A 1 295 ? 5.903 0.662 -24.795 1.00 91.56 295 ASP A O 1
ATOM 2159 N N . ARG A 1 296 ? 6.316 2.587 -25.874 1.00 91.31 296 ARG A N 1
ATOM 2160 C CA . ARG A 1 296 ? 5.117 3.291 -25.386 1.00 91.31 296 ARG A CA 1
ATOM 2161 C C . ARG A 1 296 ? 3.794 2.546 -25.648 1.00 91.31 296 ARG A C 1
ATOM 2163 O O . ARG A 1 296 ? 2.965 2.552 -24.737 1.00 91.31 296 ARG A O 1
ATOM 2170 N N . PRO A 1 297 ? 3.559 1.926 -26.824 1.00 91.81 297 PRO A N 1
ATOM 2171 C CA . PRO A 1 297 ? 2.378 1.092 -27.075 1.00 91.81 297 PRO A CA 1
ATOM 2172 C C . PRO A 1 297 ? 2.230 -0.125 -26.156 1.00 91.81 297 PRO A C 1
ATOM 2174 O O . PRO A 1 297 ? 1.134 -0.663 -26.048 1.00 91.81 297 PRO A O 1
ATOM 2177 N N . ARG A 1 298 ? 3.310 -0.572 -25.504 1.00 92.44 298 ARG A N 1
ATOM 2178 C CA . ARG A 1 298 ? 3.309 -1.742 -24.613 1.00 92.44 298 ARG A CA 1
ATOM 2179 C C . ARG A 1 298 ? 3.107 -1.385 -23.140 1.00 92.44 298 ARG A C 1
ATOM 2181 O O . ARG A 1 298 ? 3.160 -2.268 -22.289 1.00 92.44 298 ARG A O 1
ATOM 2188 N N . ILE A 1 299 ? 2.882 -0.110 -22.824 1.00 94.50 299 ILE A N 1
ATOM 2189 C CA . ILE A 1 299 ? 2.452 0.312 -21.487 1.00 94.50 299 ILE A CA 1
ATOM 2190 C C . ILE A 1 299 ? 1.005 -0.147 -21.292 1.00 94.50 299 ILE A C 1
ATOM 2192 O O . ILE A 1 299 ? 0.134 0.183 -22.093 1.00 94.50 299 ILE A O 1
ATOM 2196 N N . LEU A 1 300 ? 0.760 -0.902 -20.226 1.00 93.94 300 LEU A N 1
ATOM 2197 C CA . LEU A 1 300 ? -0.503 -1.602 -19.995 1.00 93.94 300 LEU A CA 1
ATOM 2198 C C . LEU A 1 300 ? -1.477 -0.761 -19.176 1.00 93.94 300 LEU A C 1
ATOM 2200 O O . LEU A 1 300 ? -2.637 -0.597 -19.547 1.00 93.94 300 LEU A O 1
ATOM 2204 N N . SER A 1 301 ? -1.003 -0.221 -18.056 1.00 93.31 301 SER A N 1
ATOM 2205 C CA . SER A 1 301 ? -1.847 0.492 -17.102 1.00 93.31 301 SER A CA 1
ATOM 2206 C C . SER A 1 301 ? -1.058 1.505 -16.274 1.00 93.31 301 SER A C 1
ATOM 2208 O O . SER A 1 301 ? 0.163 1.618 -16.390 1.00 93.31 301 SER A O 1
ATOM 2210 N N . CYS A 1 302 ? -1.752 2.209 -15.386 1.00 90.88 302 CYS A N 1
ATOM 2211 C CA . CYS A 1 302 ? -1.167 3.068 -14.365 1.00 90.88 302 CYS A CA 1
ATOM 2212 C C . CYS A 1 302 ? -1.646 2.637 -12.974 1.00 90.88 302 CYS A C 1
ATOM 2214 O O . CYS A 1 302 ? -2.828 2.359 -12.790 1.00 90.88 302 CYS A O 1
ATOM 2216 N N . VAL A 1 303 ? -0.745 2.594 -11.994 1.00 89.69 303 VAL A N 1
ATOM 2217 C CA . VAL A 1 303 ? -1.080 2.438 -10.574 1.00 89.69 303 VAL A CA 1
ATOM 2218 C C . VAL A 1 303 ? -0.740 3.723 -9.831 1.00 89.69 303 VAL A C 1
ATOM 2220 O O . VAL A 1 303 ? 0.341 4.288 -9.993 1.00 89.69 303 VAL A O 1
ATOM 2223 N N . SER A 1 304 ? -1.672 4.191 -9.008 1.00 86.81 304 SER A N 1
ATOM 2224 C CA . SER A 1 304 ? -1.596 5.501 -8.369 1.00 86.81 304 SER A CA 1
ATOM 2225 C C . SER A 1 304 ? -1.838 5.403 -6.867 1.00 86.81 304 SER A C 1
ATOM 2227 O O . SER A 1 304 ? -2.730 4.688 -6.411 1.00 86.81 304 SER A O 1
ATOM 2229 N N . HIS A 1 305 ? -1.070 6.168 -6.093 1.00 86.19 305 HIS A N 1
ATOM 2230 C CA . HIS A 1 305 ? -1.203 6.261 -4.641 1.00 86.19 305 HIS A CA 1
ATOM 2231 C C . HIS A 1 305 ? -1.336 7.717 -4.204 1.00 86.19 305 HIS A C 1
ATOM 2233 O O . HIS A 1 305 ? -0.585 8.579 -4.658 1.00 86.19 305 HIS A O 1
ATOM 2239 N N . VAL A 1 306 ? -2.271 7.990 -3.294 1.00 86.19 306 VAL A N 1
ATOM 2240 C CA . VAL A 1 306 ? -2.459 9.329 -2.725 1.00 86.19 306 VAL A CA 1
ATOM 2241 C C . VAL A 1 306 ? -1.484 9.545 -1.578 1.00 86.19 306 VAL A C 1
ATOM 2243 O O . VAL A 1 306 ? -1.490 8.785 -0.609 1.00 86.19 306 VAL A O 1
ATOM 2246 N N . VAL A 1 307 ? -0.716 10.627 -1.643 1.00 88.31 307 VAL A N 1
ATOM 2247 C CA . VAL A 1 307 ? 0.252 11.021 -0.617 1.00 88.31 307 VAL A CA 1
ATOM 2248 C C . VAL A 1 307 ? -0.120 12.405 -0.079 1.00 88.31 307 VAL A C 1
ATOM 2250 O O . VAL A 1 307 ? -0.326 13.327 -0.874 1.00 88.31 307 VAL A O 1
ATOM 2253 N N . PRO A 1 308 ? -0.247 12.584 1.248 1.00 90.44 308 PRO A N 1
ATOM 2254 C CA . PRO A 1 308 ? -0.519 13.889 1.822 1.00 90.44 308 PRO A CA 1
ATOM 2255 C C . PRO A 1 308 ? 0.756 14.736 1.837 1.00 90.44 308 PRO A C 1
ATOM 2257 O O . PRO A 1 308 ? 1.859 14.239 2.061 1.00 90.44 308 PRO A O 1
ATOM 2260 N N . VAL A 1 309 ? 0.588 16.039 1.660 1.00 90.38 309 VAL A N 1
ATOM 2261 C CA . VAL A 1 309 ? 1.611 17.045 1.942 1.00 90.38 309 VAL A CA 1
ATOM 2262 C C . VAL A 1 309 ? 1.353 17.566 3.332 1.00 90.38 309 VAL A C 1
ATOM 2264 O O . VAL A 1 309 ? 0.259 18.055 3.617 1.00 90.38 309 VAL A O 1
ATOM 2267 N N . MET A 1 310 ? 2.351 17.454 4.195 1.00 92.06 310 MET A N 1
ATOM 2268 C CA . MET A 1 310 ? 2.276 18.024 5.530 1.00 92.06 310 MET A CA 1
ATOM 2269 C C . MET A 1 310 ? 2.564 19.520 5.479 1.00 92.06 310 MET A C 1
ATOM 2271 O O . MET A 1 310 ? 3.368 19.975 4.666 1.00 92.06 310 MET A O 1
ATOM 2275 N N . LYS A 1 311 ? 1.908 20.270 6.362 1.00 94.31 311 LYS A N 1
ATOM 2276 C CA . LYS A 1 311 ? 2.232 21.671 6.621 1.00 94.31 311 LYS A CA 1
ATOM 2277 C C . LYS A 1 311 ? 3.662 21.791 7.139 1.00 94.31 311 LYS A C 1
ATOM 2279 O O . LYS A 1 311 ? 4.234 20.839 7.669 1.00 94.31 311 LYS A O 1
ATOM 2284 N N . ASP A 1 312 ? 4.206 22.993 7.022 1.00 92.06 312 ASP A N 1
ATOM 2285 C CA . ASP A 1 312 ? 5.532 23.300 7.536 1.00 92.06 312 ASP A CA 1
ATOM 2286 C C . ASP A 1 312 ? 5.645 23.107 9.066 1.00 92.06 312 ASP A C 1
ATOM 2288 O O . ASP A 1 312 ? 4.669 23.231 9.816 1.00 92.06 312 ASP A O 1
ATOM 2292 N N . HIS A 1 313 ? 6.869 22.831 9.523 1.00 91.50 313 HIS A N 1
ATOM 2293 C CA . HIS A 1 313 ? 7.207 22.603 10.925 1.00 91.50 313 HIS A CA 1
ATOM 2294 C C . HIS A 1 313 ? 6.851 23.777 11.856 1.00 91.50 313 HIS A C 1
ATOM 2296 O O . HIS A 1 313 ? 6.606 23.548 13.037 1.00 91.50 313 HIS A O 1
ATOM 2302 N N . HIS A 1 314 ? 6.753 25.015 11.363 1.00 90.12 314 HIS A N 1
ATOM 2303 C CA . HIS A 1 314 ? 6.267 26.142 12.162 1.00 90.12 314 HIS A CA 1
ATOM 2304 C C . HIS A 1 314 ? 4.780 26.012 12.520 1.00 90.12 314 HIS A C 1
ATOM 2306 O O . HIS A 1 314 ? 4.376 26.393 13.616 1.00 90.12 314 HIS A O 1
ATOM 2312 N N . ALA A 1 315 ? 3.964 25.459 11.618 1.00 92.62 315 ALA A N 1
ATOM 2313 C CA . ALA A 1 315 ? 2.540 25.230 11.859 1.00 92.62 315 ALA A CA 1
ATOM 2314 C C . ALA A 1 315 ? 2.284 23.907 12.596 1.00 92.62 315 ALA A C 1
ATOM 2316 O O . ALA A 1 315 ? 1.316 23.787 13.347 1.00 92.62 315 ALA A O 1
ATOM 2317 N N . VAL A 1 316 ? 3.131 22.902 12.361 1.00 94.56 316 VAL A N 1
ATOM 2318 C CA . VAL A 1 316 ? 2.999 21.558 12.930 1.00 94.56 316 VAL A CA 1
ATOM 2319 C C . VAL A 1 316 ? 4.383 21.069 13.385 1.00 94.56 316 VAL A C 1
ATOM 2321 O O . VAL A 1 316 ? 5.073 20.381 12.630 1.00 94.56 316 VAL A O 1
ATOM 2324 N N . PRO A 1 317 ? 4.806 21.389 14.626 1.00 91.94 317 PRO A N 1
ATOM 2325 C CA . PRO A 1 317 ? 6.179 21.158 15.098 1.00 91.94 317 PRO A CA 1
ATOM 2326 C C . PRO A 1 317 ? 6.681 19.719 14.959 1.00 91.94 317 PRO A C 1
ATOM 2328 O O . PRO A 1 317 ? 7.855 19.479 14.675 1.00 91.94 317 PRO A O 1
ATOM 2331 N N . TRP A 1 318 ? 5.786 18.744 15.113 1.00 94.44 318 TRP A N 1
ATOM 2332 C CA . TRP A 1 318 ? 6.127 17.327 15.043 1.00 94.44 318 TRP A CA 1
ATOM 2333 C C . TRP A 1 318 ? 6.305 16.786 13.614 1.00 94.44 318 TRP A C 1
ATOM 2335 O O . TRP A 1 318 ? 6.736 15.646 13.455 1.00 94.44 318 TRP A O 1
ATOM 2345 N N . VAL A 1 319 ? 6.057 17.571 12.555 1.00 93.75 319 VAL A N 1
ATOM 2346 C CA . VAL A 1 319 ? 6.343 17.150 11.163 1.00 93.75 319 VAL A CA 1
ATOM 2347 C C . VAL A 1 319 ? 7.823 16.810 10.974 1.00 93.75 319 VAL A C 1
ATOM 2349 O O . VAL A 1 319 ? 8.156 15.900 10.213 1.00 93.75 319 VAL A O 1
ATOM 2352 N N . GLY A 1 320 ? 8.716 17.449 11.737 1.00 92.00 320 GLY A N 1
ATOM 2353 C CA . GLY A 1 320 ? 10.134 17.089 11.767 1.00 92.00 320 GLY A CA 1
ATOM 2354 C C . GLY A 1 320 ? 10.390 15.626 12.156 1.00 92.00 320 GLY A C 1
ATOM 2355 O O . GLY A 1 320 ? 11.365 15.032 11.695 1.00 92.00 320 GLY A O 1
ATOM 2356 N N . ASP A 1 321 ? 9.513 15.004 12.946 1.00 93.06 321 ASP A N 1
ATOM 2357 C CA . ASP A 1 321 ? 9.621 13.579 13.271 1.00 93.06 321 ASP A CA 1
ATOM 2358 C C . ASP A 1 321 ? 9.274 12.703 12.077 1.00 93.06 321 ASP A C 1
ATOM 2360 O O . ASP A 1 321 ? 9.977 11.730 11.823 1.00 93.06 321 ASP A O 1
ATOM 2364 N N . VAL A 1 322 ? 8.258 13.075 11.296 1.00 93.00 322 VAL A N 1
ATOM 2365 C CA . VAL A 1 322 ? 7.913 12.349 10.070 1.00 93.00 322 VAL A CA 1
ATOM 2366 C C . VAL A 1 322 ? 9.064 12.423 9.069 1.00 93.00 322 VAL A C 1
ATOM 2368 O O . VAL A 1 322 ? 9.414 11.409 8.478 1.00 93.00 322 VAL A O 1
ATOM 2371 N N . LEU A 1 323 ? 9.713 13.580 8.929 1.00 88.69 323 LEU A N 1
ATOM 2372 C CA . LEU A 1 323 ? 10.860 13.733 8.029 1.00 88.69 323 LEU A CA 1
ATOM 2373 C C . LEU A 1 323 ? 12.085 12.919 8.479 1.00 88.69 323 LEU A C 1
ATOM 2375 O O . LEU A 1 323 ? 12.787 12.361 7.641 1.00 88.69 323 LEU A O 1
ATOM 2379 N N . ARG A 1 324 ? 12.348 12.829 9.790 1.00 90.00 324 ARG A N 1
ATOM 2380 C CA . ARG A 1 324 ? 13.531 12.126 10.328 1.00 90.00 324 ARG A CA 1
ATOM 2381 C C . ARG A 1 324 ? 13.325 10.626 10.532 1.00 90.00 324 ARG A C 1
ATOM 2383 O O . ARG A 1 324 ? 14.233 9.844 10.270 1.00 90.00 324 ARG A O 1
ATOM 2390 N N . ARG A 1 325 ? 12.166 10.230 11.062 1.00 91.50 325 ARG A N 1
ATOM 2391 C CA . ARG A 1 325 ? 11.826 8.845 11.444 1.00 91.50 325 ARG A CA 1
ATOM 2392 C C . ARG A 1 325 ? 10.930 8.149 10.421 1.00 91.50 325 ARG A C 1
ATOM 2394 O O . ARG A 1 325 ? 10.769 6.937 10.484 1.00 91.50 325 ARG A O 1
ATOM 2401 N N . GLY A 1 326 ? 10.312 8.901 9.514 1.00 92.25 326 GLY A N 1
ATOM 2402 C CA . GLY A 1 326 ? 9.326 8.401 8.556 1.00 92.25 326 GLY A CA 1
ATOM 2403 C C . GLY A 1 326 ? 7.886 8.410 9.076 1.00 92.25 326 GLY A C 1
ATOM 2404 O O . GLY A 1 326 ? 6.968 8.234 8.281 1.00 92.25 326 GLY A O 1
ATOM 2405 N N . TYR A 1 327 ? 7.654 8.616 10.378 1.00 95.88 327 TYR A N 1
ATOM 2406 C CA . TYR A 1 327 ? 6.321 8.646 10.991 1.00 95.88 327 TYR A CA 1
ATOM 2407 C C . TYR A 1 327 ? 6.299 9.439 12.305 1.00 95.88 327 TYR A C 1
ATOM 2409 O O . TYR A 1 327 ? 7.343 9.734 12.888 1.00 95.88 327 TYR A O 1
ATOM 2417 N N . HIS A 1 328 ? 5.096 9.742 12.794 1.00 96.69 328 HIS A N 1
ATOM 2418 C CA . HIS A 1 328 ? 4.858 10.343 14.104 1.00 96.69 328 HIS A CA 1
ATOM 2419 C C . HIS A 1 328 ? 3.602 9.743 14.761 1.00 96.69 328 HIS A C 1
ATOM 2421 O O . HIS A 1 328 ? 2.597 9.491 14.091 1.00 96.69 328 HIS A O 1
ATOM 2427 N N . ILE A 1 329 ? 3.668 9.518 16.078 1.00 97.06 329 ILE A N 1
ATOM 2428 C CA . ILE A 1 329 ? 2.553 9.033 16.905 1.00 97.06 329 ILE A CA 1
ATOM 2429 C C . ILE A 1 329 ? 2.082 10.177 17.800 1.00 97.06 329 ILE A C 1
ATOM 2431 O O . ILE A 1 329 ? 2.684 10.434 18.849 1.00 97.06 329 ILE A O 1
ATOM 2435 N N . ALA A 1 330 ? 0.989 10.822 17.406 1.00 95.31 330 ALA A N 1
ATOM 2436 C CA . ALA A 1 330 ? 0.380 11.890 18.183 1.00 95.31 330 ALA A CA 1
ATOM 2437 C C . ALA A 1 330 ? -0.669 11.301 19.134 1.00 95.31 330 ALA A C 1
ATOM 2439 O O . ALA A 1 330 ? -1.544 10.547 18.713 1.00 95.31 330 ALA A O 1
ATOM 2440 N N . VAL A 1 331 ? -0.575 11.617 20.423 1.00 93.75 331 VAL A N 1
ATOM 2441 C CA . VAL A 1 331 ? -1.561 11.207 21.434 1.00 93.75 331 VAL A CA 1
ATOM 2442 C C . VAL A 1 331 ? -2.384 12.431 21.792 1.00 93.75 331 VAL A C 1
ATOM 2444 O O . VAL A 1 331 ? -1.799 13.447 22.162 1.00 93.75 331 VAL A O 1
ATOM 2447 N N . SER A 1 332 ? -3.704 12.340 21.649 1.00 90.50 332 SER A N 1
ATOM 2448 C CA . SER A 1 332 ? -4.601 13.473 21.871 1.00 90.50 332 SER A CA 1
ATOM 2449 C C . SER A 1 332 ? -4.577 13.933 23.317 1.00 90.50 332 SER A C 1
ATOM 2451 O O . SER A 1 332 ? -4.509 13.124 24.247 1.00 90.50 332 SER A O 1
ATOM 2453 N N . GLN A 1 333 ? -4.646 15.247 23.502 1.00 86.31 333 GLN A N 1
ATOM 2454 C CA . GLN A 1 333 ? -4.658 15.881 24.816 1.00 86.31 333 GLN A CA 1
ATOM 2455 C C . GLN A 1 333 ? -5.641 17.054 24.812 1.00 86.31 333 GLN A C 1
ATOM 2457 O O . GLN A 1 333 ? -5.704 17.784 23.820 1.00 86.31 333 GLN A O 1
ATOM 2462 N N . PRO A 1 334 ? -6.414 17.249 25.894 1.00 82.38 334 PRO A N 1
ATOM 2463 C CA . PRO A 1 334 ? -7.319 18.384 25.991 1.00 82.38 334 PRO A CA 1
ATOM 2464 C C . PRO A 1 334 ? -6.533 19.703 26.029 1.00 82.38 334 PRO A C 1
ATOM 2466 O O . PRO A 1 334 ? -5.531 19.817 26.733 1.00 82.38 334 PRO A O 1
ATOM 2469 N N . ALA A 1 335 ? -7.012 20.715 25.307 1.00 79.69 335 ALA A N 1
ATOM 2470 C CA . ALA A 1 335 ? -6.406 22.047 25.260 1.00 79.69 335 ALA A CA 1
ATOM 2471 C C . ALA A 1 335 ? -6.449 22.780 26.608 1.00 79.69 335 ALA A C 1
ATOM 2473 O O . ALA A 1 335 ? -5.544 23.548 26.926 1.00 79.69 335 ALA A O 1
ATOM 2474 N N . LEU A 1 336 ? -7.480 22.509 27.412 1.00 78.44 336 LEU A N 1
ATOM 2475 C CA . LEU A 1 336 ? -7.605 22.960 28.794 1.00 78.44 336 LEU A CA 1
ATOM 2476 C C . LEU A 1 336 ? -7.602 21.716 29.694 1.00 78.44 336 LEU A C 1
ATOM 2478 O O . LEU A 1 336 ? -8.632 21.058 29.800 1.00 78.44 336 LEU A O 1
ATOM 2482 N N . PRO A 1 337 ? -6.459 21.336 30.290 1.00 69.19 337 PRO A N 1
ATOM 2483 C CA . PRO A 1 337 ? -6.323 20.057 30.988 1.00 69.19 337 PRO A CA 1
ATOM 2484 C C . PRO A 1 337 ? -7.039 19.999 32.343 1.00 69.19 337 PRO A C 1
ATOM 2486 O O . PRO A 1 337 ? -7.292 18.910 32.854 1.00 69.19 337 PRO A O 1
ATOM 2489 N N . GLU A 1 338 ? -7.369 21.143 32.941 1.00 73.88 338 GLU A N 1
ATOM 2490 C CA . GLU A 1 338 ? -7.995 21.191 34.260 1.00 73.88 338 GLU A CA 1
ATOM 2491 C C . GLU A 1 338 ? -9.489 20.837 34.163 1.00 73.88 338 GLU A C 1
ATOM 2493 O O . GLU A 1 338 ? -10.280 21.553 33.552 1.00 73.88 338 GLU A O 1
ATOM 2498 N N . GLY A 1 339 ? -9.872 19.684 34.720 1.00 66.81 339 GLY A N 1
ATOM 2499 C CA . GLY A 1 339 ? -11.259 19.200 34.737 1.00 66.81 339 GLY A CA 1
ATOM 2500 C C . GLY A 1 339 ? -11.782 18.626 33.412 1.00 66.81 339 GLY A C 1
ATOM 2501 O O . GLY A 1 339 ? -12.874 18.057 33.400 1.00 66.81 339 GLY A O 1
ATOM 2502 N N . ALA A 1 340 ? -11.024 18.721 32.314 1.00 70.50 340 ALA A N 1
ATOM 2503 C CA . ALA A 1 340 ? -11.404 18.125 31.038 1.00 70.50 340 ALA A CA 1
ATOM 2504 C C . ALA A 1 340 ? -11.191 16.604 31.032 1.00 70.50 340 ALA A C 1
ATOM 2506 O O . ALA A 1 340 ? -10.220 16.096 31.605 1.00 70.50 340 ALA A O 1
ATOM 2507 N N . PRO A 1 341 ? -12.065 15.849 30.353 1.00 72.81 341 PRO A N 1
ATOM 2508 C CA . PRO A 1 341 ? -11.882 14.417 30.245 1.00 72.81 341 PRO A CA 1
ATOM 2509 C C . PRO A 1 341 ? -10.690 14.036 29.364 1.00 72.81 341 PRO A C 1
ATOM 2511 O O . PRO A 1 341 ? -10.362 14.754 28.415 1.00 72.81 341 PRO A O 1
ATOM 2514 N N . PRO A 1 342 ? -10.058 12.879 29.632 1.00 77.88 342 PRO A N 1
ATOM 2515 C CA . PRO A 1 342 ? -8.975 12.387 28.796 1.00 77.88 342 PRO A CA 1
ATOM 2516 C C . PRO A 1 342 ? -9.490 12.090 27.387 1.00 77.88 342 PRO A C 1
ATOM 2518 O O . PRO A 1 342 ? -10.513 11.426 27.235 1.00 77.88 342 PRO A O 1
ATOM 2521 N N . LEU A 1 343 ? -8.751 12.527 26.365 1.00 84.50 343 LEU A N 1
ATOM 2522 C CA . LEU A 1 343 ? -9.036 12.199 24.970 1.00 84.50 343 LEU A CA 1
ATOM 2523 C C . LEU A 1 343 ? -8.419 10.832 24.630 1.00 84.50 343 LEU A C 1
ATOM 2525 O O . LEU A 1 343 ? -7.194 10.702 24.584 1.00 84.50 343 LEU A O 1
ATOM 2529 N N . PRO A 1 344 ? -9.221 9.786 24.370 1.00 86.62 344 PRO A N 1
ATOM 2530 C CA . PRO A 1 344 ? -8.719 8.420 24.238 1.00 86.62 344 PRO A CA 1
ATOM 2531 C C . PRO A 1 344 ? -8.257 8.095 22.803 1.00 86.62 344 PRO A C 1
ATOM 2533 O O . PRO A 1 344 ? -8.518 7.002 22.286 1.00 86.62 344 PRO A O 1
ATOM 2536 N N . PHE A 1 345 ? -7.597 9.052 22.146 1.00 90.62 345 PHE A N 1
ATOM 2537 C CA . PHE A 1 345 ? -7.223 8.982 20.736 1.00 90.62 345 PHE A CA 1
ATOM 2538 C C . PHE A 1 345 ? -5.708 8.960 20.547 1.00 90.62 345 PHE A C 1
ATOM 2540 O O . PHE A 1 345 ? -4.947 9.677 21.200 1.00 90.62 345 PHE A O 1
ATOM 2547 N N . VAL A 1 346 ? -5.271 8.123 19.611 1.00 95.38 346 VAL A N 1
ATOM 2548 C CA . VAL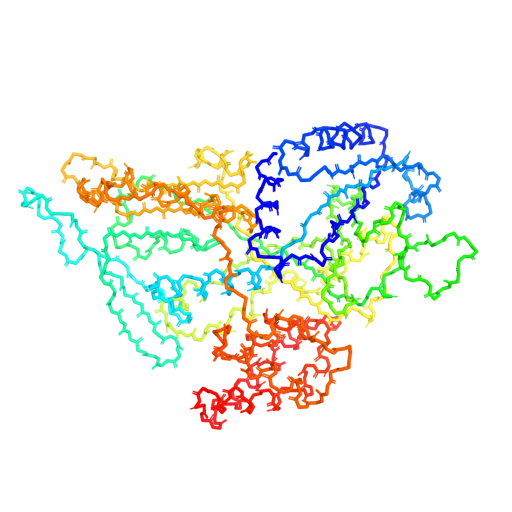 A 1 346 ? -3.899 8.102 19.104 1.00 95.38 346 VAL A CA 1
ATOM 2549 C C . VAL A 1 346 ? -3.952 8.187 17.588 1.00 95.38 346 VAL A C 1
ATOM 2551 O O . VAL A 1 346 ? -4.663 7.418 16.948 1.00 95.38 346 VAL A O 1
ATOM 2554 N N . HIS A 1 347 ? -3.192 9.103 17.008 1.00 96.19 347 HIS A N 1
ATOM 2555 C CA . HIS A 1 347 ? -3.123 9.347 15.576 1.00 96.19 347 HIS A CA 1
ATOM 2556 C C . HIS A 1 347 ? -1.754 8.947 15.035 1.00 96.19 347 HIS A C 1
ATOM 2558 O O . HIS A 1 347 ? -0.717 9.314 15.593 1.00 96.19 347 HIS A O 1
ATOM 2564 N N . VAL A 1 348 ? -1.760 8.213 13.927 1.00 97.25 348 VAL A N 1
ATOM 2565 C CA . VAL A 1 348 ? -0.552 7.829 13.199 1.00 97.25 348 VAL A CA 1
ATOM 2566 C C . VAL A 1 348 ? -0.428 8.697 11.954 1.00 97.25 348 VAL A C 1
ATOM 2568 O O . VAL A 1 348 ? -1.303 8.675 11.088 1.00 97.25 348 VAL A O 1
ATOM 2571 N N . TYR A 1 349 ? 0.678 9.430 11.850 1.00 96.25 349 TYR A N 1
ATOM 2572 C CA . TYR A 1 349 ? 1.021 10.233 10.678 1.00 96.25 349 TYR A CA 1
ATOM 2573 C C . TYR A 1 349 ? 2.275 9.683 9.999 1.00 96.25 349 TYR A C 1
ATOM 2575 O O . TYR A 1 349 ? 3.237 9.312 10.670 1.00 96.25 349 TYR A O 1
ATOM 2583 N N . GLY A 1 350 ? 2.274 9.661 8.665 1.00 93.31 350 GLY A N 1
ATOM 2584 C CA . GLY A 1 350 ? 3.351 9.066 7.872 1.00 93.31 350 GLY A CA 1
ATOM 2585 C C . GLY A 1 350 ? 3.359 7.536 7.946 1.00 93.31 350 GLY A C 1
ATOM 2586 O O . GLY A 1 350 ? 2.314 6.898 8.070 1.00 93.31 350 GLY A O 1
ATOM 2587 N N . GLY A 1 351 ? 4.553 6.962 7.875 1.00 91.88 351 GLY A N 1
ATOM 2588 C CA . GLY A 1 351 ? 4.805 5.531 7.944 1.00 91.88 351 GLY A CA 1
ATOM 2589 C C . GLY A 1 351 ? 5.078 4.892 6.588 1.00 91.88 351 GLY A C 1
ATOM 2590 O O . GLY A 1 351 ? 4.539 5.284 5.556 1.00 91.88 3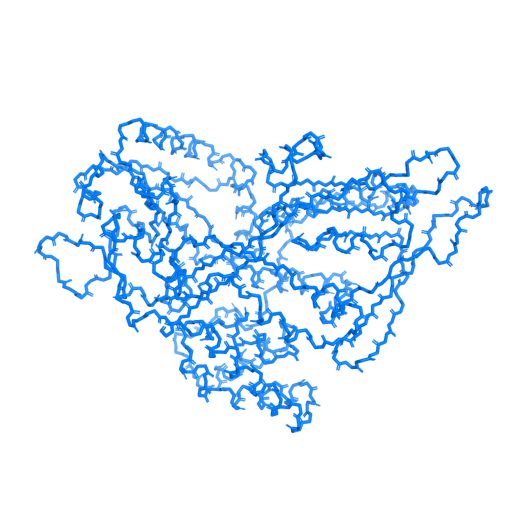51 GLY A O 1
ATOM 2591 N N . SER A 1 352 ? 5.917 3.861 6.621 1.00 90.00 352 SER A N 1
ATOM 2592 C CA . SER A 1 352 ? 6.161 2.926 5.527 1.00 90.00 352 SER A CA 1
ATOM 2593 C C . SER A 1 352 ? 5.565 1.561 5.888 1.00 90.00 352 SER A C 1
ATOM 2595 O O . SER A 1 352 ? 5.430 1.205 7.063 1.00 90.00 352 SER A O 1
ATOM 2597 N N . THR A 1 353 ? 5.199 0.759 4.885 1.00 90.12 353 THR A N 1
ATOM 2598 C CA . THR A 1 353 ? 4.647 -0.588 5.121 1.00 90.12 353 THR A CA 1
ATOM 2599 C C . THR A 1 353 ? 5.646 -1.492 5.851 1.00 90.12 353 THR A C 1
ATOM 2601 O O . THR A 1 353 ? 5.251 -2.306 6.686 1.00 90.12 353 THR A O 1
ATOM 2604 N N . SER A 1 354 ? 6.945 -1.317 5.598 1.00 89.75 354 SER A N 1
ATOM 2605 C CA . SER A 1 354 ? 8.016 -2.016 6.311 1.00 89.75 354 SER A CA 1
ATOM 2606 C C . SER A 1 354 ? 7.973 -1.725 7.813 1.00 89.75 354 SER A C 1
ATOM 2608 O O . SER A 1 354 ? 7.991 -2.665 8.609 1.00 89.75 354 SER A O 1
ATOM 2610 N N . LEU A 1 355 ? 7.806 -0.463 8.219 1.00 93.88 355 LEU A N 1
ATOM 2611 C CA . LEU A 1 355 ? 7.754 -0.057 9.629 1.00 93.88 355 LEU A CA 1
ATOM 2612 C C . LEU A 1 355 ? 6.407 -0.311 10.318 1.00 93.88 355 LEU A C 1
ATOM 2614 O O . LEU A 1 355 ? 6.306 -0.098 11.527 1.00 93.88 355 LEU A O 1
ATOM 2618 N N . ALA A 1 356 ? 5.387 -0.815 9.615 1.00 94.38 356 ALA A N 1
ATOM 2619 C CA . ALA A 1 356 ? 4.026 -0.955 10.142 1.00 94.38 356 ALA A CA 1
ATOM 2620 C C . ALA A 1 356 ? 3.946 -1.658 11.514 1.00 94.38 356 ALA A C 1
ATOM 2622 O O . ALA A 1 356 ? 3.149 -1.263 12.363 1.00 94.38 356 ALA A O 1
ATOM 2623 N N . ARG A 1 357 ? 4.790 -2.669 11.778 1.00 93.75 357 ARG A N 1
ATOM 2624 C CA . ARG A 1 357 ? 4.812 -3.381 13.075 1.00 93.75 357 ARG A CA 1
ATOM 2625 C C . ARG A 1 357 ? 5.379 -2.529 14.210 1.00 93.75 357 ARG A C 1
ATOM 2627 O O . ARG A 1 357 ? 4.843 -2.569 15.315 1.00 93.75 357 ARG A O 1
ATOM 2634 N N . THR A 1 358 ? 6.444 -1.778 13.937 1.00 93.38 358 THR A N 1
ATOM 2635 C CA . THR A 1 358 ? 7.063 -0.851 14.896 1.00 93.38 358 THR A CA 1
ATOM 2636 C C . THR A 1 358 ? 6.088 0.269 15.233 1.00 93.38 358 THR A C 1
ATOM 2638 O O . THR A 1 358 ? 5.800 0.507 16.402 1.00 93.38 358 THR A O 1
ATOM 2641 N N . ILE A 1 359 ? 5.493 0.868 14.200 1.00 96.44 359 ILE A N 1
ATOM 2642 C CA . ILE A 1 359 ? 4.485 1.924 14.322 1.00 96.44 359 ILE A CA 1
ATOM 2643 C C . ILE A 1 359 ? 3.293 1.432 15.152 1.00 96.44 359 ILE A C 1
ATOM 2645 O O . ILE A 1 359 ? 2.871 2.111 16.085 1.00 96.44 359 ILE A O 1
ATOM 2649 N N . ALA A 1 360 ? 2.784 0.227 14.874 1.00 96.19 360 ALA A N 1
ATOM 2650 C CA . ALA A 1 360 ? 1.686 -0.360 15.640 1.00 96.19 360 ALA A CA 1
ATOM 2651 C C . ALA A 1 360 ? 2.050 -0.579 17.118 1.00 96.19 360 ALA A C 1
ATOM 2653 O O . ALA A 1 360 ? 1.238 -0.290 17.995 1.00 96.19 360 ALA A O 1
ATOM 2654 N N . ALA A 1 361 ? 3.266 -1.051 17.411 1.00 94.56 361 ALA A N 1
ATOM 2655 C CA . ALA A 1 361 ? 3.729 -1.222 18.786 1.00 94.56 361 ALA A CA 1
ATOM 2656 C C . ALA A 1 361 ? 3.788 0.120 19.539 1.00 94.56 361 ALA A C 1
ATOM 2658 O O . ALA A 1 361 ? 3.311 0.210 20.670 1.00 94.56 361 ALA A O 1
ATOM 2659 N N . GLU A 1 362 ? 4.312 1.175 18.909 1.00 95.06 362 GLU A N 1
ATOM 2660 C CA . GLU A 1 362 ? 4.359 2.519 19.501 1.00 95.06 362 GLU A CA 1
ATOM 2661 C C . GLU A 1 362 ? 2.968 3.144 19.671 1.00 95.06 362 GLU A C 1
ATOM 2663 O O . GLU A 1 362 ? 2.705 3.787 20.690 1.00 95.06 362 GLU A O 1
ATOM 2668 N N . ALA A 1 363 ? 2.058 2.926 18.719 1.00 96.19 363 ALA A N 1
ATOM 2669 C CA . ALA A 1 363 ? 0.679 3.397 18.803 1.00 96.19 363 ALA A CA 1
ATOM 2670 C C . ALA A 1 363 ? -0.080 2.726 19.960 1.00 96.19 363 ALA A C 1
ATOM 2672 O O . ALA A 1 363 ? -0.703 3.414 20.771 1.00 96.19 363 ALA A O 1
ATOM 2673 N N . VAL A 1 364 ? 0.032 1.399 20.095 1.00 94.06 364 VAL A N 1
ATOM 2674 C CA . VAL A 1 364 ? -0.567 0.642 21.208 1.00 94.06 364 VAL A CA 1
ATOM 2675 C C . VAL A 1 364 ? 0.035 1.074 22.544 1.00 94.06 364 VAL A C 1
ATOM 2677 O O . VAL A 1 364 ? -0.709 1.327 23.490 1.00 94.06 364 VAL A O 1
ATOM 2680 N N . ASN A 1 365 ? 1.356 1.259 22.624 1.00 91.62 365 ASN A N 1
ATOM 2681 C CA . ASN A 1 365 ? 1.995 1.817 23.820 1.00 91.62 365 ASN A CA 1
ATOM 2682 C C . ASN A 1 365 ? 1.489 3.235 24.131 1.00 91.62 365 ASN A C 1
ATOM 2684 O O . ASN A 1 365 ? 1.302 3.575 25.296 1.00 91.62 365 ASN A O 1
ATOM 2688 N N . GLY A 1 366 ? 1.218 4.050 23.107 1.00 91.44 366 GLY A N 1
ATOM 2689 C CA . GLY A 1 366 ? 0.577 5.356 23.250 1.00 91.44 366 GLY A CA 1
ATOM 2690 C C . GLY A 1 366 ? -0.780 5.270 23.939 1.00 91.44 366 GLY A C 1
ATOM 2691 O O . GLY A 1 366 ? -1.004 5.973 24.923 1.00 91.44 366 GLY A O 1
ATOM 2692 N N . VAL A 1 367 ? -1.637 4.349 23.497 1.00 90.50 367 VAL A N 1
ATOM 2693 C CA . VAL A 1 367 ? -2.928 4.098 24.151 1.00 90.50 367 VAL A CA 1
ATOM 2694 C C . VAL A 1 367 ? -2.724 3.653 25.595 1.00 90.50 367 VAL A C 1
ATOM 2696 O O . VAL A 1 367 ? -3.295 4.254 26.501 1.00 90.50 367 VAL A O 1
ATOM 2699 N N . LEU A 1 368 ? -1.880 2.647 25.828 1.00 88.00 368 LEU A N 1
ATOM 2700 C CA . LEU A 1 368 ? -1.677 2.061 27.153 1.00 88.00 368 LEU A CA 1
ATOM 2701 C C . LEU A 1 368 ? -1.111 3.062 28.162 1.00 88.00 368 LEU A C 1
ATOM 2703 O O . LEU A 1 368 ? -1.545 3.090 29.310 1.00 88.00 368 LEU A O 1
ATOM 2707 N N . GLN A 1 369 ? -0.139 3.876 27.761 1.00 86.06 369 GLN A N 1
ATOM 2708 C CA . GLN A 1 369 ? 0.659 4.659 28.705 1.00 86.06 369 GLN A CA 1
ATOM 2709 C C . GLN A 1 369 ? 0.265 6.134 28.764 1.00 86.06 369 GLN A C 1
ATOM 2711 O O . GLN A 1 369 ? 0.428 6.745 29.816 1.00 86.06 369 GLN A O 1
ATOM 2716 N N . ARG A 1 370 ? -0.241 6.716 27.668 1.00 86.06 370 ARG A N 1
ATOM 2717 C CA . ARG A 1 370 ? -0.311 8.181 27.510 1.00 86.06 370 ARG A CA 1
ATOM 2718 C C . ARG A 1 370 ? -1.724 8.760 27.436 1.00 86.06 370 ARG A C 1
ATOM 2720 O O . ARG A 1 370 ? -1.878 9.942 27.700 1.00 86.06 370 ARG A O 1
ATOM 2727 N N . THR A 1 371 ? -2.746 7.960 27.123 1.00 83.12 371 THR A N 1
ATOM 2728 C CA . THR A 1 371 ? -4.134 8.465 27.010 1.00 83.12 371 THR A CA 1
ATOM 2729 C C . THR A 1 371 ? -4.868 8.571 28.348 1.00 83.12 371 THR A C 1
ATOM 2731 O O . THR A 1 371 ? -5.837 9.309 28.464 1.00 83.12 371 THR A O 1
ATOM 2734 N N . GLY A 1 372 ? -4.469 7.789 29.358 1.00 78.56 372 GLY A N 1
ATOM 2735 C CA . GLY A 1 372 ? -5.183 7.712 30.638 1.00 78.56 372 GLY A CA 1
ATOM 2736 C C . GLY A 1 372 ? -6.556 7.018 30.583 1.00 78.56 372 GLY A C 1
ATOM 2737 O O . GLY A 1 372 ? -7.198 6.894 31.621 1.00 78.56 372 GLY A O 1
ATOM 2738 N N . CYS A 1 373 ? -7.001 6.512 29.425 1.00 78.50 373 CYS A N 1
ATOM 2739 C CA . CYS A 1 373 ? -8.336 5.915 29.266 1.00 78.50 373 CYS A CA 1
ATOM 2740 C C . CYS A 1 373 ? -8.417 4.420 29.620 1.00 78.50 373 CYS A C 1
ATOM 2742 O O . CYS A 1 373 ? -9.491 3.817 29.586 1.00 78.50 373 CYS A O 1
ATOM 2744 N N . LEU A 1 374 ? -7.290 3.798 29.973 1.00 79.38 374 LEU A N 1
ATOM 2745 C CA . LEU A 1 374 ? -7.240 2.402 30.399 1.00 79.38 374 LEU A CA 1
ATOM 2746 C C . LEU A 1 374 ? -6.916 2.296 31.897 1.00 79.38 374 LEU A C 1
ATOM 2748 O O . LEU A 1 374 ? -5.926 2.884 32.345 1.00 79.38 374 LEU A O 1
ATOM 2752 N N . PRO A 1 375 ? -7.699 1.519 32.678 1.00 76.62 375 PRO A N 1
ATOM 2753 C CA . PRO A 1 375 ? -7.445 1.327 34.102 1.00 76.62 375 PRO A CA 1
ATOM 2754 C C . PRO A 1 375 ? -6.043 0.778 34.376 1.00 76.62 375 PRO A C 1
ATOM 2756 O O . PRO A 1 375 ? -5.536 -0.061 33.627 1.00 76.62 375 PRO A O 1
ATOM 2759 N N . ALA A 1 376 ? -5.437 1.176 35.498 1.00 77.62 376 ALA A N 1
ATOM 2760 C CA . ALA A 1 376 ? -4.114 0.693 35.903 1.00 77.62 376 ALA A CA 1
ATOM 2761 C C . ALA A 1 376 ? -4.040 -0.841 36.001 1.00 77.62 376 ALA A C 1
ATOM 2763 O O . ALA A 1 376 ? -3.034 -1.432 35.618 1.00 77.62 376 ALA A O 1
ATOM 2764 N N . THR A 1 377 ? -5.131 -1.485 36.420 1.00 78.12 377 THR A N 1
ATOM 2765 C CA . THR A 1 377 ? -5.256 -2.946 36.446 1.00 78.12 377 THR A CA 1
ATOM 2766 C C . THR A 1 377 ? -5.118 -3.554 35.054 1.00 78.12 377 THR A C 1
ATOM 2768 O O . THR A 1 377 ? -4.365 -4.504 34.889 1.00 78.12 377 THR A O 1
ATOM 2771 N N . HIS A 1 378 ? -5.752 -2.984 34.026 1.00 77.06 378 HIS A N 1
ATOM 2772 C CA . HIS A 1 378 ? -5.609 -3.466 32.648 1.00 77.06 378 HIS A CA 1
ATOM 2773 C C . HIS A 1 378 ? -4.164 -3.317 32.154 1.00 77.06 378 HIS A C 1
ATOM 2775 O O . HIS A 1 378 ? -3.647 -4.224 31.509 1.00 77.06 378 HIS A O 1
ATOM 2781 N N . ARG A 1 379 ? -3.488 -2.217 32.513 1.00 75.69 379 ARG A N 1
ATOM 2782 C CA . ARG A 1 379 ? -2.075 -1.979 32.164 1.00 75.69 379 ARG A CA 1
ATOM 2783 C C . ARG A 1 379 ? -1.130 -2.983 32.822 1.00 75.69 379 ARG A C 1
ATOM 2785 O O . ARG A 1 379 ? -0.204 -3.458 32.177 1.00 75.69 379 ARG A O 1
ATOM 2792 N N . ALA A 1 380 ? -1.385 -3.355 34.074 1.00 76.38 380 ALA A N 1
ATOM 2793 C CA . ALA A 1 380 ? -0.575 -4.348 34.782 1.00 76.38 380 ALA A CA 1
ATOM 2794 C C . ALA A 1 380 ? -0.633 -5.746 34.133 1.00 76.38 380 ALA A C 1
ATOM 2796 O O . ALA A 1 380 ? 0.317 -6.513 34.250 1.00 76.38 380 ALA A O 1
ATOM 2797 N N . HIS A 1 381 ? -1.718 -6.059 33.417 1.00 77.81 381 HIS A N 1
ATOM 2798 C CA . HIS A 1 381 ? -1.897 -7.340 32.727 1.00 77.81 381 HIS A CA 1
ATOM 2799 C C . HIS A 1 381 ? -1.430 -7.321 31.263 1.00 77.81 381 HIS A C 1
ATOM 2801 O O . HIS A 1 381 ? -1.496 -8.351 30.591 1.00 77.81 381 HIS A O 1
ATOM 2807 N N . THR A 1 382 ? -0.961 -6.184 30.731 1.00 79.12 382 THR A N 1
ATOM 2808 C CA . THR A 1 382 ? -0.477 -6.145 29.346 1.00 79.12 382 THR A CA 1
ATOM 2809 C C . THR A 1 382 ? 0.921 -6.735 29.226 1.00 79.12 382 THR A C 1
ATOM 2811 O O . THR A 1 382 ? 1.870 -6.258 29.846 1.00 79.12 382 THR A O 1
ATOM 2814 N N . ALA A 1 383 ? 1.051 -7.768 28.395 1.00 81.38 383 ALA A N 1
ATOM 2815 C CA . ALA A 1 383 ? 2.341 -8.353 28.067 1.00 81.38 383 ALA A CA 1
ATOM 2816 C C . ALA A 1 383 ? 3.176 -7.403 27.182 1.00 81.38 383 ALA A C 1
ATOM 2818 O O . ALA A 1 383 ? 2.611 -6.642 26.390 1.00 81.38 383 ALA A O 1
ATOM 2819 N N . PRO A 1 384 ? 4.519 -7.483 27.244 1.00 86.75 384 PRO A N 1
ATOM 2820 C CA . PRO A 1 384 ? 5.383 -6.791 26.296 1.00 86.75 384 PRO A CA 1
ATOM 2821 C C . PRO A 1 384 ? 5.042 -7.151 24.846 1.00 86.75 384 PRO A C 1
ATOM 2823 O O . PRO A 1 384 ? 4.649 -8.282 24.551 1.00 86.75 384 PRO A O 1
ATOM 2826 N N . CYS A 1 385 ? 5.248 -6.208 23.926 1.00 90.94 385 CYS A N 1
ATOM 2827 C CA . CYS A 1 385 ? 5.007 -6.436 22.505 1.00 90.94 385 CYS A CA 1
ATOM 2828 C C . CYS A 1 385 ? 5.911 -7.558 21.961 1.00 90.94 385 CYS A C 1
ATOM 2830 O O . CYS A 1 385 ? 7.136 -7.474 22.026 1.00 90.94 385 CYS A O 1
ATOM 2832 N N . ARG A 1 386 ? 5.300 -8.604 21.391 1.00 92.81 386 ARG A N 1
ATOM 2833 C CA . ARG A 1 386 ? 5.991 -9.766 20.792 1.00 92.81 386 ARG A CA 1
ATOM 2834 C C . ARG A 1 386 ? 5.733 -9.910 19.295 1.00 92.81 386 ARG A C 1
ATOM 2836 O O . ARG A 1 386 ? 5.992 -10.957 18.708 1.00 92.81 386 ARG A O 1
ATOM 2843 N N . THR A 1 387 ? 5.234 -8.861 18.643 1.00 93.19 387 THR A N 1
ATOM 2844 C CA . THR A 1 387 ? 4.870 -8.923 17.222 1.00 93.19 387 THR A CA 1
ATOM 2845 C C . THR A 1 387 ? 6.080 -9.264 16.345 1.00 93.19 387 THR A C 1
ATOM 2847 O O . THR A 1 387 ? 5.935 -9.984 15.365 1.00 93.19 387 THR A O 1
ATOM 2850 N N . ALA A 1 388 ? 7.306 -8.882 16.705 1.00 92.06 388 ALA A N 1
ATOM 2851 C CA . ALA A 1 388 ? 8.502 -9.280 15.950 1.00 92.06 388 ALA A CA 1
ATOM 2852 C C . ALA A 1 388 ? 8.724 -10.809 15.850 1.00 92.06 388 ALA A C 1
ATOM 2854 O O . ALA A 1 388 ? 9.453 -11.258 14.971 1.00 92.06 388 ALA A O 1
ATOM 2855 N N . GLN A 1 389 ? 8.090 -11.602 16.720 1.00 93.50 389 GLN A N 1
ATOM 2856 C CA . GLN A 1 389 ? 8.190 -13.067 16.768 1.00 93.50 389 GLN A CA 1
ATOM 2857 C C . GLN A 1 389 ? 6.899 -13.767 16.309 1.00 93.50 389 GLN A C 1
ATOM 2859 O O . GLN A 1 389 ? 6.870 -14.985 16.149 1.00 93.50 389 GLN A O 1
ATOM 2864 N N . LEU A 1 390 ? 5.824 -13.007 16.093 1.00 95.00 390 LEU A N 1
ATOM 2865 C CA . LEU A 1 390 ? 4.523 -13.541 15.713 1.00 95.00 390 LEU A CA 1
ATOM 2866 C C . LEU A 1 390 ? 4.484 -13.829 14.209 1.00 95.00 390 LEU A C 1
ATOM 2868 O O . LEU A 1 390 ? 4.352 -12.896 13.413 1.00 95.00 390 LEU A O 1
ATOM 2872 N N . ARG A 1 391 ? 4.569 -15.116 13.849 1.00 96.62 391 ARG A N 1
ATOM 2873 C CA . ARG A 1 391 ? 4.318 -15.627 12.490 1.00 96.62 391 ARG A CA 1
ATOM 2874 C C . ARG A 1 391 ? 2.927 -15.202 12.021 1.00 96.62 391 ARG A C 1
ATOM 2876 O O . ARG A 1 391 ? 1.960 -15.353 12.764 1.00 96.62 391 ARG A O 1
ATOM 2883 N N . LEU A 1 392 ? 2.836 -14.686 10.798 1.00 96.25 392 LEU A N 1
ATOM 2884 C CA . LEU A 1 392 ? 1.552 -14.299 10.222 1.00 96.25 392 LEU A CA 1
ATOM 2885 C C . LEU A 1 392 ? 0.877 -15.484 9.539 1.00 96.25 392 LEU A C 1
ATOM 2887 O O . LEU A 1 392 ? 1.530 -16.314 8.905 1.00 96.25 392 LEU A O 1
ATOM 2891 N N . VAL A 1 393 ? -0.448 -15.516 9.633 1.00 95.88 393 VAL A N 1
ATOM 2892 C CA . VAL A 1 393 ? -1.298 -16.448 8.898 1.00 95.88 393 VAL A CA 1
ATOM 2893 C C . VAL A 1 393 ? -1.118 -16.209 7.399 1.00 95.88 393 VAL A C 1
ATOM 2895 O O . VAL A 1 393 ? -1.282 -15.091 6.915 1.00 95.88 393 VAL A O 1
ATOM 2898 N N . CYS A 1 394 ? -0.784 -17.275 6.669 1.00 94.31 394 CYS A N 1
ATOM 2899 C CA . CYS A 1 394 ? -0.735 -17.285 5.211 1.00 94.31 394 CYS A CA 1
ATOM 2900 C C . CYS A 1 394 ? -2.042 -17.888 4.658 1.00 94.31 394 CYS A C 1
ATOM 2902 O O . CYS A 1 394 ? -2.281 -19.089 4.878 1.00 94.31 394 CYS A O 1
ATOM 2904 N N . PRO A 1 395 ? -2.881 -17.085 3.966 1.00 92.25 395 PRO A N 1
ATOM 2905 C CA . PRO A 1 395 ? -4.035 -17.567 3.208 1.00 92.25 395 PRO A CA 1
ATOM 2906 C C . PRO A 1 395 ? -3.691 -18.752 2.307 1.00 92.25 395 PRO A C 1
ATOM 2908 O O . PRO A 1 395 ? -2.611 -18.792 1.714 1.00 92.25 395 PRO A O 1
ATOM 2911 N N . ALA A 1 396 ? -4.608 -19.714 2.176 1.00 90.06 396 ALA A N 1
ATOM 2912 C CA . ALA A 1 396 ? -4.336 -20.954 1.449 1.00 90.06 396 ALA A CA 1
ATOM 2913 C C . ALA A 1 396 ? -3.936 -20.701 -0.015 1.00 90.06 396 ALA A C 1
ATOM 2915 O O . ALA A 1 396 ? -2.999 -21.322 -0.513 1.00 90.06 396 ALA A O 1
ATOM 2916 N N . ALA A 1 397 ? -4.564 -19.715 -0.661 1.00 88.00 397 ALA A N 1
ATOM 2917 C CA . ALA A 1 397 ? -4.282 -19.343 -2.047 1.00 88.00 397 ALA A CA 1
ATOM 2918 C C . ALA A 1 397 ? -2.835 -18.885 -2.303 1.00 88.00 397 ALA A C 1
ATOM 2920 O O . ALA A 1 397 ? -2.350 -18.995 -3.428 1.00 88.00 397 ALA A O 1
ATOM 2921 N N . TRP A 1 398 ? -2.135 -18.381 -1.281 1.00 89.94 398 TRP A N 1
ATOM 2922 C CA . TRP A 1 398 ? -0.761 -17.874 -1.402 1.00 89.94 398 TRP A CA 1
ATOM 2923 C C . TRP A 1 398 ? 0.300 -18.883 -0.989 1.00 89.94 398 TRP A C 1
ATOM 2925 O O . TRP A 1 398 ? 1.492 -18.582 -1.048 1.00 89.94 398 TRP A O 1
ATOM 2935 N N . ARG A 1 399 ? -0.106 -20.085 -0.581 1.00 87.06 399 ARG A N 1
ATOM 2936 C CA . ARG A 1 399 ? 0.847 -21.161 -0.336 1.00 87.06 399 ARG A CA 1
ATOM 2937 C C . ARG A 1 399 ? 1.427 -21.631 -1.675 1.00 87.06 399 ARG A C 1
ATOM 2939 O O . ARG A 1 399 ? 0.691 -21.663 -2.671 1.00 87.06 399 ARG A O 1
ATOM 2946 N N . PRO A 1 400 ? 2.726 -21.974 -1.720 1.00 79.12 400 PRO A N 1
ATOM 2947 C CA . PRO A 1 400 ? 3.328 -22.573 -2.902 1.00 79.12 400 PRO A CA 1
ATOM 2948 C C . PRO A 1 400 ? 2.555 -23.826 -3.315 1.00 79.12 400 PRO A C 1
ATOM 2950 O O . PRO A 1 400 ? 2.126 -24.600 -2.456 1.00 79.12 400 PRO A O 1
ATOM 2953 N N . SER A 1 401 ? 2.375 -24.008 -4.623 1.00 75.44 401 SER A N 1
ATOM 2954 C CA . SER A 1 401 ? 1.872 -25.277 -5.145 1.00 75.44 401 SER A CA 1
ATOM 2955 C C . SER A 1 401 ? 2.952 -26.345 -4.944 1.00 75.44 401 SER A C 1
ATOM 2957 O O . SER A 1 401 ? 4.124 -26.046 -5.174 1.00 75.44 401 SER A O 1
ATOM 2959 N N . PRO A 1 402 ? 2.602 -27.570 -4.521 1.00 73.62 402 PRO A N 1
ATOM 2960 C CA . PRO A 1 402 ? 3.553 -28.678 -4.468 1.00 73.62 402 PRO A CA 1
ATOM 2961 C C . PRO A 1 402 ? 3.950 -29.188 -5.866 1.00 73.62 402 PRO A C 1
ATOM 2963 O O . PRO A 1 402 ? 4.946 -29.894 -5.982 1.00 73.62 402 PRO A O 1
ATOM 2966 N N . SER A 1 403 ? 3.177 -28.846 -6.904 1.00 74.31 403 SER A N 1
ATOM 2967 C CA . SER A 1 403 ? 3.417 -29.200 -8.307 1.00 74.31 403 SER A CA 1
ATOM 2968 C C . SER A 1 403 ? 3.797 -27.966 -9.125 1.00 74.31 403 SER A C 1
ATOM 2970 O O . SER A 1 403 ? 3.166 -26.913 -8.977 1.00 74.31 403 SER A O 1
ATOM 2972 N N . ASP A 1 404 ? 4.771 -28.127 -10.025 1.00 69.94 404 ASP A N 1
ATOM 2973 C CA . ASP A 1 404 ? 5.171 -27.115 -11.015 1.00 69.94 404 ASP A CA 1
ATOM 2974 C C . ASP A 1 404 ? 4.108 -26.910 -12.110 1.00 69.94 404 ASP A C 1
ATOM 2976 O O . ASP A 1 404 ? 4.055 -25.858 -12.747 1.00 69.94 404 ASP A O 1
ATOM 2980 N N . VAL A 1 405 ? 3.228 -27.897 -12.313 1.00 73.25 405 VAL A N 1
ATOM 2981 C CA . VAL A 1 405 ? 2.086 -27.806 -13.230 1.00 73.25 405 VAL A CA 1
ATOM 2982 C C . VAL A 1 405 ? 0.836 -27.497 -12.419 1.00 73.25 405 VAL A C 1
ATOM 2984 O O . VAL A 1 405 ? 0.465 -28.281 -11.546 1.00 73.25 405 VAL A O 1
ATOM 2987 N N . VAL A 1 406 ? 0.189 -26.370 -12.724 1.00 76.75 406 VAL A N 1
ATOM 2988 C CA . VAL A 1 406 ? -1.106 -25.986 -12.149 1.00 76.75 406 VAL A CA 1
ATOM 2989 C C . VAL A 1 406 ? -2.202 -26.381 -13.130 1.00 76.75 406 VAL A C 1
ATOM 2991 O O . VAL A 1 406 ? -2.284 -25.844 -14.234 1.00 76.75 406 VAL A O 1
ATOM 2994 N N . THR A 1 407 ? -3.045 -27.324 -12.732 1.00 84.88 407 THR A N 1
ATOM 2995 C CA . THR A 1 407 ? -4.243 -27.704 -13.487 1.00 84.88 407 THR A CA 1
ATOM 2996 C C . THR A 1 407 ? -5.324 -26.624 -13.387 1.00 84.88 407 THR A C 1
ATOM 2998 O O . THR A 1 407 ? -5.347 -25.820 -12.454 1.00 84.88 407 THR A O 1
ATOM 3001 N N . GLU A 1 408 ? -6.276 -26.620 -14.322 1.00 83.25 408 GLU A N 1
ATOM 3002 C CA . GLU A 1 408 ? -7.424 -25.700 -14.277 1.00 83.25 408 GLU A CA 1
ATOM 3003 C C . GLU A 1 408 ? -8.240 -25.857 -12.981 1.00 83.25 408 GLU A C 1
ATOM 3005 O O . GLU A 1 408 ? -8.635 -24.870 -12.359 1.00 83.25 408 GLU A O 1
ATOM 3010 N N . VAL A 1 409 ? -8.420 -27.098 -12.517 1.00 85.56 409 VAL A N 1
ATOM 3011 C CA . VAL A 1 409 ? -9.120 -27.407 -11.260 1.00 85.56 409 VAL A CA 1
ATOM 3012 C C . VAL A 1 409 ? -8.398 -26.791 -10.059 1.00 85.56 409 VAL A C 1
ATOM 3014 O O . VAL A 1 409 ? -9.033 -26.182 -9.195 1.00 85.56 409 VAL A O 1
ATOM 3017 N N . GLU A 1 410 ? -7.069 -26.890 -10.009 1.00 84.94 410 GLU A N 1
ATOM 3018 C CA . GLU A 1 410 ? -6.269 -26.263 -8.954 1.00 84.94 410 GLU A CA 1
ATOM 3019 C C . GLU A 1 410 ? -6.326 -24.735 -9.027 1.00 84.94 410 GLU A C 1
ATOM 3021 O O . GLU A 1 410 ? -6.448 -24.081 -7.991 1.00 84.94 410 GLU A O 1
ATOM 3026 N N . ALA A 1 411 ? -6.287 -24.147 -10.225 1.00 84.31 411 ALA A N 1
ATOM 3027 C CA . ALA A 1 411 ? -6.421 -22.702 -10.404 1.00 84.31 411 ALA A CA 1
ATOM 3028 C C . ALA A 1 411 ? -7.773 -22.189 -9.878 1.00 84.31 411 ALA A C 1
ATOM 3030 O O . ALA A 1 411 ? -7.814 -21.217 -9.116 1.00 84.31 411 ALA A O 1
ATOM 3031 N N . LEU A 1 412 ? -8.869 -22.881 -10.206 1.00 86.69 412 LEU A N 1
ATOM 3032 C CA . LEU A 1 412 ? -10.209 -22.564 -9.708 1.00 86.69 412 LEU A CA 1
ATOM 3033 C C . LEU A 1 412 ? -10.295 -22.703 -8.186 1.00 86.69 412 LEU A C 1
ATOM 3035 O O . LEU A 1 412 ? -10.791 -21.794 -7.515 1.00 86.69 412 LEU A O 1
ATOM 3039 N N . SER A 1 413 ? -9.764 -23.791 -7.624 1.00 89.06 413 SER A N 1
ATOM 3040 C CA . SER A 1 413 ? -9.727 -23.993 -6.172 1.00 89.06 413 SER A CA 1
ATOM 3041 C C . SER A 1 413 ? -8.933 -22.892 -5.465 1.00 89.06 413 SER A C 1
ATOM 3043 O O . SER A 1 413 ? -9.384 -22.371 -4.444 1.00 89.06 413 SER A O 1
ATOM 3045 N N . ARG A 1 414 ? -7.786 -22.474 -6.016 1.00 89.75 414 ARG A N 1
ATOM 3046 C CA . ARG A 1 414 ? -6.984 -21.375 -5.456 1.00 89.75 414 ARG A CA 1
ATOM 3047 C C . ARG A 1 414 ? -7.734 -20.052 -5.502 1.00 89.75 414 ARG A C 1
ATOM 3049 O O . ARG A 1 414 ? -7.679 -19.305 -4.527 1.00 89.75 414 ARG A O 1
ATOM 3056 N N . LEU A 1 415 ? -8.459 -19.768 -6.584 1.00 90.50 415 LEU A N 1
ATOM 3057 C CA . LEU A 1 415 ? -9.285 -18.567 -6.685 1.00 90.50 415 LEU A CA 1
ATOM 3058 C C . LEU A 1 415 ? -10.437 -18.582 -5.667 1.00 90.50 415 LEU A C 1
ATOM 3060 O O . LEU A 1 415 ? -10.682 -17.572 -5.009 1.00 90.50 415 LEU A O 1
ATOM 3064 N N . GLN A 1 416 ? -11.092 -19.726 -5.454 1.00 92.25 416 GLN A N 1
ATOM 3065 C CA . GLN A 1 416 ? -12.110 -19.876 -4.405 1.00 92.25 416 GLN A CA 1
ATOM 3066 C C . GLN A 1 416 ? -11.529 -19.624 -3.008 1.00 92.25 416 GLN A C 1
ATOM 3068 O O . GLN A 1 416 ? -12.090 -18.838 -2.242 1.00 92.25 416 GLN A O 1
ATOM 3073 N N . SER A 1 417 ? -10.378 -20.222 -2.683 1.00 92.62 417 SER A N 1
ATOM 3074 C CA . SER A 1 417 ? -9.692 -19.967 -1.410 1.00 92.62 417 SER A CA 1
ATOM 3075 C C . SER A 1 417 ? -9.268 -18.506 -1.268 1.00 92.62 417 SER A C 1
ATOM 3077 O O . SER A 1 417 ? -9.363 -17.947 -0.181 1.00 92.62 417 SER A O 1
ATOM 3079 N N . LEU A 1 418 ? -8.839 -17.858 -2.354 1.00 94.75 418 LEU A N 1
ATOM 3080 C CA . LEU A 1 418 ? -8.484 -16.441 -2.356 1.00 94.75 418 LEU A CA 1
ATOM 3081 C C . LEU A 1 418 ? -9.695 -15.581 -1.986 1.00 94.75 418 LEU A C 1
ATOM 3083 O O . LEU A 1 418 ? -9.577 -14.707 -1.129 1.00 94.75 418 LEU A O 1
ATOM 3087 N N . ILE A 1 419 ? -10.861 -15.849 -2.574 1.00 95.12 419 ILE A N 1
ATOM 3088 C CA . ILE A 1 419 ? -12.106 -15.134 -2.259 1.00 95.12 419 ILE A CA 1
ATOM 3089 C C . ILE A 1 419 ? -12.496 -15.350 -0.791 1.00 95.12 419 ILE A C 1
ATOM 3091 O O . ILE A 1 419 ? -12.838 -14.395 -0.090 1.00 95.12 419 ILE A O 1
ATOM 3095 N N . ALA A 1 420 ? -12.401 -16.586 -0.302 1.00 91.88 420 ALA A N 1
ATOM 3096 C CA . ALA A 1 420 ? -12.784 -16.937 1.060 1.00 91.88 420 ALA A CA 1
ATOM 3097 C C . ALA A 1 420 ? -11.853 -16.328 2.127 1.00 91.88 420 ALA A C 1
ATOM 3099 O O . ALA A 1 420 ? -12.334 -15.775 3.112 1.00 91.88 420 ALA A O 1
ATOM 3100 N N . ASP A 1 421 ? -10.534 -16.383 1.919 1.00 91.62 421 ASP A N 1
ATOM 3101 C CA . ASP A 1 421 ? -9.535 -16.082 2.955 1.00 91.62 421 ASP A CA 1
ATOM 3102 C C . ASP A 1 421 ? -8.976 -14.654 2.920 1.00 91.62 421 ASP A C 1
ATOM 3104 O O . ASP A 1 421 ? -8.158 -14.300 3.773 1.00 91.62 421 ASP A O 1
ATOM 3108 N N . THR A 1 422 ? -9.347 -13.833 1.931 1.00 95.44 422 THR A N 1
ATOM 3109 C CA . THR A 1 422 ? -8.732 -12.505 1.733 1.00 95.44 422 THR A CA 1
ATOM 3110 C C . THR A 1 422 ? -9.727 -11.345 1.743 1.00 95.44 422 THR A C 1
ATOM 3112 O O . THR A 1 422 ? -9.450 -10.289 1.169 1.00 95.44 422 THR A O 1
ATOM 3115 N N . TYR A 1 423 ? -10.861 -11.515 2.430 1.00 94.75 423 TYR A N 1
ATOM 3116 C CA . TYR A 1 423 ? -11.889 -10.479 2.627 1.00 94.75 423 TYR A CA 1
ATOM 3117 C C . TYR A 1 423 ? -12.373 -9.856 1.312 1.00 94.75 423 TYR A C 1
ATOM 3119 O O . TYR A 1 423 ? -12.527 -8.644 1.211 1.00 94.75 423 TYR A O 1
ATOM 3127 N N . VAL A 1 424 ? -12.537 -10.670 0.270 1.00 95.81 424 VAL A N 1
ATOM 3128 C CA . VAL A 1 424 ? -13.095 -10.192 -1.000 1.00 95.81 424 VAL A CA 1
ATOM 3129 C C . VAL A 1 424 ? -14.568 -9.881 -0.792 1.00 95.81 424 VAL A C 1
ATOM 3131 O O . VAL A 1 424 ? -15.303 -10.776 -0.377 1.00 95.81 424 VAL A O 1
ATOM 3134 N N . GLU A 1 425 ? -14.994 -8.664 -1.105 1.00 94.38 425 GLU A N 1
ATOM 3135 C CA . GLU A 1 425 ? -16.410 -8.268 -1.081 1.00 94.38 425 GLU A CA 1
ATOM 3136 C C . GLU A 1 425 ? -16.859 -7.573 -2.366 1.00 94.38 425 GLU A C 1
ATOM 3138 O O . GLU A 1 425 ? -18.055 -7.495 -2.630 1.00 94.38 425 GLU A O 1
ATOM 3143 N N . HIS A 1 426 ? -15.920 -7.118 -3.192 1.00 94.00 426 HIS A N 1
ATOM 3144 C CA . HIS A 1 426 ? -16.196 -6.561 -4.513 1.00 94.00 426 HIS A CA 1
ATOM 3145 C C . HIS A 1 426 ? -15.319 -7.221 -5.577 1.00 94.00 426 HIS A C 1
ATOM 3147 O O . HIS A 1 426 ? -14.310 -7.867 -5.280 1.00 94.00 426 HIS A O 1
ATOM 3153 N N . LEU A 1 427 ? -15.702 -7.089 -6.848 1.00 95.06 427 LEU A N 1
ATOM 3154 C CA . LEU A 1 427 ? -14.959 -7.723 -7.941 1.00 95.06 427 LEU A CA 1
ATOM 3155 C C . LEU A 1 427 ? -13.550 -7.124 -8.106 1.00 95.06 427 LEU A C 1
ATOM 3157 O O . LEU A 1 427 ? -12.601 -7.833 -8.447 1.00 95.06 427 LEU A O 1
ATOM 3161 N N . ASP A 1 428 ? -13.391 -5.831 -7.824 1.00 92.69 428 ASP A N 1
ATOM 3162 C CA . ASP A 1 428 ? -12.115 -5.117 -7.914 1.00 92.69 428 ASP A CA 1
ATOM 3163 C C . ASP A 1 428 ? -11.084 -5.588 -6.871 1.00 92.69 428 ASP A C 1
ATOM 3165 O O . ASP A 1 428 ? -9.881 -5.543 -7.150 1.00 92.69 428 ASP A O 1
ATOM 3169 N N . ASP A 1 429 ? -11.520 -6.116 -5.718 1.00 94.94 429 ASP A N 1
ATOM 3170 C CA . ASP A 1 429 ? -10.624 -6.746 -4.742 1.00 94.94 429 ASP A CA 1
ATOM 3171 C C . ASP A 1 429 ? -9.791 -7.838 -5.408 1.00 94.94 429 ASP A C 1
ATOM 3173 O O . ASP A 1 429 ? -8.562 -7.849 -5.296 1.00 94.94 429 ASP A O 1
ATOM 3177 N N . VAL A 1 430 ? -10.451 -8.742 -6.136 1.00 95.69 430 VAL A N 1
ATOM 3178 C CA . VAL A 1 430 ? -9.785 -9.850 -6.824 1.00 95.69 430 VAL A CA 1
ATOM 3179 C C . VAL A 1 430 ? -8.887 -9.304 -7.927 1.00 95.69 430 VAL A C 1
ATOM 3181 O O . VAL A 1 430 ? -7.688 -9.596 -7.940 1.00 95.69 430 VAL A O 1
ATOM 3184 N N . ILE A 1 431 ? -9.452 -8.487 -8.819 1.00 95.19 431 ILE A N 1
ATOM 3185 C CA . ILE A 1 431 ? -8.814 -8.070 -10.073 1.00 95.19 431 ILE A CA 1
ATOM 3186 C C . ILE A 1 431 ? -7.609 -7.151 -9.842 1.00 95.19 431 ILE A C 1
ATOM 3188 O O . ILE A 1 431 ? -6.571 -7.328 -10.478 1.00 95.19 431 ILE A O 1
ATOM 3192 N N . PHE A 1 432 ? -7.696 -6.202 -8.910 1.00 92.38 432 PHE A N 1
ATOM 3193 C CA . PHE A 1 432 ? -6.655 -5.186 -8.726 1.00 92.38 432 PHE A CA 1
ATOM 3194 C C . PHE A 1 432 ? -5.804 -5.399 -7.477 1.00 92.38 432 PHE A C 1
ATOM 3196 O O . PHE A 1 432 ? -4.621 -5.062 -7.486 1.00 92.38 432 PHE A O 1
ATOM 3203 N N . ARG A 1 433 ? -6.364 -5.949 -6.391 1.00 91.50 433 ARG A N 1
ATOM 3204 C CA . ARG A 1 433 ? -5.668 -5.984 -5.092 1.00 91.50 433 ARG A CA 1
ATOM 3205 C C . ARG A 1 433 ? -5.081 -7.348 -4.750 1.00 91.50 433 ARG A C 1
ATOM 3207 O O . ARG A 1 433 ? -3.999 -7.398 -4.174 1.00 91.50 433 ARG A O 1
ATOM 3214 N N . ARG A 1 434 ? -5.785 -8.445 -5.047 1.00 93.50 434 ARG A N 1
ATOM 3215 C CA . ARG A 1 434 ? -5.346 -9.806 -4.686 1.00 93.50 434 ARG A CA 1
ATOM 3216 C C . ARG A 1 434 ? -4.539 -10.489 -5.788 1.00 93.50 434 ARG A C 1
ATOM 3218 O O . ARG A 1 434 ? -3.608 -11.219 -5.461 1.00 93.50 434 ARG A O 1
ATOM 3225 N N . THR A 1 435 ? -4.883 -10.243 -7.054 1.00 91.81 435 THR A N 1
ATOM 3226 C CA . THR A 1 435 ? -4.187 -10.826 -8.219 1.00 91.81 435 THR A CA 1
ATOM 3227 C C . THR A 1 435 ? -3.380 -9.806 -9.017 1.00 91.81 435 THR A C 1
ATOM 3229 O O . THR A 1 435 ? -2.354 -10.173 -9.563 1.00 91.81 435 THR A O 1
ATOM 3232 N N . ARG A 1 436 ? -3.801 -8.529 -9.037 1.00 93.44 436 ARG A N 1
ATOM 3233 C CA . ARG A 1 436 ? -3.221 -7.435 -9.849 1.00 93.44 436 ARG A CA 1
ATOM 3234 C C . ARG A 1 436 ? -3.353 -7.605 -11.363 1.00 93.44 436 ARG A C 1
ATOM 3236 O O . ARG A 1 436 ? -2.847 -6.752 -12.088 1.00 93.44 436 ARG A O 1
ATOM 3243 N N . VAL A 1 437 ? -4.090 -8.611 -11.835 1.00 93.75 437 VAL A N 1
ATOM 3244 C CA . VAL A 1 437 ? -4.292 -8.867 -13.269 1.00 93.75 437 VAL A CA 1
ATOM 3245 C C . VAL A 1 437 ? -4.894 -7.662 -13.995 1.00 93.75 437 VAL A C 1
ATOM 3247 O O . VAL A 1 437 ? -4.587 -7.417 -15.155 1.00 93.75 437 VAL A O 1
ATOM 3250 N N . GLY A 1 438 ? -5.683 -6.834 -13.301 1.00 94.00 438 GLY A N 1
ATOM 3251 C CA . GLY A 1 438 ? -6.205 -5.594 -13.875 1.00 94.00 438 GLY A CA 1
ATOM 3252 C C . GLY A 1 438 ? -5.136 -4.555 -14.235 1.00 94.00 438 GLY A C 1
ATOM 3253 O O . GLY A 1 438 ? -5.420 -3.655 -15.019 1.00 94.00 438 GLY A O 1
ATOM 3254 N N . TYR A 1 439 ? -3.922 -4.685 -13.693 1.00 94.25 439 TYR A N 1
ATOM 3255 C CA . TYR A 1 439 ? -2.764 -3.860 -14.033 1.00 94.25 439 TYR A CA 1
ATOM 3256 C C . TYR A 1 439 ? -1.789 -4.584 -14.973 1.00 94.25 439 TYR A C 1
ATOM 3258 O O . TYR A 1 439 ? -1.285 -3.996 -15.927 1.00 94.25 439 TYR A O 1
ATOM 3266 N N . THR A 1 440 ? -1.506 -5.860 -14.703 1.00 95.06 440 THR A N 1
ATOM 3267 C CA . THR A 1 440 ? -0.478 -6.635 -15.418 1.00 95.06 440 THR A CA 1
ATOM 3268 C C . THR A 1 440 ? -0.978 -7.273 -16.709 1.00 95.06 440 THR A C 1
ATOM 3270 O O . THR A 1 440 ? -0.179 -7.550 -17.595 1.00 95.06 440 THR A O 1
ATOM 3273 N N . SER A 1 441 ? -2.290 -7.471 -16.856 1.00 94.81 441 SER A N 1
ATOM 3274 C CA . SER A 1 441 ? -2.902 -7.988 -18.081 1.00 94.81 441 SER A CA 1
ATOM 3275 C C . SER A 1 441 ? -4.355 -7.501 -18.238 1.00 94.81 441 SER A C 1
ATOM 3277 O O . SER A 1 441 ? -5.308 -8.277 -18.112 1.00 94.81 441 SER A O 1
ATOM 3279 N N . PRO A 1 442 ? -4.580 -6.198 -18.515 1.00 93.81 442 PRO A N 1
ATOM 3280 C CA . PRO A 1 442 ? -5.931 -5.624 -18.541 1.00 93.81 442 PRO A CA 1
ATOM 3281 C C . PRO A 1 442 ? -6.876 -6.291 -19.555 1.00 93.81 442 PRO A C 1
ATOM 3283 O O . PRO A 1 442 ? -8.082 -6.380 -19.318 1.00 93.81 442 PRO A O 1
ATOM 3286 N N . ALA A 1 443 ? -6.340 -6.775 -20.682 1.00 92.94 443 ALA A N 1
ATOM 3287 C CA . ALA A 1 443 ? -7.115 -7.464 -21.712 1.00 92.94 443 ALA A CA 1
ATOM 3288 C C . ALA A 1 443 ? -7.613 -8.841 -21.240 1.00 92.94 443 ALA A C 1
ATOM 3290 O O . ALA A 1 443 ? -8.790 -9.157 -21.421 1.00 92.94 443 ALA A O 1
ATOM 3291 N N . GLU A 1 444 ? -6.756 -9.634 -20.595 1.00 92.81 444 GLU A N 1
ATOM 3292 C CA . GLU A 1 444 ? -7.148 -10.923 -20.014 1.00 92.81 444 GLU A CA 1
ATOM 3293 C C . GLU A 1 444 ? -8.087 -10.716 -18.824 1.00 92.81 444 GLU A C 1
ATOM 3295 O O . GLU A 1 444 ? -9.119 -11.381 -18.729 1.00 92.81 444 GLU A O 1
ATOM 3300 N N . ALA A 1 445 ? -7.809 -9.723 -17.970 1.00 94.56 445 ALA A N 1
ATOM 3301 C CA . ALA A 1 445 ? -8.698 -9.336 -16.879 1.00 94.56 445 ALA A CA 1
ATOM 3302 C C . ALA A 1 445 ? -10.119 -9.064 -17.391 1.00 94.56 445 ALA A C 1
ATOM 3304 O O . ALA A 1 445 ? -11.082 -9.588 -16.833 1.00 94.56 445 ALA A O 1
ATOM 3305 N N . LEU A 1 446 ? -10.248 -8.303 -18.487 1.00 95.25 446 LEU A N 1
ATOM 3306 C CA . LEU A 1 446 ? -11.526 -7.979 -19.122 1.00 95.25 446 LEU A CA 1
ATOM 3307 C C . LEU A 1 446 ? -12.282 -9.226 -19.604 1.00 95.25 446 LEU A C 1
ATOM 3309 O O . LEU A 1 446 ? -13.505 -9.288 -19.442 1.00 95.25 446 LEU A O 1
ATOM 3313 N N . GLN A 1 447 ? -11.575 -10.200 -20.181 1.00 95.00 447 GLN A N 1
ATOM 3314 C CA . GLN A 1 447 ? -12.157 -11.467 -20.636 1.00 95.00 447 GLN A CA 1
ATOM 3315 C C . GLN A 1 447 ? -12.636 -12.327 -19.460 1.00 95.00 447 GLN A C 1
ATOM 3317 O O . GLN A 1 447 ? -13.697 -12.944 -19.541 1.00 95.00 447 GLN A O 1
ATOM 3322 N N . LEU A 1 448 ? -11.898 -12.318 -18.348 1.00 93.12 448 LEU A N 1
ATOM 3323 C CA . LEU A 1 448 ? -12.181 -13.135 -17.168 1.00 93.12 448 LEU A CA 1
ATOM 3324 C C . LEU A 1 448 ? -13.241 -12.538 -16.230 1.00 93.12 448 LEU A C 1
ATOM 3326 O O . LEU A 1 448 ? -13.740 -13.251 -15.357 1.00 93.12 448 LEU A O 1
ATOM 3330 N N . LEU A 1 449 ? -13.626 -11.263 -16.390 1.00 95.69 449 LEU A N 1
ATOM 3331 C CA . LEU A 1 449 ? -14.589 -10.608 -15.492 1.00 95.69 449 LEU A CA 1
ATOM 3332 C C . LEU A 1 449 ? -15.891 -11.396 -15.281 1.00 95.69 449 LEU A C 1
ATOM 3334 O O . LEU A 1 449 ? -16.285 -11.525 -14.123 1.00 95.69 449 LEU A O 1
ATOM 3338 N N . PRO A 1 450 ? -16.580 -11.928 -16.316 1.00 95.69 450 PRO A N 1
ATOM 3339 C CA . PRO A 1 450 ? -17.848 -12.626 -16.104 1.00 95.69 450 PRO A CA 1
ATOM 3340 C C . PRO A 1 450 ? -17.691 -13.893 -15.256 1.00 95.69 450 PRO A C 1
ATOM 3342 O O . PRO A 1 450 ? -18.491 -14.121 -14.349 1.00 95.69 450 PRO A O 1
ATOM 3345 N N . ALA A 1 451 ? -16.643 -14.681 -15.513 1.00 94.12 451 ALA A N 1
ATOM 3346 C CA . ALA A 1 451 ? -16.367 -15.915 -14.781 1.00 94.12 451 ALA A CA 1
ATOM 3347 C C . ALA A 1 451 ? -15.982 -15.621 -13.323 1.00 94.12 451 ALA A C 1
ATOM 3349 O O . ALA A 1 451 ? -16.581 -16.170 -12.398 1.00 94.12 451 ALA A O 1
ATOM 3350 N N . THR A 1 452 ? -15.062 -14.676 -13.105 1.00 95.44 452 THR A N 1
ATOM 3351 C CA . THR A 1 452 ? -14.662 -14.247 -11.757 1.00 95.44 452 THR A CA 1
ATOM 3352 C C . THR A 1 452 ? -15.851 -13.675 -10.982 1.00 95.44 452 THR A C 1
ATOM 3354 O O . THR A 1 452 ? -16.054 -14.024 -9.822 1.00 95.44 452 THR A O 1
ATOM 3357 N N . ALA A 1 453 ? -16.695 -12.857 -11.619 1.00 97.06 453 ALA A N 1
ATOM 3358 C CA . ALA A 1 453 ? -17.890 -12.302 -10.989 1.00 97.06 453 ALA A CA 1
ATOM 3359 C C . ALA A 1 453 ? -18.907 -13.383 -10.606 1.00 97.06 453 ALA A C 1
ATOM 3361 O O . ALA A 1 453 ? -19.527 -13.272 -9.553 1.00 97.06 453 ALA A O 1
ATOM 3362 N N . ALA A 1 454 ? -19.072 -14.434 -11.415 1.00 96.00 454 ALA A N 1
ATOM 3363 C CA . ALA A 1 454 ? -19.925 -15.567 -11.066 1.00 96.00 454 ALA A CA 1
ATOM 3364 C C . ALA A 1 454 ? -19.408 -16.311 -9.822 1.00 96.00 454 ALA A C 1
ATOM 3366 O O . ALA A 1 454 ? -20.199 -16.655 -8.945 1.00 96.00 454 ALA A O 1
ATOM 3367 N N . MET A 1 455 ? -18.089 -16.495 -9.702 1.00 95.00 455 MET A N 1
ATOM 3368 C CA . MET A 1 455 ? -17.477 -17.132 -8.530 1.00 95.00 455 MET A CA 1
ATOM 3369 C C . MET A 1 455 ? -17.635 -16.292 -7.261 1.00 95.00 455 MET A C 1
ATOM 3371 O O . MET A 1 455 ? -18.018 -16.824 -6.219 1.00 95.00 455 MET A O 1
ATOM 3375 N N . VAL A 1 456 ? -17.380 -14.981 -7.338 1.00 96.50 456 VAL A N 1
ATOM 3376 C CA . VAL A 1 456 ? -17.570 -14.085 -6.186 1.00 96.50 456 VAL A CA 1
ATOM 3377 C C . VAL A 1 456 ? -19.052 -14.001 -5.813 1.00 96.50 456 VAL A C 1
ATOM 3379 O O . VAL A 1 456 ? -19.387 -14.116 -4.637 1.00 96.50 456 VAL A O 1
ATOM 3382 N N . ALA A 1 457 ? -19.947 -13.898 -6.802 1.00 96.25 457 ALA A N 1
ATOM 3383 C CA . ALA A 1 457 ? -21.389 -13.885 -6.579 1.00 96.25 457 ALA A CA 1
ATOM 3384 C C . ALA A 1 457 ? -21.872 -15.141 -5.848 1.00 96.25 457 ALA A C 1
ATOM 3386 O O . ALA A 1 457 ? -22.633 -15.025 -4.892 1.00 96.25 457 ALA A O 1
ATOM 3387 N N . ALA A 1 458 ? -21.394 -16.323 -6.247 1.00 94.94 458 ALA A N 1
ATOM 3388 C CA . ALA A 1 458 ? -21.715 -17.576 -5.570 1.00 94.94 458 ALA A CA 1
ATOM 3389 C C . ALA A 1 458 ? -21.195 -17.599 -4.121 1.00 94.94 458 ALA A C 1
ATOM 3391 O O . ALA A 1 458 ? -21.911 -18.019 -3.218 1.00 94.94 458 ALA A O 1
ATOM 3392 N N . ALA A 1 459 ? -19.977 -17.103 -3.881 1.00 93.94 459 ALA A N 1
ATOM 3393 C CA . ALA A 1 459 ? -19.368 -17.075 -2.550 1.00 93.94 459 ALA A CA 1
ATOM 3394 C C . ALA A 1 459 ? -19.981 -16.029 -1.597 1.00 93.94 459 ALA A C 1
ATOM 3396 O O . ALA A 1 459 ? -19.845 -16.157 -0.379 1.00 93.94 459 ALA A O 1
ATOM 3397 N N . ARG A 1 460 ? -20.614 -14.978 -2.133 1.00 92.94 460 ARG A N 1
ATOM 3398 C CA . ARG A 1 460 ? -21.169 -13.845 -1.368 1.00 92.94 460 ARG A CA 1
ATOM 3399 C C . ARG A 1 460 ? -22.685 -13.702 -1.456 1.00 92.94 460 ARG A C 1
ATOM 3401 O O . ARG A 1 460 ? -23.241 -12.782 -0.868 1.00 92.94 460 ARG A O 1
ATOM 3408 N N . GLY A 1 461 ? -23.361 -14.589 -2.182 1.00 94.12 461 GLY A N 1
ATOM 3409 C CA . GLY A 1 461 ? -24.811 -14.537 -2.362 1.00 94.12 461 GLY A CA 1
ATOM 3410 C C . GLY A 1 461 ? -25.286 -13.291 -3.116 1.00 94.12 461 GLY A C 1
ATOM 3411 O O . GLY A 1 461 ? -26.324 -12.725 -2.781 1.00 94.12 461 GLY A O 1
ATOM 3412 N N . TRP A 1 462 ? -24.528 -12.817 -4.109 1.00 94.81 462 TRP A N 1
ATOM 3413 C CA . TRP A 1 462 ? -24.943 -11.650 -4.893 1.00 94.81 462 TRP A CA 1
ATOM 3414 C C . TRP A 1 462 ? -26.138 -11.968 -5.794 1.00 94.81 462 TRP A C 1
ATOM 3416 O O . TRP A 1 462 ? -26.206 -13.027 -6.413 1.00 94.81 462 TRP A O 1
ATOM 3426 N N . SER A 1 463 ? -27.033 -10.990 -5.948 1.00 95.06 463 SER A N 1
ATOM 3427 C CA . SER A 1 463 ? -28.055 -11.025 -6.995 1.00 95.06 463 SER A CA 1
ATOM 3428 C C . SER A 1 463 ? -27.440 -10.828 -8.383 1.00 95.06 463 SER A C 1
ATOM 3430 O O . SER A 1 463 ? -26.380 -10.208 -8.521 1.00 95.06 463 SER A O 1
ATOM 3432 N N . ASP A 1 464 ? -28.143 -11.264 -9.432 1.00 96.31 464 ASP A N 1
ATOM 3433 C CA . ASP A 1 464 ? -27.727 -11.023 -10.821 1.00 96.31 464 ASP A CA 1
ATOM 3434 C C . ASP A 1 464 ? -27.521 -9.527 -11.102 1.00 96.31 464 ASP A C 1
ATOM 3436 O O . ASP A 1 464 ? -26.515 -9.134 -11.694 1.00 96.31 464 ASP A O 1
ATOM 3440 N N . LYS A 1 465 ? -28.410 -8.676 -10.569 1.00 94.88 465 LYS A N 1
ATOM 3441 C CA . LYS A 1 465 ? -28.302 -7.214 -10.671 1.00 94.88 465 LYS A CA 1
ATOM 3442 C C . LYS A 1 465 ? -27.009 -6.684 -10.045 1.00 94.88 465 LYS A C 1
ATOM 3444 O O . LYS A 1 465 ? -26.357 -5.825 -10.642 1.00 94.88 465 LYS A O 1
ATOM 3449 N N . ARG A 1 466 ? -26.627 -7.172 -8.854 1.00 93.81 466 ARG A N 1
ATOM 3450 C CA . ARG A 1 466 ? -25.356 -6.786 -8.215 1.00 93.81 466 ARG A CA 1
ATOM 3451 C C . ARG A 1 466 ? -24.175 -7.280 -9.045 1.00 93.81 466 ARG A C 1
ATOM 3453 O O . ARG A 1 466 ? -23.296 -6.483 -9.350 1.00 93.81 466 ARG A O 1
ATOM 3460 N N . ARG A 1 467 ? -24.189 -8.537 -9.499 1.00 96.00 467 ARG A N 1
ATOM 3461 C CA . ARG A 1 467 ? -23.133 -9.105 -10.355 1.00 96.00 467 ARG A CA 1
ATOM 3462 C C . ARG A 1 467 ? -22.910 -8.274 -11.624 1.00 96.00 467 ARG A C 1
ATOM 3464 O O . ARG A 1 467 ? -21.773 -7.973 -11.975 1.00 96.00 467 ARG A O 1
ATOM 3471 N N . GLU A 1 468 ? -23.977 -7.868 -12.306 1.00 95.38 468 GLU A N 1
ATOM 3472 C CA . GLU A 1 468 ? -23.888 -7.012 -13.495 1.00 95.38 468 GLU A CA 1
ATOM 3473 C C . GLU A 1 468 ? -23.360 -5.607 -13.183 1.00 95.38 468 GLU A C 1
ATOM 3475 O O . GLU A 1 468 ? -22.604 -5.038 -13.976 1.00 95.38 468 GLU A O 1
ATOM 3480 N N . ALA A 1 469 ? -23.747 -5.027 -12.042 1.00 92.06 469 ALA A N 1
ATOM 3481 C CA . ALA A 1 469 ? -23.214 -3.748 -11.585 1.00 92.06 469 ALA A CA 1
ATOM 3482 C C . ALA A 1 469 ? -21.703 -3.840 -11.320 1.00 92.06 469 ALA A C 1
ATOM 3484 O O . ALA A 1 469 ? -20.955 -3.037 -11.870 1.00 92.06 469 ALA A O 1
ATOM 3485 N N . GLU A 1 470 ? -21.255 -4.866 -10.597 1.00 94.31 470 GLU A N 1
ATOM 3486 C CA . GLU A 1 470 ? -19.842 -5.147 -10.303 1.00 94.31 470 GLU A CA 1
ATOM 3487 C C . GLU A 1 470 ? -19.011 -5.317 -11.582 1.00 94.31 470 GLU A C 1
ATOM 3489 O O . GLU A 1 470 ? -17.953 -4.704 -11.733 1.00 94.31 470 GLU A O 1
ATOM 3494 N N . VAL A 1 471 ? -19.514 -6.073 -12.567 1.00 96.19 471 VAL A N 1
ATOM 3495 C CA . VAL A 1 471 ? -18.840 -6.229 -13.867 1.00 96.19 471 VAL A CA 1
ATOM 3496 C C . VAL A 1 471 ? -18.747 -4.896 -14.609 1.00 96.19 471 VAL A C 1
ATOM 3498 O O . VAL A 1 471 ? -17.686 -4.573 -15.144 1.00 96.19 471 VAL A O 1
ATOM 3501 N N . ARG A 1 472 ? -19.827 -4.103 -14.665 1.00 93.38 472 ARG A N 1
ATOM 3502 C CA . ARG A 1 472 ? -19.805 -2.781 -15.323 1.00 93.38 472 ARG A CA 1
ATOM 3503 C C . ARG A 1 472 ? -18.808 -1.840 -14.656 1.00 93.38 472 ARG A C 1
ATOM 3505 O O . ARG A 1 472 ? -18.031 -1.191 -15.352 1.00 93.38 472 ARG A O 1
ATOM 3512 N N . THR A 1 473 ? -18.811 -1.823 -13.332 1.00 88.88 473 THR A N 1
ATOM 3513 C CA . THR A 1 473 ? -17.872 -1.091 -12.487 1.00 88.88 473 THR A CA 1
ATOM 3514 C C . THR A 1 473 ? -16.427 -1.479 -12.796 1.00 88.88 473 THR A C 1
ATOM 3516 O O . THR A 1 473 ? -15.610 -0.622 -13.129 1.00 88.88 473 THR A O 1
ATOM 3519 N N . CYS A 1 474 ? -16.108 -2.772 -12.767 1.00 91.62 474 CYS A N 1
ATOM 3520 C CA . CYS A 1 474 ? -14.746 -3.244 -12.988 1.00 91.62 474 CYS A CA 1
ATOM 3521 C C . CYS A 1 474 ? -14.276 -2.969 -14.429 1.00 91.62 474 CYS A C 1
ATOM 3523 O O . CYS A 1 474 ? -13.133 -2.574 -14.649 1.00 91.62 474 CYS A O 1
ATOM 3525 N N . LYS A 1 475 ? -15.178 -3.061 -15.420 1.00 93.00 475 LYS A N 1
ATOM 3526 C CA . LYS A 1 475 ? -14.906 -2.633 -16.805 1.00 93.00 475 LYS A CA 1
ATOM 3527 C C . LYS A 1 475 ? -14.581 -1.144 -16.909 1.00 93.00 475 LYS A C 1
ATOM 3529 O O . LYS A 1 475 ? -13.717 -0.781 -17.702 1.00 93.00 475 LYS A O 1
ATOM 3534 N N . ALA A 1 476 ? -15.280 -0.288 -16.164 1.00 88.44 476 ALA A N 1
ATOM 3535 C CA . ALA A 1 476 ? -14.989 1.144 -16.138 1.00 88.44 476 ALA A CA 1
ATOM 3536 C C . ALA A 1 476 ? -13.600 1.409 -15.539 1.00 88.44 476 ALA A C 1
ATOM 3538 O O . ALA A 1 476 ? -12.805 2.099 -16.167 1.00 88.44 476 ALA A O 1
ATOM 3539 N N . LEU A 1 477 ? -13.268 0.759 -14.418 1.00 86.81 477 LEU A N 1
ATOM 3540 C CA . LEU A 1 477 ? -11.942 0.841 -13.795 1.00 86.81 477 LEU A CA 1
ATOM 3541 C C . LEU A 1 477 ? -10.815 0.416 -14.745 1.00 86.81 477 LEU A C 1
ATOM 3543 O O . LEU A 1 477 ? -9.833 1.135 -14.885 1.00 86.81 477 LEU A O 1
ATOM 3547 N N . LEU A 1 478 ? -10.960 -0.723 -15.432 1.00 89.88 478 LEU A N 1
ATOM 3548 C CA . LEU A 1 478 ? -9.956 -1.191 -16.398 1.00 89.88 478 LEU A CA 1
ATOM 3549 C C . LEU A 1 478 ? -9.719 -0.173 -17.520 1.00 89.88 478 LEU A C 1
ATOM 3551 O O . LEU A 1 478 ? -8.579 0.042 -17.915 1.00 89.88 478 LEU A O 1
ATOM 3555 N N . ARG A 1 479 ? -10.781 0.475 -18.017 1.00 86.81 479 ARG A N 1
ATOM 3556 C CA . ARG A 1 479 ? -10.664 1.533 -19.035 1.00 86.81 479 ARG A CA 1
ATOM 3557 C C . ARG A 1 479 ? -10.014 2.795 -18.487 1.00 86.81 479 ARG A C 1
ATOM 3559 O O . ARG A 1 479 ? -9.234 3.415 -19.195 1.00 86.81 479 ARG A O 1
ATOM 3566 N N . ASP A 1 480 ? -10.337 3.171 -17.254 1.00 81.12 480 ASP A N 1
ATOM 3567 C CA . ASP A 1 480 ? -9.785 4.367 -16.620 1.00 81.12 480 ASP A CA 1
ATOM 3568 C C . ASP A 1 480 ? -8.285 4.229 -16.345 1.00 81.12 480 ASP A C 1
ATOM 3570 O O . ASP A 1 480 ? -7.549 5.206 -16.461 1.00 81.12 480 ASP A O 1
ATOM 3574 N N . LEU A 1 481 ? -7.830 3.025 -15.996 1.00 81.88 481 LEU A N 1
ATOM 3575 C CA . LEU A 1 481 ? -6.425 2.731 -15.711 1.00 81.88 481 LEU A CA 1
ATOM 3576 C C . LEU A 1 481 ? -5.610 2.429 -16.971 1.00 81.88 481 LEU A C 1
ATOM 3578 O O . LEU A 1 481 ? -4.378 2.479 -16.914 1.00 81.88 481 LEU A O 1
ATOM 3582 N N . ALA A 1 482 ? -6.272 2.110 -18.086 1.00 77.31 482 ALA A N 1
ATOM 3583 C CA . ALA A 1 482 ? -5.621 1.888 -19.366 1.00 77.31 482 ALA A CA 1
ATOM 3584 C C . ALA A 1 482 ? -4.976 3.189 -19.856 1.00 77.31 482 ALA A C 1
ATOM 3586 O O . ALA A 1 482 ? -5.625 4.221 -20.033 1.00 77.31 482 ALA A O 1
ATOM 3587 N N . VAL A 1 483 ? -3.668 3.135 -20.094 1.00 66.88 483 VAL A N 1
ATOM 3588 C CA . VAL A 1 483 ? -2.891 4.292 -20.542 1.00 66.88 483 VAL A CA 1
ATOM 3589 C C . VAL A 1 483 ? -2.808 4.266 -22.069 1.00 66.88 483 VAL A C 1
ATOM 3591 O O . VAL A 1 483 ? -1.731 4.036 -22.625 1.00 66.88 483 VAL A O 1
ATOM 3594 N N . HIS A 1 484 ? -3.950 4.452 -22.739 1.00 59.75 484 HIS A N 1
ATOM 3595 C CA . HIS A 1 484 ? -4.019 4.552 -24.203 1.00 59.75 484 HIS A CA 1
ATOM 3596 C C . HIS A 1 484 ? -3.107 5.676 -24.724 1.00 59.75 484 HIS A C 1
ATOM 3598 O O . HIS A 1 484 ? -3.186 6.810 -24.200 1.00 59.75 484 HIS A O 1
#

Nearest PDB structures (foldseek):
  3da1-assembly1_A  TM=7.412E-01  e=2.421E-14  unclassified
  2rgh-assembly1_A-2  TM=7.485E-01  e=1.823E-13  Streptococcus sp.
  2r4e-assembly1_A  TM=6.786E-01  e=1.546E-14  Escherichia coli
  9dm1-assembly1_A  TM=5.811E-01  e=4.138E-07  Mycolicibacterium smegmatis MC2 155
  2cwt-assembly1_B  TM=5.285E-01  e=7.097E-01  Arthrobacter globiformis

Solvent-accessible surface area (backbone atoms only — not comparable to full-atom values): 26638 Å² total; per-residue (Å²): 105,68,66,52,33,32,47,43,34,43,50,73,26,36,44,86,25,30,57,95,85,59,68,43,24,32,32,39,64,12,66,42,71,67,55,34,51,53,50,49,50,51,23,50,50,49,28,70,50,24,54,84,30,44,75,73,39,74,24,45,82,40,60,27,88,65,35,24,53,38,28,69,70,28,64,16,27,31,35,42,63,44,79,61,68,43,63,57,54,42,53,42,19,51,49,51,35,39,41,77,72,73,43,91,82,78,78,66,47,54,77,63,36,35,39,62,69,54,75,77,58,85,85,66,85,85,64,60,55,42,31,33,35,36,29,36,34,73,83,82,73,47,77,49,78,46,78,38,50,64,48,74,43,74,51,48,74,40,31,63,62,60,50,65,30,31,76,67,47,88,43,38,64,70,68,82,49,68,72,49,41,32,30,40,33,27,39,28,26,46,42,76,34,39,43,49,48,62,59,100,85,60,65,94,82,65,57,66,80,44,62,93,74,18,68,23,40,44,46,58,22,76,94,54,81,53,48,58,35,32,42,34,72,50,65,93,64,19,24,38,38,24,56,32,79,37,57,30,80,80,50,70,59,56,72,45,28,71,72,62,75,53,60,80,71,63,63,81,66,76,55,41,78,72,38,67,66,51,43,51,51,51,38,52,48,46,36,44,76,43,40,33,45,65,49,67,91,51,38,49,16,54,51,72,44,75,43,58,38,67,44,57,46,90,81,34,66,63,46,56,38,28,75,76,72,42,30,39,76,49,67,40,40,46,69,58,67,83,82,49,70,71,35,37,38,31,38,39,42,70,61,50,82,63,45,45,66,62,54,48,52,52,45,52,48,39,49,66,73,68,22,72,34,56,58,70,70,61,56,73,69,56,75,81,90,54,66,79,74,50,65,46,46,75,46,73,48,72,52,81,69,96,53,96,72,79,49,72,68,55,52,53,53,33,51,52,37,39,46,70,61,54,77,49,86,52,61,53,42,48,36,54,57,74,67,30,36,42,43,70,36,44,70,59,38,63,71,44,39,66,62,54,38,51,54,50,25,68,77,67,71,52,51,72,70,52,41,53,48,42,47,53,50,44,54,49,52,45,57,70,33,37,58,122

Organism: NCBI:txid28005

Foldseek 3Di:
DLLLLLLQLCCQQPVLQWPPPAFAKEKFFALDPVSAVVQQVVQVVCQVCNVVRHDRWHKDWAQPVQCCLQFVNTRTIIIGGHIDGQLLQLVLLVVLQCVVVVDDDDDQKDWQAKEFPDAPDLDPDLAFTKMWIWIARLQVRDIDTDIDLFDEQPPEQCLLVVCVRYPVSVQWPADRWFDFKKKWKWWKFAQLQKDGRDDPPDPNPDGDDHPPRHPKYWAFAVVVVRQIWMFADDPPRMTIIDTDIAGFDPPVCVVVCSVVSPDPLCVLVRAGPVGLLVRLVVRQVRCVSRRMHGNSVRGFFMDMDMHTDTDDCVRHVCVVVCVVVQKDKDATDGPDNPSHHFDRYIYIYGDDSSCVLVSVLVNVCCNLPPRSSDDPVVSVPDDHDPSSVHRTDRQPLSDDDPDPDQDPVNVLVSLLSCLVSSVDDALCCVCCSSRNCLRNPVPVSLVCLLVSLVSNCVVNVDDPVRSVVRNVSSVVSSVSGGSD

Mean predicted aligned error: 7.46 Å

Radius of gyration: 24.43 Å; Cα contacts (8 Å, |Δi|>4): 854; chains: 1; bounding box: 61×55×69 Å

Sequence (484 aa):
MEELRAATVWRNVAPHCTDDGRPARTLLPALHTTELAELLAAAALSTAVSPLCGPARWCGPVRASRVRPIVPEACGGVVAADSTLDGARASCSLARTAEALGVTVLNYAPLERVAYLDPPAAGADGRPPLLRAVVHDAVGAATAGVCTRSVINCAGSWADLVRQTFVDNAADVIPAAFERHYVNSYLVAPREAVRVPARADADASEAMQLPGGAAALQVCSTLYSFSASLVLPWADGCCLLGPSISPIALPAVMRDAWKKNDDYMRVAALRSQDGFAAQKARIVEILRTCGVAVDRPRILSCVSHVVPVMKDHHAVPWVGDVLRRGYHIAVSQPALPEGAPPLPFVHVYGGSTSLARTIAAEAVNGVLQRTGCLPATHRAHTAPCRTAQLRLVCPAAWRPSPSDVVTEVEALSRLQSLIADTYVEHLDDVIFRRTRVGYTSPAEALQLLPATAAMVAAARGWSDKRREAEVRTCKALLRDLAVH

InterPro domains:
  IPR000447 FAD-dependent glycerol-3-phosphate dehydrogenase [PTHR11985] (2-401)
  IPR006076 FAD dependent oxidoreductase [PF01266] (6-321)
  IPR031656 Alpha-glycerophosphate oxidase, C-terminal [PF16901] (421-467)
  IPR036188 FAD/NAD(P)-binding domain superfamily [G3DSA:3.50.50.60] (64-181)
  IPR038299 Alpha-glycerophosphate oxidase, C-terminal domain superfamily [G3DSA:1.10.8.870] (402-483)

Secondary structure (DSSP, 8-state):
-HHHHHHHHHHHH-GGGS-SSSPEEEEEEESSHHHHHHHHHHHHHHHHHGGGGSS----EEE-HHHHTTTSTT-SEEEEEEE----HHHHHHHHHHHHHHTT----SS--EEEEEESS---TTSTTPPPPEEEEEE-TTT--EEEEEES-EEE--GGGHHHHHTTBTTGGGB-PPP-EEEEEEEEEEEEEGGGEE----TTS-TT-----GGG--EEEEEEGGGTTEEEEEEE-GGGEEEEEEEEEEE---HHHHHHHHHT--GGGGGG---TTHHHHHHHHHHHHHHHTT-EE-GGG--EEEEEEEEEEPPTTTSTTHHHHHHHSEEEEE--BSS-SSPPP--EEEEEE--TTTHHHHHHHHHHHHHHHS--S-HHHHHTPPPP-GGG-PPP--GGGSPPSSSS--HHHHHHHHHHHHHHTT--SHHIIIIIIS-HHHH-HHHHHHHHHHHHHHHHHHHT--HHHHHHHHHHHHHHHHHHB--

pLDDT: mean 85.41, std 13.09, range [40.84, 97.25]